Protein AF-0000000066314288 (afdb_homodimer)

Radius of gyration: 24.22 Å; Cα contacts (8 Å, |Δi|>4): 1259; chains: 2; bounding box: 39×70×55 Å

Solvent-accessible surface area (backbone atoms only — not comparable to full-atom values): 21508 Å² total; per-residue (Å²): 115,68,43,80,50,59,76,75,43,76,42,59,32,38,46,69,77,69,48,65,74,43,44,76,28,38,34,60,34,80,48,65,59,92,60,19,32,33,44,36,43,72,45,69,80,23,20,20,35,45,26,50,73,58,74,39,68,53,30,27,33,39,36,32,31,40,28,69,63,42,76,45,10,30,37,31,39,37,31,32,23,20,23,69,87,67,42,59,67,79,41,82,88,50,80,88,62,58,34,52,63,62,54,55,26,64,42,68,27,25,25,36,38,37,32,70,43,46,33,62,45,70,70,31,40,28,50,24,44,24,39,34,31,39,23,55,67,59,38,80,68,36,68,20,35,25,28,70,46,57,48,90,44,47,71,66,68,42,44,38,40,38,37,40,44,62,39,37,38,37,35,26,51,71,80,42,74,38,40,66,41,73,52,82,38,58,93,83,40,68,60,60,44,51,22,26,41,27,46,29,40,33,36,64,23,28,36,36,38,30,50,38,34,34,20,30,45,34,76,109,118,68,42,79,49,61,77,76,45,76,42,60,33,38,46,69,78,70,48,64,74,43,44,76,28,38,34,57,32,81,46,65,59,93,60,18,31,32,43,36,44,72,46,68,82,24,19,20,33,43,27,51,74,58,74,41,68,53,31,27,32,40,35,32,32,41,28,68,63,41,79,44,10,30,37,31,40,36,30,34,24,19,23,69,88,67,41,58,69,80,42,83,88,51,79,88,63,58,34,53,64,62,52,55,26,65,40,69,27,24,25,35,38,38,31,72,40,46,34,61,46,69,70,32,39,29,49,24,44,22,38,34,30,39,24,56,69,61,38,81,67,37,68,21,35,24,27,71,47,57,47,91,45,47,70,67,66,42,45,37,39,38,39,41,44,61,38,37,37,39,35,27,50,71,81,43,73,39,39,67,42,72,52,83,37,58,92,81,40,67,62,59,45,49,23,27,41,25,46,29,40,32,36,65,23,28,37,35,38,31,50,37,34,33,19,30,44,34,76,110

Secondary structure (DSSP, 8-state):
-EEEEEEEEEE---SGGGGTT-EEEESEEEEEETTEEEEEESSTT--EEEE-SPPBPSSEEEEEEEEEEE-SSEEEEEEEEEETTS--TT-TTSPP--S-THHHHSSSEEEEEEEEEE-SSHHHHHS-EEEEEEETTTEEEEEEE-----GGG--SPEEEEEEEETTEEEEEETTEEEEEEE--SSBTBSPP-SBEEEEEEETT-EEEEEEEEEEEEEE-/-EEEEEEEEEE---SGGGGTT-EEEESEEEEEETTEEEEEESSTT--EEEE-SPPBPSSEEEEEEEEEEE-SSEEEEEEEEEETTS--TT-TTSPP--S-THHHHSSSEEEEEEEEEE-SSHHHHHS-EEEEEEETTTEEEEEEE-----GGG--SPEEEEEEEETTEEEEEETTEEEEEEE--SSBTBSPP-SBEEEEEEETT-EEEEEEEEEEEEEE-

Organism: Bacillus subtilis (strain 168) (NCBI:txid224308)

Foldseek 3Di:
DKDFDAFPDKAFQQDCVSCVVKDKAKFWDWDHDPRWIKIFGPDQFIKIKTWDPDKDWFQKKKKKWKAWADDDKWKKKKFLKAFLVRHANVPPVFDGGRRDVCCRQQGGMKIKMKIQHHRHDPVCVVFPKIFIFIGVVGHTFKIFGHPADHNVPDPDTKMWMWTGHFQWIWIDINPHTTIIGGDPCPPHHGTRTMHIMIMIMGPRTMMIMGIITMGGIDDD/DKDFDAFPDKAFQQDCVSCVVKDKAKFWDWDHDPRWIKIFGPDQFIKIKIWDPDKDWFQKKKKKWKAWADDDKWKKKKFLKAFQVRHANVPPVFDGGHRDVCCRQQGGMKIKMKIQHHRHDPVCVVFPKIFIAIGVVGHTFKIFGHPADHNVPDPDTKMWMWTGHFQWIWIDINPHTTIIGGDPCPPHHGTRTMHIMIMIMGPRTMMIMGIITMGGIDDD

pLDDT: mean 97.6, std 2.48, range [73.69, 98.94]

Nearest PDB structures (foldseek):
  1oq1-assembly2_B  TM=9.991E-01  e=5.740E-44  Bacillus subtilis
  8axs-assembly1_A  TM=4.585E-01  e=7.780E-05  Akkermansia muciniphila
  4han-assembly1_B  TM=6.059E-01  e=5.681E-03  Homo sapiens
  5it6-assembly1_A  TM=5.252E-01  e=1.246E-03  Gallus gallus
  6sgf-assembly1_B-2  TM=4.749E-01  e=1.535E-02  Roseburia intestinalis L1-82

Structure (mmCIF, N/CA/C/O backbone):
data_AF-0000000066314288-model_v1
#
loop_
_entity.id
_entity.type
_entity.pdbx_description
1 polymer 'Uncharacterized protein YesU'
#
loop_
_atom_site.group_PDB
_atom_site.id
_atom_site.type_symbol
_atom_site.label_atom_id
_atom_site.label_alt_id
_atom_site.label_comp_id
_atom_site.label_asym_id
_atom_site.label_entity_id
_atom_site.label_seq_id
_atom_site.pdbx_PDB_ins_code
_atom_site.Cartn_x
_atom_site.Cartn_y
_atom_site.Cartn_z
_atom_site.occupancy
_atom_site.B_iso_or_equiv
_atom_site.auth_seq_id
_atom_site.auth_comp_id
_atom_site.auth_asym_id
_atom_site.auth_atom_id
_atom_site.pdbx_PDB_model_num
ATOM 1 N N . MET A 1 1 ? 7.398 13.516 -14.008 1 73.69 1 MET A N 1
ATOM 2 C CA . MET A 1 1 ? 6.43 14.539 -14.375 1 73.69 1 MET A CA 1
ATOM 3 C C . MET A 1 1 ? 6.742 15.859 -13.672 1 73.69 1 MET A C 1
ATOM 5 O O . MET A 1 1 ? 6.645 16.922 -14.266 1 73.69 1 MET A O 1
ATOM 9 N N . TYR A 1 2 ? 7.164 16.172 -12.383 1 96 2 TYR A N 1
ATOM 10 C CA . TYR A 1 2 ? 7.617 17.344 -11.664 1 96 2 TYR A CA 1
ATOM 11 C C . TYR A 1 2 ? 9.031 17.156 -11.133 1 96 2 TYR A C 1
ATOM 13 O O . TYR A 1 2 ? 9.43 16.031 -10.797 1 96 2 TYR A O 1
ATOM 21 N N . LYS A 1 3 ? 9.875 18.156 -11.008 1 96.88 3 LYS A N 1
ATOM 22 C CA . LYS A 1 3 ? 11.172 18.172 -10.328 1 96.88 3 LYS A CA 1
ATOM 23 C C . LYS A 1 3 ? 11.242 19.297 -9.297 1 96.88 3 LYS A C 1
ATOM 25 O O . LYS A 1 3 ? 10.492 20.266 -9.367 1 96.88 3 LYS A O 1
ATOM 30 N N . GLU A 1 4 ? 12.148 19.156 -8.32 1 97.81 4 GLU A N 1
ATOM 31 C CA . GLU A 1 4 ? 12.367 20.188 -7.305 1 97.81 4 GLU A CA 1
ATOM 32 C C . GLU A 1 4 ? 13.094 21.391 -7.887 1 97.81 4 GLU A C 1
ATOM 34 O O . GLU A 1 4 ? 14.164 21.25 -8.477 1 97.81 4 GLU A O 1
ATOM 39 N N . GLY A 1 5 ? 12.406 22.5 -7.785 1 98.12 5 GLY A N 1
ATOM 40 C CA . GLY A 1 5 ? 13.047 23.75 -8.125 1 98.12 5 GLY A CA 1
ATOM 41 C C . GLY A 1 5 ? 13.711 24.422 -6.941 1 98.12 5 GLY A C 1
ATOM 42 O O . GLY A 1 5 ? 14.391 23.766 -6.148 1 98.12 5 GLY A O 1
ATOM 43 N N . ALA A 1 6 ? 13.5 25.734 -6.828 1 98.19 6 ALA A N 1
ATOM 44 C CA . ALA A 1 6 ? 14.102 26.516 -5.75 1 98.19 6 ALA A CA 1
ATOM 45 C C . ALA A 1 6 ? 13.641 26.016 -4.387 1 98.19 6 ALA A C 1
ATOM 47 O O . ALA A 1 6 ? 12.461 25.688 -4.207 1 98.19 6 ALA A O 1
ATOM 48 N N . CYS A 1 7 ? 14.586 26.031 -3.436 1 98.75 7 CYS A N 1
ATOM 49 C CA . CYS A 1 7 ? 14.234 25.703 -2.061 1 98.75 7 CYS A CA 1
ATOM 50 C C . CYS A 1 7 ? 13.531 26.859 -1.38 1 98.75 7 CYS A C 1
ATOM 52 O O . CYS A 1 7 ? 14.117 27.938 -1.224 1 98.75 7 CYS A O 1
ATOM 54 N N . LEU A 1 8 ? 12.297 26.688 -1 1 98.81 8 LEU A N 1
ATOM 55 C CA . LEU A 1 8 ? 11.516 27.734 -0.356 1 98.81 8 LEU A CA 1
ATOM 56 C C . LEU A 1 8 ? 11.719 27.719 1.155 1 98.81 8 LEU A C 1
ATOM 58 O O . LEU A 1 8 ? 11.602 28.75 1.813 1 98.81 8 LEU A O 1
ATOM 62 N N . TYR A 1 9 ? 11.93 26.609 1.68 1 98.81 9 TYR A N 1
ATOM 63 C CA . TYR A 1 9 ? 12.086 26.406 3.115 1 98.81 9 TYR A CA 1
ATOM 64 C C . TYR A 1 9 ? 12.805 25.094 3.408 1 98.81 9 TYR A C 1
ATOM 66 O O . TYR A 1 9 ? 12.547 24.078 2.756 1 98.81 9 TYR A O 1
ATOM 74 N N . ARG A 1 10 ? 13.703 25.094 4.305 1 98.69 10 ARG A N 1
ATOM 75 C CA . ARG A 1 10 ? 14.398 23.891 4.766 1 98.69 10 ARG A CA 1
ATOM 76 C C . ARG A 1 10 ? 14.625 23.938 6.273 1 98.69 10 ARG A C 1
ATOM 78 O O . ARG A 1 10 ? 15.008 24.969 6.82 1 98.69 10 ARG A O 1
ATOM 85 N N . ASN A 1 11 ? 14.328 22.875 6.914 1 98.81 11 ASN A N 1
ATOM 86 C CA . ASN A 1 11 ? 14.523 22.703 8.352 1 98.81 11 ASN A CA 1
ATOM 87 C C . ASN A 1 11 ? 15.008 21.281 8.68 1 98.81 11 ASN A C 1
ATOM 89 O O . ASN A 1 11 ? 14.266 20.312 8.516 1 98.81 11 ASN A O 1
ATOM 93 N N . PRO A 1 12 ? 16.219 21.125 9.203 1 98.44 12 PRO A N 1
ATOM 94 C CA . PRO A 1 12 ? 16.703 19.781 9.516 1 98.44 12 PRO A CA 1
ATOM 95 C C . PRO A 1 12 ? 15.945 19.125 10.664 1 98.44 12 PRO A C 1
ATOM 97 O O . PRO A 1 12 ? 16.016 17.906 10.836 1 98.44 12 PRO A O 1
ATOM 100 N N . LEU A 1 13 ? 15.234 19.859 11.477 1 98.56 13 LEU A N 1
ATOM 101 C CA . LEU A 1 13 ? 14.453 19.391 12.625 1 98.56 13 LEU A CA 1
ATOM 102 C C . LEU A 1 13 ? 15.336 18.641 13.609 1 98.56 13 LEU A C 1
ATOM 104 O O . LEU A 1 13 ? 15 17.531 14.031 1 98.56 13 LEU A O 1
ATOM 108 N N . ARG A 1 14 ? 16.344 19.281 14.039 1 97.94 14 ARG A N 1
ATOM 109 C CA . ARG A 1 14 ? 17.344 18.547 14.805 1 97.94 14 ARG A CA 1
ATOM 110 C C . ARG A 1 14 ? 17.391 19.031 16.25 1 97.94 14 ARG A C 1
ATOM 112 O O . ARG A 1 14 ? 17.969 18.375 17.125 1 97.94 14 ARG A O 1
ATOM 119 N N . SER A 1 15 ? 16.859 20.25 16.438 1 97.5 15 SER A N 1
ATOM 120 C CA . SER A 1 15 ? 16.969 20.828 17.781 1 97.5 15 SER A CA 1
ATOM 121 C C . SER A 1 15 ? 15.789 21.75 18.078 1 97.5 15 SER A C 1
ATOM 123 O O . SER A 1 15 ? 14.984 22.047 17.203 1 97.5 15 SER A O 1
ATOM 125 N N . LYS A 1 16 ? 15.766 22.203 19.328 1 96.88 16 LYS A N 1
ATOM 126 C CA . LYS A 1 16 ? 14.711 23.109 19.781 1 96.88 16 LYS A CA 1
ATOM 127 C C . LYS A 1 16 ? 14.742 24.422 19 1 96.88 16 LYS A C 1
ATOM 129 O O . LYS A 1 16 ? 13.695 25 18.719 1 96.88 16 LYS A O 1
ATOM 134 N N . SER A 1 17 ? 15.898 24.859 18.688 1 97.62 17 SER A N 1
ATOM 135 C CA . SER A 1 17 ? 16.047 26.109 17.969 1 97.62 17 SER A CA 1
ATOM 136 C C . SER A 1 17 ? 15.445 26.016 16.562 1 97.62 17 SER A C 1
ATOM 138 O O . SER A 1 17 ? 14.938 27.016 16.031 1 97.62 17 SER A O 1
ATOM 140 N N . ASP A 1 18 ? 15.508 24.844 15.961 1 98.25 18 ASP A N 1
ATOM 141 C CA . ASP A 1 18 ? 15 24.641 14.602 1 98.25 18 ASP A CA 1
ATOM 142 C C . ASP A 1 18 ? 13.484 24.844 14.555 1 98.25 18 ASP A C 1
ATOM 144 O O . ASP A 1 18 ? 12.938 25.188 13.5 1 98.25 18 ASP A O 1
ATOM 148 N N . VAL A 1 19 ? 12.844 24.641 15.758 1 98.44 19 VAL A N 1
ATOM 149 C CA . VAL A 1 19 ? 11.383 24.672 15.719 1 98.44 19 VAL A CA 1
ATOM 150 C C . VAL A 1 19 ? 10.867 25.719 16.703 1 98.44 19 VAL A C 1
ATOM 152 O O . VAL A 1 19 ? 9.742 25.609 17.203 1 98.44 19 VAL A O 1
ATOM 155 N N . LYS A 1 20 ? 11.672 26.625 17.016 1 97.56 20 LYS A N 1
ATOM 156 C CA . LYS A 1 20 ? 11.344 27.609 18.047 1 97.56 20 LYS A CA 1
ATOM 157 C C . LYS A 1 20 ? 10.094 28.406 17.688 1 97.56 20 LYS A C 1
ATOM 159 O O . LYS A 1 20 ? 9.336 28.812 18.562 1 97.56 20 LYS A O 1
ATOM 164 N N . ASP A 1 21 ? 9.812 28.656 16.422 1 98.06 21 ASP A N 1
ATOM 165 C CA . ASP A 1 21 ? 8.688 29.484 15.992 1 98.06 21 ASP A CA 1
ATOM 166 C C . ASP A 1 21 ? 7.512 28.625 15.547 1 98.06 21 ASP A C 1
ATOM 168 O O . ASP A 1 21 ? 6.48 29.141 15.117 1 98.06 21 ASP A O 1
ATOM 172 N N . TRP A 1 22 ? 7.719 27.281 15.578 1 98.75 22 TRP A N 1
ATOM 173 C CA . TRP A 1 22 ? 6.613 26.391 15.219 1 98.75 22 TRP A CA 1
ATOM 174 C C . TRP A 1 22 ? 5.508 26.453 16.266 1 98.75 22 TRP A C 1
ATOM 176 O O . TRP A 1 22 ? 5.766 26.766 17.438 1 98.75 22 TRP A O 1
ATOM 186 N N . ARG A 1 23 ? 4.32 26.156 15.828 1 98.44 23 ARG A N 1
ATOM 187 C CA . ARG A 1 23 ? 3.178 26.297 16.719 1 98.44 23 ARG A CA 1
ATOM 188 C C . ARG A 1 23 ? 2.51 24.953 16.984 1 98.44 23 ARG A C 1
ATOM 190 O O . ARG A 1 23 ? 2.152 24.234 16.047 1 98.44 23 ARG A O 1
ATOM 197 N N . MET A 1 24 ? 2.35 24.641 18.281 1 98.5 24 MET A N 1
ATOM 198 C CA . MET A 1 24 ? 1.662 23.422 18.703 1 98.5 24 MET A CA 1
ATOM 199 C C . MET A 1 24 ? 0.192 23.703 18.984 1 98.5 24 MET A C 1
ATOM 201 O O . MET A 1 24 ? -0.13 24.609 19.766 1 98.5 24 MET A O 1
ATOM 205 N N . GLU A 1 25 ? -0.674 23.078 18.328 1 98.56 25 GLU A N 1
ATOM 206 C CA . GLU A 1 25 ? -2.09 23.031 18.688 1 98.56 25 GLU A CA 1
ATOM 207 C C . GLU A 1 25 ? -2.479 21.672 19.25 1 98.56 25 GLU A C 1
ATOM 209 O O . GLU A 1 25 ? -2.381 20.656 18.547 1 98.56 25 GLU A O 1
ATOM 214 N N . GLY A 1 26 ? -3.006 21.672 20.469 1 97.69 26 GLY A N 1
ATOM 215 C CA . GLY A 1 26 ? -3.332 20.422 21.141 1 97.69 26 GLY A CA 1
ATOM 216 C C . GLY A 1 26 ? -2.236 19.938 22.062 1 97.69 26 GLY A C 1
ATOM 217 O O . GLY A 1 26 ? -1.318 20.688 22.406 1 97.69 26 GLY A O 1
ATOM 218 N N . GLY A 1 27 ? -2.322 18.672 22.5 1 96.31 27 GLY A N 1
ATOM 219 C CA . GLY A 1 27 ? -1.464 18.141 23.547 1 96.31 27 GLY A CA 1
ATOM 220 C C . GLY A 1 27 ? -0.277 17.359 23 1 96.31 27 GLY A C 1
ATOM 221 O O . GLY A 1 27 ? -0.108 16.188 23.328 1 96.31 27 GLY A O 1
ATOM 222 N N . GLY A 1 28 ? 0.573 17.984 22.25 1 97.5 28 GLY A N 1
ATOM 223 C CA . GLY A 1 28 ? 1.787 17.359 21.75 1 97.5 28 GLY A CA 1
ATOM 224 C C . GLY A 1 28 ? 2.99 17.594 22.641 1 97.5 28 GLY A C 1
ATOM 225 O O . GLY A 1 28 ? 3.07 18.625 23.328 1 97.5 28 GLY A O 1
ATOM 226 N N . GLN A 1 29 ? 3.771 16.656 22.703 1 97.19 29 GLN A N 1
ATOM 227 C CA . GLN A 1 29 ? 5.07 16.766 23.359 1 97.19 29 GLN A CA 1
ATOM 228 C C . GLN A 1 29 ? 6.207 16.688 22.344 1 97.19 29 GLN A C 1
ATOM 230 O O . GLN A 1 29 ? 6.199 15.844 21.453 1 97.19 29 GLN A O 1
ATOM 235 N N . ILE A 1 30 ? 7.148 17.609 22.5 1 97.62 30 ILE A N 1
ATOM 236 C CA . ILE A 1 30 ? 8.297 17.688 21.594 1 97.62 30 ILE A CA 1
ATOM 237 C C . ILE A 1 30 ? 9.57 17.312 22.359 1 97.62 30 ILE A C 1
ATOM 239 O O . ILE A 1 30 ? 9.789 17.766 23.484 1 97.62 30 ILE A O 1
ATOM 243 N N . SER A 1 31 ? 10.312 16.5 21.797 1 97.69 31 SER A N 1
ATOM 244 C CA . SER A 1 31 ? 11.664 16.234 22.297 1 97.69 31 SER A CA 1
ATOM 245 C C . SER A 1 31 ? 12.641 15.992 21.156 1 97.69 31 SER A C 1
ATOM 247 O O . SER A 1 31 ? 12.227 15.859 20 1 97.69 31 SER A O 1
ATOM 249 N N . PHE A 1 32 ? 13.883 16.062 21.5 1 97.5 32 PHE A N 1
ATOM 250 C CA . PHE A 1 32 ? 14.922 15.82 20.516 1 97.5 32 PHE A CA 1
ATOM 251 C C . PHE A 1 32 ? 15.875 14.734 20.984 1 97.5 32 PHE A C 1
ATOM 253 O O . PHE A 1 32 ? 16.328 14.766 22.141 1 97.5 32 PHE A O 1
ATOM 260 N N . ASP A 1 33 ? 15.969 13.742 20.234 1 93.25 33 ASP A N 1
ATOM 261 C CA . ASP A 1 33 ? 16.906 12.641 20.438 1 93.25 33 ASP A CA 1
ATOM 262 C C . ASP A 1 33 ? 17.609 12.266 19.141 1 93.25 33 ASP A C 1
ATOM 264 O O . ASP A 1 33 ? 16.984 12.219 18.078 1 93.25 33 ASP A O 1
ATOM 268 N N . ASP A 1 34 ? 19.016 12.117 19.172 1 93.06 34 ASP A N 1
ATOM 269 C CA . ASP A 1 34 ? 19.828 11.758 18.016 1 93.06 34 ASP A CA 1
ATOM 270 C C . ASP A 1 34 ? 19.609 12.75 16.875 1 93.06 34 ASP A C 1
ATOM 272 O O . ASP A 1 34 ? 19.391 12.352 15.734 1 93.06 34 ASP A O 1
ATOM 276 N N . HIS A 1 35 ? 19.5 13.984 17.281 1 94.81 35 HIS A N 1
ATOM 277 C CA . HIS A 1 35 ? 19.391 15.094 16.328 1 94.81 35 HIS A CA 1
ATOM 278 C C . HIS A 1 35 ? 18.172 14.938 15.43 1 94.81 35 HIS A C 1
ATOM 280 O O . HIS A 1 35 ? 18.281 15.078 14.211 1 94.81 35 HIS A O 1
ATOM 286 N N . SER A 1 36 ? 17.109 14.531 16.047 1 97.75 36 SER A N 1
ATOM 287 C CA . SER A 1 36 ? 15.844 14.398 15.312 1 97.75 36 SER A CA 1
ATOM 288 C C . SER A 1 36 ? 14.664 14.875 16.156 1 97.75 36 SER A C 1
ATOM 290 O O . SER A 1 36 ? 14.703 14.797 17.391 1 97.75 36 SER A O 1
ATOM 292 N N . LEU A 1 37 ? 13.703 15.344 15.516 1 98.69 37 LEU A N 1
ATOM 293 C CA . LEU A 1 37 ? 12.477 15.773 16.188 1 98.69 37 LEU A CA 1
ATOM 294 C C . LEU A 1 37 ? 11.602 14.578 16.531 1 98.69 37 LEU A C 1
ATOM 296 O O . LEU A 1 37 ? 11.172 13.828 15.656 1 98.69 37 LEU A O 1
ATOM 300 N N . HIS A 1 38 ? 11.383 14.359 17.812 1 98.69 38 HIS A N 1
ATOM 301 C CA . HIS A 1 38 ? 10.461 13.344 18.312 1 98.69 38 HIS A CA 1
ATOM 302 C C . HIS A 1 38 ? 9.125 13.961 18.703 1 98.69 38 HIS A C 1
ATOM 304 O O . HIS A 1 38 ? 9.078 14.875 19.531 1 98.69 38 HIS A O 1
ATOM 310 N N . LEU A 1 39 ? 8.062 13.531 18.109 1 98.62 39 LEU A N 1
ATOM 311 C CA . LEU A 1 39 ? 6.723 13.984 18.469 1 98.62 39 LEU A CA 1
ATOM 312 C C . LEU A 1 39 ? 5.953 12.883 19.188 1 98.62 39 LEU A C 1
ATOM 314 O O . LEU A 1 39 ? 5.934 11.734 18.734 1 98.62 39 LEU A O 1
ATOM 318 N N . SER A 1 40 ? 5.414 13.211 20.281 1 97.88 40 SER A N 1
ATOM 319 C CA . SER A 1 40 ? 4.574 12.344 21.094 1 97.88 40 SER A CA 1
ATOM 320 C C . SER A 1 40 ? 3.428 13.117 21.734 1 97.88 40 SER A C 1
ATOM 322 O O . SER A 1 40 ? 2.963 14.117 21.188 1 97.88 40 SER A O 1
ATOM 324 N N . HIS A 1 41 ? 2.82 12.562 22.75 1 96.06 41 HIS A N 1
ATOM 325 C CA . HIS A 1 41 ? 1.641 13.148 23.375 1 96.06 41 HIS A CA 1
ATOM 326 C C . HIS A 1 41 ? 1.855 13.344 24.875 1 96.06 41 HIS A C 1
ATOM 328 O O . HIS A 1 41 ? 2.58 12.57 25.516 1 96.06 41 HIS A O 1
ATOM 334 N N . VAL A 1 42 ? 1.201 14.32 25.406 1 91.38 42 VAL A N 1
ATOM 335 C CA . VAL A 1 42 ? 1.334 14.641 26.828 1 91.38 42 VAL A CA 1
ATOM 336 C C . VAL A 1 42 ? 0.53 13.641 27.656 1 91.38 42 VAL A C 1
ATOM 338 O O . VAL A 1 42 ? 0.975 13.211 28.719 1 91.38 42 VAL A O 1
ATOM 341 N N . GLN A 1 43 ? -0.67 13.383 27.125 1 89.94 43 GLN A N 1
ATOM 342 C CA . GLN A 1 43 ? -1.563 12.414 27.75 1 89.94 43 GLN A CA 1
ATOM 343 C C . GLN A 1 43 ? -2.135 11.445 26.734 1 89.94 43 GLN A C 1
ATOM 345 O O . GLN A 1 43 ? -2.051 11.688 25.516 1 89.94 43 GLN A O 1
ATOM 350 N N . ASP A 1 44 ? -2.689 10.398 27.062 1 83.88 44 ASP A N 1
ATOM 351 C CA . ASP A 1 44 ? -3.096 9.281 26.219 1 83.88 44 ASP A CA 1
ATOM 352 C C . ASP A 1 44 ? -4.121 9.727 25.172 1 83.88 44 ASP A C 1
ATOM 354 O O . ASP A 1 44 ? -4.172 9.18 24.078 1 83.88 44 ASP A O 1
ATOM 358 N N . GLU A 1 45 ? -4.863 10.727 25.375 1 87.69 45 GLU A N 1
ATOM 359 C CA . GLU A 1 45 ? -5.906 11.094 24.422 1 87.69 45 GLU A CA 1
ATOM 360 C C . GLU A 1 45 ? -5.633 12.461 23.812 1 87.69 45 GLU A C 1
ATOM 362 O O . GLU A 1 45 ? -6.488 13.023 23.125 1 87.69 45 GLU A O 1
ATOM 367 N N . ALA A 1 46 ? -4.414 12.797 24 1 92.19 46 ALA A N 1
ATOM 368 C CA . ALA A 1 46 ? -4.094 14.133 23.516 1 92.19 46 ALA A CA 1
ATOM 369 C C . ALA A 1 46 ? -3.629 14.086 22.062 1 92.19 46 ALA A C 1
ATOM 371 O O . ALA A 1 46 ? -2.545 13.578 21.766 1 92.19 46 ALA A O 1
ATOM 372 N N . HIS A 1 47 ? -4.449 14.562 21.125 1 97.56 47 HIS A N 1
ATOM 373 C CA . HIS A 1 47 ? -4.082 14.734 19.719 1 97.56 47 HIS A CA 1
ATOM 374 C C . HIS A 1 47 ? -3.545 16.141 19.453 1 97.56 47 HIS A C 1
ATOM 376 O O . HIS A 1 47 ? -3.721 17.031 20.281 1 97.56 47 HIS A O 1
ATOM 382 N N . PHE A 1 48 ? -2.836 16.281 18.344 1 98.62 48 PHE A N 1
ATOM 383 C CA . PHE A 1 48 ? -2.244 17.594 18.125 1 98.62 48 PHE A CA 1
ATOM 384 C C . PHE A 1 48 ? -1.909 17.797 16.656 1 98.62 48 PHE A C 1
ATOM 386 O O . PHE A 1 48 ? -1.922 16.844 15.867 1 98.62 48 PHE A O 1
ATOM 393 N N . VAL A 1 49 ? -1.695 19 16.25 1 98.81 49 VAL A N 1
ATOM 394 C CA . VAL A 1 49 ? -1.061 19.422 15.008 1 98.81 49 VAL A CA 1
ATOM 395 C C . VAL A 1 49 ? 0.103 20.359 15.312 1 98.81 49 VAL A C 1
ATOM 397 O O . VAL A 1 49 ? -0.043 21.297 16.094 1 98.81 49 VAL A O 1
ATOM 400 N N . PHE A 1 50 ? 1.266 20.062 14.82 1 98.88 50 PHE A N 1
ATOM 401 C CA . PHE A 1 50 ? 2.465 20.875 14.945 1 98.88 50 PHE A CA 1
ATOM 402 C C . PHE A 1 50 ? 2.748 21.625 13.656 1 98.88 50 PHE A C 1
ATOM 404 O O . PHE A 1 50 ? 3.172 21.031 12.664 1 98.88 50 PHE A O 1
ATOM 411 N N . TRP A 1 51 ? 2.572 22.953 13.648 1 98.88 51 TRP A N 1
ATOM 412 C CA . TRP A 1 51 ? 2.506 23.75 12.43 1 98.88 51 TRP A CA 1
ATOM 413 C C . TRP A 1 51 ? 3.838 24.453 12.164 1 98.88 51 TRP A C 1
ATOM 415 O O . TRP A 1 51 ? 4.395 25.109 13.047 1 98.88 51 TRP A O 1
ATOM 425 N N . CYS A 1 52 ? 4.316 24.328 10.953 1 98.88 52 CYS A N 1
ATOM 426 C CA . CYS A 1 52 ? 5.336 25.234 10.445 1 98.88 52 CYS A CA 1
ATOM 427 C C . CYS A 1 52 ? 4.801 26.672 10.359 1 98.88 52 CYS A C 1
ATOM 429 O O . CYS A 1 52 ? 3.686 26.891 9.883 1 98.88 52 CYS A O 1
ATOM 431 N N . PRO A 1 53 ? 5.539 27.656 10.781 1 98.25 53 PRO A N 1
ATOM 432 C CA . PRO A 1 53 ? 5.031 29.031 10.828 1 98.25 53 PRO A CA 1
ATOM 433 C C . PRO A 1 53 ? 4.949 29.672 9.445 1 98.25 53 PRO A C 1
ATOM 435 O O . PRO A 1 53 ? 4.262 30.688 9.266 1 98.25 53 PRO A O 1
ATOM 438 N N . GLU A 1 54 ? 5.562 29.172 8.422 1 98.44 54 GLU A N 1
ATOM 439 C CA . GLU A 1 54 ? 5.625 29.75 7.09 1 98.44 54 GLU A CA 1
ATOM 440 C C . GLU A 1 54 ? 4.344 29.484 6.305 1 98.44 54 GLU A C 1
ATOM 442 O O . GLU A 1 54 ? 3.721 28.422 6.473 1 98.44 54 GLU A O 1
ATOM 447 N N . THR A 1 55 ? 3.926 30.484 5.551 1 98.62 55 THR A N 1
ATOM 448 C CA . THR A 1 55 ? 2.896 30.266 4.539 1 98.62 55 THR A CA 1
ATOM 449 C C . THR A 1 55 ? 3.527 29.984 3.178 1 98.62 55 THR A C 1
ATOM 451 O O . THR A 1 55 ? 4.316 30.797 2.678 1 98.62 55 THR A O 1
ATOM 454 N N . PHE A 1 56 ? 3.172 28.891 2.594 1 98.75 56 PHE A N 1
ATOM 455 C CA . PHE A 1 56 ? 3.805 28.484 1.342 1 98.75 56 PHE A CA 1
ATOM 456 C C . PHE A 1 56 ? 2.883 28.766 0.159 1 98.75 56 PHE A C 1
ATOM 458 O O . PHE A 1 56 ? 1.659 28.656 0.283 1 98.75 56 PHE A O 1
ATOM 465 N N . PRO A 1 57 ? 3.438 29.141 -1.013 1 98.38 57 PRO A N 1
ATOM 466 C CA . PRO A 1 57 ? 2.627 29.266 -2.227 1 98.38 57 PRO A CA 1
ATOM 467 C C . PRO A 1 57 ? 2.162 27.922 -2.781 1 98.38 57 PRO A C 1
ATOM 469 O O . PRO A 1 57 ? 2.479 26.875 -2.213 1 98.38 57 PRO A O 1
ATOM 472 N N . ASP A 1 58 ? 1.324 28.016 -3.779 1 98.06 58 ASP A N 1
ATOM 473 C CA . ASP A 1 58 ? 1.013 26.812 -4.562 1 98.06 58 ASP A CA 1
ATOM 474 C C . ASP A 1 58 ? 2.213 26.375 -5.398 1 98.06 58 ASP A C 1
ATOM 476 O O . ASP A 1 58 ? 3.184 27.125 -5.539 1 98.06 58 ASP A O 1
ATOM 480 N N . GLY A 1 59 ? 2.154 25.109 -6.004 1 98.38 59 GLY A N 1
ATOM 481 C CA . GLY A 1 59 ? 3.238 24.625 -6.84 1 98.38 59 GLY A CA 1
ATOM 482 C C . GLY A 1 59 ? 4.477 24.234 -6.051 1 98.38 59 GLY A C 1
ATOM 483 O O . GLY A 1 59 ? 5.559 24.781 -6.285 1 98.38 59 GLY A O 1
ATOM 484 N N . ILE A 1 60 ? 4.277 23.312 -5.125 1 98.88 60 ILE A N 1
ATOM 485 C CA . ILE A 1 60 ? 5.398 23 -4.25 1 98.88 60 ILE A CA 1
ATOM 486 C C . ILE A 1 60 ? 5.598 21.484 -4.188 1 98.88 60 ILE A C 1
ATOM 488 O O . ILE A 1 60 ? 4.684 20.719 -4.492 1 98.88 60 ILE A O 1
ATOM 492 N N . ILE A 1 61 ? 6.754 21.062 -3.84 1 98.94 61 ILE A N 1
ATOM 493 C CA . ILE A 1 61 ? 7.129 19.719 -3.438 1 98.94 61 ILE A CA 1
ATOM 494 C C . ILE A 1 61 ? 7.578 19.719 -1.978 1 98.94 61 ILE A C 1
ATOM 496 O O . ILE A 1 61 ? 8.484 20.469 -1.602 1 98.94 61 ILE A O 1
ATOM 500 N N . VAL A 1 62 ? 6.91 18.969 -1.152 1 98.94 62 VAL A N 1
ATOM 501 C CA . VAL A 1 62 ? 7.223 18.844 0.267 1 98.94 62 VAL A CA 1
ATOM 502 C C . VAL A 1 62 ? 7.879 17.5 0.536 1 98.94 62 VAL A C 1
ATOM 504 O O . VAL A 1 62 ? 7.363 16.453 0.123 1 98.94 62 VAL A O 1
ATOM 507 N N . THR A 1 63 ? 9.031 17.469 1.218 1 98.94 63 THR A N 1
ATOM 508 C CA . THR A 1 63 ? 9.688 16.219 1.591 1 98.94 63 THR A CA 1
ATOM 509 C C . THR A 1 63 ? 10.008 16.203 3.082 1 98.94 63 THR A C 1
ATOM 511 O O . THR A 1 63 ? 10.281 17.25 3.676 1 98.94 63 THR A O 1
ATOM 514 N N . TRP A 1 64 ? 9.953 15.07 3.697 1 98.88 64 TRP A N 1
ATOM 515 C CA . TRP A 1 64 ? 10.398 14.852 5.07 1 98.88 64 TRP A CA 1
ATOM 516 C C . TRP A 1 64 ? 10.734 13.383 5.305 1 98.88 64 TRP A C 1
ATOM 518 O O . TRP A 1 64 ? 10.312 12.516 4.543 1 98.88 64 TRP A O 1
ATOM 528 N N . ASP A 1 65 ? 11.57 13.125 6.254 1 98.88 65 ASP A N 1
ATOM 529 C CA . ASP A 1 65 ? 11.883 11.773 6.703 1 98.88 65 ASP A CA 1
ATOM 530 C C . ASP A 1 65 ? 11.008 11.375 7.891 1 98.88 65 ASP A C 1
ATOM 532 O O . ASP A 1 65 ? 10.82 12.164 8.82 1 98.88 65 ASP A O 1
ATOM 536 N N . PHE A 1 66 ? 10.523 10.172 7.82 1 98.94 66 PHE A N 1
ATOM 537 C CA . PHE A 1 66 ? 9.555 9.703 8.805 1 98.94 66 PHE A CA 1
ATOM 538 C C . PHE A 1 66 ? 10.016 8.391 9.43 1 98.94 66 PHE A C 1
ATOM 540 O O . PHE A 1 66 ? 10.445 7.48 8.719 1 98.94 66 PHE A O 1
ATOM 547 N N . SER A 1 67 ? 9.93 8.289 10.758 1 98.81 67 SER A N 1
ATOM 548 C CA . SER A 1 67 ? 10.227 7.062 11.5 1 98.81 67 SER A CA 1
ATOM 549 C C . SER A 1 67 ? 9.148 6.762 12.531 1 98.81 67 SER A C 1
ATOM 551 O O . SER A 1 67 ? 9.047 7.449 13.547 1 98.81 67 SER A O 1
ATOM 553 N N . PRO A 1 68 ? 8.391 5.727 12.227 1 98.75 68 PRO A N 1
ATOM 554 C CA . PRO A 1 68 ? 7.457 5.332 13.281 1 98.75 68 PRO A CA 1
ATOM 555 C C . PRO A 1 68 ? 8.156 4.688 14.477 1 98.75 68 PRO A C 1
ATOM 557 O O . PRO A 1 68 ? 9.016 3.822 14.297 1 98.75 68 PRO A O 1
ATOM 560 N N . ILE A 1 69 ? 7.762 5.078 15.656 1 98 69 ILE A N 1
ATOM 561 C CA . ILE A 1 69 ? 8.422 4.582 16.859 1 98 69 ILE A CA 1
ATOM 562 C C . ILE A 1 69 ? 7.453 3.713 17.656 1 98 69 ILE A C 1
ATOM 564 O O . ILE A 1 69 ? 7.82 2.633 18.125 1 98 69 ILE A O 1
ATOM 568 N N . GLU A 1 70 ? 6.262 4.195 17.891 1 97.25 70 GLU A N 1
ATOM 569 C CA . GLU A 1 70 ? 5.258 3.465 18.656 1 97.25 70 GLU A CA 1
ATOM 570 C C . GLU A 1 70 ? 3.873 3.615 18.047 1 97.25 70 GLU A C 1
ATOM 572 O O . GLU A 1 70 ? 3.498 4.703 17.609 1 97.25 70 GLU A O 1
ATOM 577 N N . GLN A 1 71 ? 3.135 2.549 17.938 1 96.19 71 GLN A N 1
ATOM 578 C CA . GLN A 1 71 ? 1.725 2.49 17.562 1 96.19 71 GLN A CA 1
ATOM 579 C C . GLN A 1 71 ? 0.886 1.883 18.688 1 96.19 71 GLN A C 1
ATOM 581 O O . GLN A 1 71 ? 1.422 1.238 19.594 1 96.19 71 GLN A O 1
ATOM 586 N N . PRO A 1 72 ? -0.381 2.059 18.75 1 97.12 72 PRO A N 1
ATOM 587 C CA . PRO A 1 72 ? -1.264 2.553 17.688 1 97.12 72 PRO A CA 1
ATOM 588 C C . PRO A 1 72 ? -1.272 4.074 17.594 1 97.12 72 PRO A C 1
ATOM 590 O O . PRO A 1 72 ? -0.632 4.754 18.391 1 97.12 72 PRO A O 1
ATOM 593 N N . GLY A 1 73 ? -1.887 4.633 16.625 1 97.75 73 GLY A N 1
ATOM 594 C CA . GLY A 1 73 ? -2.098 6.055 16.391 1 97.75 73 GLY A CA 1
ATOM 595 C C . GLY A 1 73 ? -2.162 6.422 14.93 1 97.75 73 GLY A C 1
ATOM 596 O O . GLY A 1 73 ? -2.529 5.594 14.094 1 97.75 73 GLY A O 1
ATOM 597 N N . LEU A 1 74 ? -1.958 7.641 14.68 1 98.12 74 LEU A N 1
ATOM 598 C CA . LEU A 1 74 ? -2.104 8.156 13.32 1 98.12 74 LEU A CA 1
ATOM 599 C C . LEU A 1 74 ? -1.14 9.312 13.07 1 98.12 74 LEU A C 1
ATOM 601 O O . LEU A 1 74 ? -0.913 10.141 13.953 1 98.12 74 LEU A O 1
ATOM 605 N N . CYS A 1 75 ? -0.519 9.344 11.93 1 98.81 75 CYS A N 1
ATOM 606 C CA . CYS A 1 75 ? 0.295 10.469 11.469 1 98.81 75 CYS A CA 1
ATOM 607 C C . CYS A 1 75 ? -0.239 11.023 10.156 1 98.81 75 CYS A C 1
ATOM 609 O O . CYS A 1 75 ? -0.553 10.266 9.234 1 98.81 75 CYS A O 1
ATOM 611 N N . MET A 1 76 ? -0.365 12.344 10.102 1 98.69 76 MET A N 1
ATOM 612 C CA . MET A 1 76 ? -0.912 13.055 8.945 1 98.69 76 MET A CA 1
ATOM 613 C C . MET A 1 76 ? -0.118 14.328 8.672 1 98.69 76 MET A C 1
ATOM 615 O O . MET A 1 76 ? 0.571 14.844 9.555 1 98.69 76 MET A O 1
ATOM 619 N N . LEU A 1 77 ? -0.21 14.766 7.461 1 98.94 77 LEU A N 1
ATOM 620 C CA . LEU A 1 77 ? 0.271 16.094 7.07 1 98.94 77 LEU A CA 1
ATOM 621 C C . LEU A 1 77 ? -0.881 16.969 6.598 1 98.94 77 LEU A C 1
ATOM 623 O O . LEU A 1 77 ? -1.6 16.609 5.664 1 98.94 77 LEU A O 1
ATOM 627 N N . PHE A 1 78 ? -1.088 18.062 7.25 1 98.88 78 PHE A N 1
ATOM 628 C CA . PHE A 1 78 ? -1.963 19.109 6.73 1 98.88 78 PHE A CA 1
ATOM 629 C C . PHE A 1 78 ? -1.205 20.031 5.777 1 98.88 78 PHE A C 1
ATOM 631 O O . PHE A 1 78 ? -0.045 20.359 6.023 1 98.88 78 PHE A O 1
ATOM 638 N N . PHE A 1 79 ? -1.81 20.422 4.723 1 98.88 79 PHE A N 1
ATOM 639 C CA . PHE A 1 79 ? -1.169 21.359 3.809 1 98.88 79 PHE A CA 1
ATOM 640 C C . PHE A 1 79 ? -2.211 22.203 3.078 1 98.88 79 PHE A C 1
ATOM 642 O O . PHE A 1 79 ? -3.404 21.891 3.129 1 98.88 79 PHE A O 1
ATOM 649 N N . ALA A 1 80 ? -1.782 23.281 2.479 1 98.75 80 ALA A N 1
ATOM 650 C CA . ALA A 1 80 ? -2.67 24.281 1.893 1 98.75 80 ALA A CA 1
ATOM 651 C C . ALA A 1 80 ? -3.711 24.75 2.904 1 98.75 80 ALA A C 1
ATOM 653 O O . ALA A 1 80 ? -4.879 24.938 2.561 1 98.75 80 ALA A O 1
ATOM 654 N N . ALA A 1 81 ? -3.311 24.906 4.148 1 98.81 81 ALA A N 1
ATOM 655 C CA . ALA A 1 81 ? -4.25 25.203 5.227 1 98.81 81 ALA A CA 1
ATOM 656 C C . ALA A 1 81 ? -4.391 26.703 5.426 1 98.81 81 ALA A C 1
ATOM 658 O O . ALA A 1 81 ? -3.393 27.422 5.578 1 98.81 81 ALA A O 1
ATOM 659 N N . ALA A 1 82 ? -5.531 27.188 5.445 1 98.69 82 ALA A N 1
ATOM 660 C CA . ALA A 1 82 ? -5.867 28.594 5.652 1 98.69 82 ALA A CA 1
ATOM 661 C C . ALA A 1 82 ? -7.301 28.734 6.156 1 98.69 82 ALA A C 1
ATOM 663 O O . ALA A 1 82 ? -8.07 27.781 6.152 1 98.69 82 ALA A O 1
ATOM 664 N N . GLY A 1 83 ? -7.559 30 6.617 1 98.38 83 GLY A N 1
ATOM 665 C CA . GLY A 1 83 ? -8.945 30.281 6.957 1 98.38 83 GLY A CA 1
ATOM 666 C C . GLY A 1 83 ? -9.891 30.125 5.773 1 98.38 83 GLY A C 1
ATOM 667 O O . GLY A 1 83 ? -9.477 30.281 4.625 1 98.38 83 GLY A O 1
ATOM 668 N N . ILE A 1 84 ? -11.148 29.875 6.008 1 96.75 84 ILE A N 1
ATOM 669 C CA . ILE A 1 84 ? -12.125 29.562 4.973 1 96.75 84 ILE A CA 1
ATOM 670 C C . ILE A 1 84 ? -12.281 30.766 4.039 1 96.75 84 ILE A C 1
ATOM 672 O O . ILE A 1 84 ? -12.711 30.609 2.891 1 96.75 84 ILE A O 1
ATOM 676 N N . ARG A 1 85 ? -11.969 31.969 4.496 1 95.69 85 ARG A N 1
ATOM 677 C CA . ARG A 1 85 ? -12.07 33.156 3.66 1 95.69 85 ARG A CA 1
ATOM 678 C C . ARG A 1 85 ? -10.695 33.625 3.203 1 95.69 85 ARG A C 1
ATOM 680 O O . ARG A 1 85 ? -10.539 34.781 2.766 1 95.69 85 ARG A O 1
ATOM 687 N N . GLY A 1 86 ? -9.734 32.719 3.42 1 95.31 86 GLY A N 1
ATOM 688 C CA . GLY A 1 86 ? -8.391 33.031 2.949 1 95.31 86 GLY A CA 1
ATOM 689 C C . GLY A 1 86 ? -7.516 33.656 4.02 1 95.31 86 GLY A C 1
ATOM 690 O O . GLY A 1 86 ? -6.359 34 3.762 1 95.31 86 GLY A O 1
ATOM 691 N N . GLU A 1 87 ? -7.934 33.75 5.258 1 97.75 87 GLU A N 1
ATOM 692 C CA . GLU A 1 87 ? -7.129 34.281 6.359 1 97.75 87 GLU A CA 1
ATOM 693 C C . GLU A 1 87 ? -5.906 33.406 6.617 1 97.75 87 GLU A C 1
ATOM 695 O O . GLU A 1 87 ? -5.93 32.188 6.348 1 97.75 87 GLU A O 1
ATOM 700 N N . ASP A 1 88 ? -4.93 34.125 7.125 1 98 88 ASP A N 1
ATOM 701 C CA . ASP A 1 88 ? -3.834 33.312 7.648 1 98 88 ASP A CA 1
ATOM 702 C C . ASP A 1 88 ? -4.344 32.312 8.672 1 98 88 ASP A C 1
ATOM 704 O O . ASP A 1 88 ? -5.227 32.625 9.469 1 98 88 ASP A O 1
ATOM 708 N N . LEU A 1 89 ? -3.723 31.172 8.648 1 98.5 89 LEU A N 1
ATOM 709 C CA . LEU A 1 89 ? -4.195 30.078 9.492 1 98.5 89 LEU A CA 1
ATOM 710 C C . LEU A 1 89 ? -4.211 30.484 10.961 1 98.5 89 LEU A C 1
ATOM 712 O O . LEU A 1 89 ? -5.047 30.016 11.734 1 98.5 89 LEU A O 1
ATOM 716 N N . PHE A 1 90 ? -3.279 31.406 11.328 1 98.06 90 PHE A N 1
ATOM 717 C CA . PHE A 1 90 ? -3.145 31.781 12.734 1 98.06 90 PHE A CA 1
ATOM 718 C C . PHE A 1 90 ? -3.818 33.125 13.008 1 98.06 90 PHE A C 1
ATOM 720 O O . PHE A 1 90 ? -3.602 33.719 14.055 1 98.06 90 PHE A O 1
ATOM 727 N N . ASP A 1 91 ? -4.539 33.625 12.094 1 98.06 91 ASP A N 1
ATOM 728 C CA . ASP A 1 91 ? -5.309 34.844 12.32 1 98.06 91 ASP A CA 1
ATOM 729 C C . ASP A 1 91 ? -6.168 34.719 13.57 1 98.06 91 ASP A C 1
ATOM 731 O O . ASP A 1 91 ? -6.891 33.719 13.75 1 98.06 91 ASP A O 1
ATOM 735 N N . PRO A 1 92 ? -6.137 35.719 14.445 1 97.19 92 PRO A N 1
ATOM 736 C CA . PRO A 1 92 ? -6.855 35.625 15.727 1 97.19 92 PRO A CA 1
ATOM 737 C C . PRO A 1 92 ? -8.375 35.625 15.547 1 97.19 92 PRO A C 1
ATOM 739 O O . PRO A 1 92 ? -9.102 35.344 16.5 1 97.19 92 PRO A O 1
ATOM 742 N N . SER A 1 93 ? -8.914 35.938 14.43 1 97.94 93 SER A N 1
ATOM 743 C CA . SER A 1 93 ? -10.352 35.906 14.18 1 97.94 93 SER A CA 1
ATOM 744 C C . SER A 1 93 ? -10.867 34.5 14.008 1 97.94 93 SER A C 1
ATOM 746 O O . SER A 1 93 ? -12.078 34.25 14.062 1 97.94 93 SER A O 1
ATOM 748 N N . LEU A 1 94 ? -9.953 33.594 13.695 1 98.31 94 LEU A N 1
ATOM 749 C CA . LEU A 1 94 ? -10.344 32.188 13.547 1 98.31 94 LEU A CA 1
ATOM 750 C C . LEU A 1 94 ? -10.539 31.531 14.914 1 98.31 94 LEU A C 1
ATOM 752 O O . LEU A 1 94 ? -9.922 31.938 15.898 1 98.31 94 LEU A O 1
ATOM 756 N N . ARG A 1 95 ? -11.453 30.484 14.945 1 97.31 95 ARG A N 1
ATOM 757 C CA . ARG A 1 95 ? -11.703 29.75 16.188 1 97.31 95 ARG A CA 1
ATOM 758 C C . ARG A 1 95 ? -10.445 29.031 16.656 1 97.31 95 ARG A C 1
ATOM 760 O O . ARG A 1 95 ? -9.664 28.531 15.844 1 97.31 95 ARG A O 1
ATOM 767 N N . LYS A 1 96 ? -10.258 29.031 17.953 1 97.19 96 LYS A N 1
ATOM 768 C CA . LYS A 1 96 ? -9.133 28.297 18.531 1 97.19 96 LYS A CA 1
ATOM 769 C C . LYS A 1 96 ? -9.234 26.812 18.234 1 97.19 96 LYS A C 1
ATOM 771 O O . LYS A 1 96 ? -10.328 26.234 18.266 1 97.19 96 LYS A O 1
ATOM 776 N N . ARG A 1 97 ? -8.133 26.203 17.938 1 98.19 97 ARG A N 1
ATOM 777 C CA . ARG A 1 97 ? -8.047 24.766 17.703 1 98.19 97 ARG A CA 1
ATOM 778 C C . ARG A 1 97 ? -7.176 24.094 18.75 1 98.19 97 ARG A C 1
ATOM 780 O O . ARG A 1 97 ? -6.152 24.641 19.156 1 98.19 97 ARG A O 1
ATOM 787 N N . THR A 1 98 ? -7.555 22.859 19.141 1 96.38 98 THR A N 1
ATOM 788 C CA . THR A 1 98 ? -6.938 22.219 20.297 1 96.38 98 THR A CA 1
ATOM 789 C C . THR A 1 98 ? -6.492 20.797 19.969 1 96.38 98 THR A C 1
ATOM 791 O O . THR A 1 98 ? -6.254 19.984 20.859 1 96.38 98 THR A O 1
ATOM 794 N N . GLY A 1 99 ? -6.516 20.484 18.734 1 96.44 99 GLY A N 1
ATOM 795 C CA . GLY A 1 99 ? -6.066 19.172 18.328 1 96.44 99 GLY A CA 1
ATOM 796 C C . GLY A 1 99 ? -7.207 18.219 18.031 1 96.44 99 GLY A C 1
ATOM 797 O O . GLY A 1 99 ? -6.984 17.109 17.547 1 96.44 99 GLY A O 1
ATOM 798 N N . THR A 1 100 ? -8.438 18.625 18.328 1 95.94 100 THR A N 1
ATOM 799 C CA . THR A 1 100 ? -9.609 17.797 18.031 1 95.94 100 THR A CA 1
ATOM 800 C C . THR A 1 100 ? -9.953 17.859 16.547 1 95.94 100 THR A C 1
ATOM 802 O O . THR A 1 100 ? -10.141 18.953 15.992 1 95.94 100 THR A O 1
ATOM 805 N N . TYR A 1 101 ? -10.117 16.719 16.016 1 95.62 101 TYR A N 1
ATOM 806 C CA . TYR A 1 101 ? -10.133 16.609 14.555 1 95.62 101 TYR A CA 1
ATOM 807 C C . TYR A 1 101 ? -11.289 17.406 13.961 1 95.62 101 TYR A C 1
ATOM 809 O O . TYR A 1 101 ? -11.125 18.062 12.922 1 95.62 101 TYR A O 1
ATOM 817 N N . PRO A 1 102 ? -12.508 17.422 14.5 1 96.62 102 PRO A N 1
ATOM 818 C CA . PRO A 1 102 ? -13.594 18.203 13.906 1 96.62 102 PRO A CA 1
ATOM 819 C C . PRO A 1 102 ? -13.25 19.688 13.758 1 96.62 102 PRO A C 1
ATOM 821 O O . PRO A 1 102 ? -13.773 20.359 12.859 1 96.62 102 PRO A O 1
ATOM 824 N N . GLU A 1 103 ? -12.344 20.172 14.57 1 97.62 103 GLU A N 1
ATOM 825 C CA . GLU A 1 103 ? -11.914 21.562 14.484 1 97.62 103 GLU A CA 1
ATOM 826 C C . GLU A 1 103 ? -11.18 21.828 13.172 1 97.62 103 GLU A C 1
ATOM 828 O O . GLU A 1 103 ? -11.117 22.984 12.719 1 97.62 103 GLU A 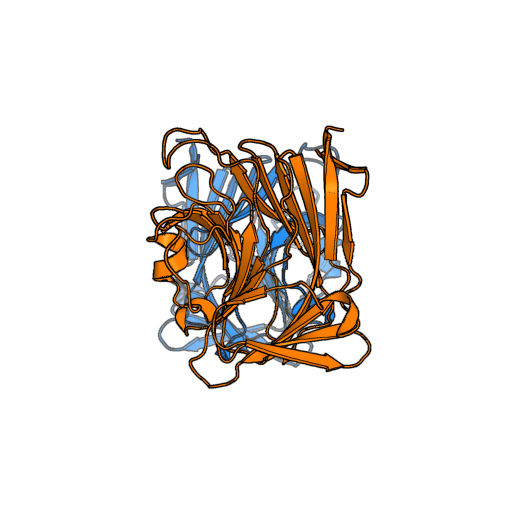O 1
ATOM 833 N N . TYR A 1 104 ? -10.625 20.781 12.586 1 97.88 104 TYR A N 1
ATOM 834 C CA . TYR A 1 104 ? -9.781 20.953 11.406 1 97.88 104 TYR A CA 1
ATOM 835 C C . TYR A 1 104 ? -10.539 20.578 10.141 1 97.88 104 TYR A C 1
ATOM 837 O O . TYR A 1 104 ? -10.234 21.094 9.062 1 97.88 104 TYR A O 1
ATOM 845 N N . HIS A 1 105 ? -11.516 19.625 10.234 1 96.06 105 HIS A N 1
ATOM 846 C CA . HIS A 1 105 ? -12.18 19.219 9 1 96.06 105 HIS A CA 1
ATOM 847 C C . HIS A 1 105 ? -13.57 19.828 8.898 1 96.06 105 HIS A C 1
ATOM 849 O O . HIS A 1 105 ? -14.188 19.812 7.824 1 96.06 105 HIS A O 1
ATOM 855 N N . SER A 1 106 ? -14.141 20.406 9.961 1 95.12 106 SER A N 1
ATOM 856 C CA . SER A 1 106 ? -15.492 20.953 9.969 1 95.12 106 SER A CA 1
ATOM 857 C C . SER A 1 106 ? -15.523 22.328 10.633 1 95.12 106 SER A C 1
ATOM 859 O O . SER A 1 106 ? -16.594 22.859 10.938 1 95.12 106 SER A O 1
ATOM 861 N N . GLY A 1 107 ? -14.398 22.828 10.938 1 96.69 107 GLY A N 1
ATOM 862 C CA . GLY A 1 107 ? -14.297 24.156 11.523 1 96.69 107 GLY A CA 1
ATOM 863 C C . GLY A 1 107 ? -14.266 25.266 10.492 1 96.69 107 GLY A C 1
ATOM 864 O O . GLY A 1 107 ? -14.961 25.188 9.477 1 96.69 107 GLY A O 1
ATOM 865 N N . ASP A 1 108 ? -13.508 26.359 10.828 1 98.19 108 ASP A N 1
ATOM 866 C CA . ASP A 1 108 ? -13.516 27.531 9.961 1 98.19 108 ASP A CA 1
ATOM 867 C C . ASP A 1 108 ? -12.203 27.656 9.195 1 98.19 108 ASP A C 1
ATOM 869 O O . ASP A 1 108 ? -11.703 28.75 8.977 1 98.19 108 ASP A O 1
ATOM 873 N N . ILE A 1 109 ? -11.602 26.516 8.891 1 98.44 109 ILE A N 1
ATOM 874 C CA . ILE A 1 109 ? -10.43 26.5 8.031 1 98.44 109 ILE A CA 1
ATOM 875 C C . ILE A 1 109 ? -10.656 25.547 6.859 1 98.44 109 ILE A C 1
ATOM 877 O O . ILE A 1 109 ? -11.539 24.703 6.914 1 98.44 109 ILE A O 1
ATOM 881 N N . ASN A 1 110 ? -9.922 25.781 5.781 1 98.31 110 ASN A N 1
ATOM 882 C CA . ASN A 1 110 ? -9.75 24.812 4.699 1 98.31 110 ASN A CA 1
ATOM 883 C C . ASN A 1 110 ? -8.359 24.188 4.727 1 98.31 110 ASN A C 1
ATOM 885 O O . ASN A 1 110 ? -7.379 24.844 5.066 1 98.31 110 ASN A O 1
ATOM 889 N N . ALA A 1 111 ? -8.312 22.922 4.383 1 98.75 111 ALA A N 1
ATOM 890 C CA . ALA A 1 111 ? -7.016 22.25 4.297 1 98.75 111 ALA A CA 1
ATOM 891 C C . ALA A 1 111 ? -7.133 20.922 3.547 1 98.75 111 ALA A C 1
ATOM 893 O O . ALA A 1 111 ? -8.219 20.344 3.471 1 98.75 111 ALA A O 1
ATOM 894 N N . LEU A 1 112 ? -6.062 20.547 2.99 1 98.81 112 LEU A N 1
ATOM 895 C CA . LEU A 1 112 ? -5.871 19.156 2.617 1 98.81 112 LEU A CA 1
ATOM 896 C C . LEU A 1 112 ? -5.156 18.391 3.725 1 98.81 112 LEU A C 1
ATOM 898 O O . LEU A 1 112 ? -4.305 18.953 4.422 1 98.81 112 LEU A O 1
ATOM 902 N N . HIS A 1 113 ? -5.457 17.203 3.973 1 98.56 113 HIS A N 1
ATOM 903 C CA . HIS A 1 113 ? -4.758 16.406 4.98 1 98.56 113 HIS A CA 1
ATOM 904 C C . HIS A 1 113 ? -4.492 14.992 4.484 1 98.56 113 HIS A C 1
ATOM 906 O O . HIS A 1 113 ? -5.41 14.297 4.043 1 98.56 113 HIS A O 1
ATOM 912 N N . LEU A 1 114 ? -3.32 14.586 4.48 1 98.88 114 LEU A N 1
ATOM 913 C CA . LEU A 1 114 ? -2.793 13.305 4.027 1 98.88 114 LEU A CA 1
ATOM 914 C C . LEU A 1 114 ? -2.443 12.406 5.215 1 98.88 114 LEU A C 1
ATOM 916 O O . LEU A 1 114 ? -1.507 12.695 5.961 1 98.88 114 LEU A O 1
ATOM 920 N N . SER A 1 115 ? -3.227 11.383 5.434 1 98.81 115 SER A N 1
ATOM 921 C CA . SER A 1 115 ? -2.842 10.367 6.406 1 98.81 115 SER A CA 1
ATOM 922 C C . SER A 1 115 ? -1.918 9.328 5.781 1 98.81 115 SER A C 1
ATOM 924 O O . SER A 1 115 ? -2.314 8.609 4.859 1 98.81 115 SER A O 1
ATOM 926 N N . TYR A 1 116 ? -0.673 9.195 6.344 1 98.94 116 TYR A N 1
ATOM 927 C CA . TYR A 1 116 ? 0.291 8.289 5.727 1 98.94 116 TYR A CA 1
ATOM 928 C C . TYR A 1 116 ? 0.69 7.176 6.688 1 98.94 116 TYR A C 1
ATOM 930 O O . TYR A 1 116 ? 1.458 6.281 6.324 1 98.94 116 TYR A O 1
ATOM 938 N N . PHE A 1 117 ? 0.224 7.18 7.895 1 98.81 117 PHE A N 1
ATOM 939 C CA . PHE A 1 117 ? 0.351 6.129 8.898 1 98.81 117 PHE A CA 1
ATOM 940 C C . PHE A 1 117 ? -0.903 6.047 9.758 1 98.81 117 PHE A C 1
ATOM 942 O O . PHE A 1 117 ? -1.001 6.719 10.789 1 98.81 117 PHE A O 1
ATOM 949 N N . ARG A 1 118 ? -1.891 5.266 9.383 1 98.31 118 ARG A N 1
ATOM 950 C CA . ARG A 1 118 ? -3.215 5.168 9.984 1 98.31 118 ARG A CA 1
ATOM 951 C C . ARG A 1 118 ? -3.379 3.852 10.734 1 98.31 118 ARG A C 1
ATOM 953 O O . ARG A 1 118 ? -3.807 2.852 10.156 1 98.31 118 ARG A O 1
ATOM 960 N N . ARG A 1 119 ? -3.035 3.912 12.047 1 97.88 119 ARG A N 1
ATOM 961 C CA . ARG A 1 119 ? -3.006 2.693 12.844 1 97.88 119 ARG A CA 1
ATOM 962 C C . ARG A 1 119 ? -3.758 2.885 14.156 1 97.88 119 ARG A C 1
ATOM 964 O O . ARG A 1 119 ? -3.492 2.186 15.141 1 97.88 119 ARG A O 1
ATOM 971 N N . LYS A 1 120 ? -4.582 3.842 14.273 1 97.62 120 LYS A N 1
ATOM 972 C CA . LYS A 1 120 ? -5.238 4.141 15.539 1 97.62 120 LYS A CA 1
ATOM 973 C C . LYS A 1 120 ? -6.227 3.043 15.922 1 97.62 120 LYS A C 1
ATOM 975 O O . LYS A 1 120 ? -6.23 2.566 17.062 1 97.62 120 LYS A O 1
ATOM 980 N N . TYR A 1 121 ? -7.031 2.611 15.008 1 97.56 121 TYR A N 1
ATOM 981 C CA . TYR A 1 121 ? -8.102 1.654 15.266 1 97.56 121 TYR A CA 1
ATOM 982 C C . TYR A 1 121 ? -7.781 0.298 14.648 1 97.56 121 TYR A C 1
ATOM 984 O O . TYR A 1 121 ? -7 0.211 13.695 1 97.56 121 TYR A O 1
ATOM 992 N N . ALA A 1 122 ? -8.453 -0.685 15.172 1 97.62 122 ALA A N 1
ATOM 993 C CA . ALA A 1 122 ? -8.195 -2.055 14.734 1 97.62 122 ALA A CA 1
ATOM 994 C C . ALA A 1 122 ? -8.461 -2.221 13.242 1 97.62 122 ALA A C 1
ATOM 996 O O . ALA A 1 122 ? -7.711 -2.904 12.547 1 97.62 122 ALA A O 1
ATOM 997 N N . GLU A 1 123 ? -9.5 -1.617 12.734 1 97.81 123 GLU A N 1
ATOM 998 C CA . GLU A 1 123 ? -9.859 -1.736 11.328 1 97.81 123 GLU A CA 1
ATOM 999 C C . GLU A 1 123 ? -8.789 -1.117 10.43 1 97.81 123 GLU A C 1
ATOM 1001 O O . GLU A 1 123 ? -8.547 -1.594 9.32 1 97.81 123 GLU A O 1
ATOM 1006 N N . GLU A 1 124 ? -8.18 -0.07 10.922 1 98.25 124 GLU A N 1
ATOM 1007 C CA . GLU A 1 124 ? -7.102 0.582 10.18 1 98.25 124 GLU A CA 1
ATOM 1008 C C . GLU A 1 124 ? -5.859 -0.303 10.117 1 98.25 124 GLU A C 1
ATOM 1010 O O . GLU A 1 124 ? -5.133 -0.291 9.125 1 98.25 124 GLU A O 1
ATOM 1015 N N . ARG A 1 125 ? -5.629 -1.029 11.156 1 98.06 125 ARG A N 1
ATOM 1016 C CA . ARG A 1 125 ? -4.469 -1.912 11.219 1 98.06 125 ARG A CA 1
ATOM 1017 C C . ARG A 1 125 ? -4.691 -3.17 10.383 1 98.06 125 ARG A C 1
ATOM 1019 O O . ARG A 1 125 ? -3.732 -3.783 9.906 1 98.06 125 ARG A O 1
ATOM 1026 N N . ALA A 1 126 ? -5.938 -3.518 10.164 1 98.38 126 ALA A N 1
ATOM 1027 C CA . ALA A 1 126 ? -6.277 -4.754 9.469 1 98.38 126 ALA A CA 1
ATOM 1028 C C . ALA A 1 126 ? -6.191 -4.574 7.957 1 98.38 126 ALA A C 1
ATOM 1030 O O . ALA A 1 126 ? -6.129 -5.551 7.211 1 98.38 126 ALA A O 1
ATOM 1031 N N . PHE A 1 127 ? -6.285 -3.393 7.48 1 98.75 127 PHE A N 1
ATOM 1032 C CA . PHE A 1 127 ? -6.164 -3.016 6.078 1 98.75 127 PHE A CA 1
ATOM 1033 C C . PHE A 1 127 ? -5.625 -1.599 5.941 1 98.75 127 PHE A C 1
ATOM 1035 O O . PHE A 1 127 ? -6.367 -0.627 6.086 1 98.75 127 PHE A O 1
ATOM 1042 N N . ARG A 1 128 ? -4.383 -1.491 5.523 1 98.75 128 ARG A N 1
ATOM 1043 C CA . ARG A 1 128 ? -3.621 -0.262 5.73 1 98.75 128 ARG A CA 1
ATOM 1044 C C . ARG A 1 128 ? -3.643 0.61 4.477 1 98.75 128 ARG A C 1
ATOM 1046 O O . ARG A 1 128 ? -3.158 0.201 3.422 1 98.75 128 ARG A O 1
ATOM 1053 N N . THR A 1 129 ? -4.117 1.814 4.688 1 98.88 129 THR A N 1
ATOM 1054 C CA . THR A 1 129 ? -4.219 2.73 3.555 1 98.88 129 THR A CA 1
ATOM 1055 C C . THR A 1 129 ? -3.699 4.113 3.932 1 98.88 129 THR A C 1
ATOM 1057 O O . THR A 1 129 ? -3.66 4.469 5.113 1 98.88 129 THR A O 1
ATOM 1060 N N . CYS A 1 130 ? -3.203 4.82 2.963 1 98.88 130 CYS A N 1
ATOM 1061 C CA . CYS A 1 130 ? -3.053 6.27 3.01 1 98.88 130 CYS A CA 1
ATOM 1062 C C . CYS A 1 130 ? -4.277 6.961 2.422 1 98.88 130 CYS A C 1
ATOM 1064 O O . CYS A 1 130 ? -4.824 6.512 1.415 1 98.88 130 CYS A O 1
ATOM 1066 N N . ASN A 1 131 ? -4.676 8.047 3.057 1 98.81 131 ASN A N 1
ATOM 1067 C CA . ASN A 1 131 ? -5.875 8.758 2.621 1 98.81 131 ASN A CA 1
ATOM 1068 C C . ASN A 1 131 ? -5.617 10.25 2.451 1 98.81 131 ASN A C 1
ATOM 1070 O O . ASN A 1 131 ? -4.953 10.867 3.287 1 98.81 131 ASN A O 1
ATOM 1074 N N . LEU A 1 132 ? -6.105 10.773 1.326 1 98.88 132 LEU A N 1
ATOM 1075 C CA . LEU A 1 132 ? -6.156 12.219 1.133 1 98.88 132 LEU A CA 1
ATOM 1076 C C . LEU A 1 132 ? -7.578 12.742 1.307 1 98.88 132 LEU A C 1
ATOM 1078 O O . LEU A 1 132 ? -8.508 12.242 0.669 1 98.88 132 LEU A O 1
ATOM 1082 N N . ARG A 1 133 ? -7.707 13.695 2.189 1 98.81 133 ARG A N 1
ATOM 1083 C CA . ARG A 1 133 ? -9.008 14.32 2.396 1 98.81 133 ARG A CA 1
ATOM 1084 C C . ARG A 1 133 ? 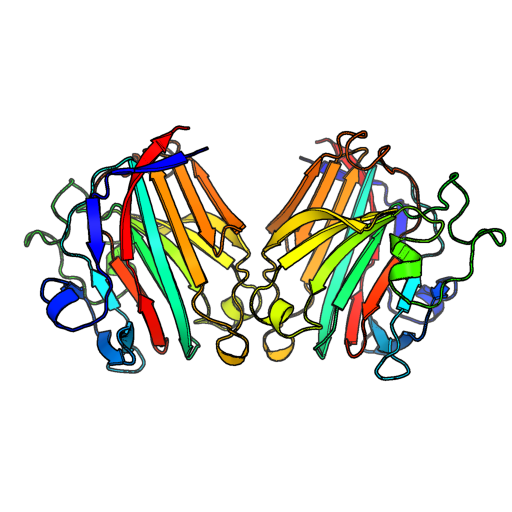-8.938 15.82 2.152 1 98.81 133 ARG A C 1
ATOM 1086 O O . ARG A 1 133 ? -7.867 16.422 2.252 1 98.81 133 ARG A O 1
ATOM 1093 N N . LYS A 1 134 ? -10.016 16.328 1.812 1 98.69 134 LYS A N 1
ATOM 1094 C CA . LYS A 1 134 ? -10.18 17.781 1.642 1 98.69 134 LYS A CA 1
ATOM 1095 C C . LYS A 1 134 ? -11.242 18.328 2.592 1 98.69 134 LYS A C 1
ATOM 1097 O O . LYS A 1 134 ? -12.336 17.766 2.695 1 98.69 134 LYS A O 1
ATOM 1102 N N . SER A 1 135 ? -10.797 19.344 3.23 1 97.38 135 SER A N 1
ATOM 1103 C CA . SER A 1 135 ? -11.695 20.062 4.129 1 97.38 135 SER A CA 1
ATOM 1104 C C . SER A 1 135 ? -11.828 21.531 3.721 1 97.38 135 SER A C 1
ATOM 1106 O O . SER A 1 135 ? -10.945 22.078 3.053 1 97.38 135 SER A O 1
ATOM 1108 N N . ARG A 1 136 ? -12.844 22.266 4.023 1 95.06 136 ARG A N 1
ATOM 1109 C CA . ARG A 1 136 ? -13.914 21.922 4.957 1 95.06 136 ARG A CA 1
ATOM 1110 C C . ARG A 1 136 ? -14.844 20.859 4.371 1 95.06 136 ARG A C 1
ATOM 1112 O O . ARG A 1 136 ? -15.234 20.938 3.205 1 95.06 136 ARG A O 1
ATOM 1119 N N . GLY A 1 137 ? -15.305 19.844 5.301 1 94 137 GLY A N 1
ATOM 1120 C CA . GLY A 1 137 ? -16.281 18.844 4.883 1 94 137 GLY A CA 1
ATOM 1121 C C . GLY A 1 137 ? -15.758 17.422 5.012 1 94 137 GLY A C 1
ATOM 1122 O O . GLY A 1 137 ? -16.516 16.453 4.848 1 94 137 GLY A O 1
ATOM 1123 N N . PHE A 1 138 ? -14.523 17.281 5.211 1 96.94 138 PHE A N 1
ATOM 1124 C CA . PHE A 1 138 ? -13.945 15.984 5.52 1 96.94 138 PHE A CA 1
ATOM 1125 C C . PHE A 1 138 ? -14.109 15.023 4.344 1 96.94 138 PHE A C 1
ATOM 1127 O O . PHE A 1 138 ? -14.445 13.852 4.535 1 96.94 138 PHE A O 1
ATOM 1134 N N . HIS A 1 139 ? -13.969 15.438 3.152 1 98.31 139 HIS A N 1
ATOM 1135 C CA . HIS A 1 139 ? -14.211 14.656 1.945 1 98.31 139 HIS A CA 1
ATOM 1136 C C . HIS A 1 139 ? -13.039 13.727 1.644 1 98.31 139 HIS A C 1
ATOM 1138 O O . HIS A 1 139 ? -11.891 14.18 1.554 1 98.31 139 HIS A O 1
ATOM 1144 N N . LEU A 1 140 ? -13.289 12.477 1.484 1 98.56 140 LEU A N 1
ATOM 1145 C CA . LEU A 1 140 ? -12.25 11.547 1.03 1 98.56 140 LEU A CA 1
ATOM 1146 C C . LEU A 1 140 ? -11.938 11.766 -0.446 1 98.56 140 LEU A C 1
ATOM 1148 O O . LEU A 1 140 ? -12.758 11.453 -1.312 1 98.56 140 LEU A O 1
ATOM 1152 N N . ALA A 1 141 ? -10.805 12.258 -0.728 1 98.62 141 ALA A N 1
ATOM 1153 C CA . ALA A 1 141 ? -10.43 12.641 -2.084 1 98.62 141 ALA A CA 1
ATOM 1154 C C . ALA A 1 141 ? -9.719 11.5 -2.807 1 98.62 141 ALA A C 1
ATOM 1156 O O . ALA A 1 141 ? -9.945 11.281 -4 1 98.62 141 ALA A O 1
ATOM 1157 N N . ALA A 1 142 ? -8.867 10.797 -2.186 1 98.69 142 ALA A N 1
ATOM 1158 C CA . ALA A 1 142 ? -8.102 9.695 -2.76 1 98.69 142 ALA A CA 1
ATOM 1159 C C . ALA A 1 142 ? -7.652 8.719 -1.679 1 98.69 142 ALA A C 1
ATOM 1161 O O . ALA A 1 142 ? -7.559 9.078 -0.504 1 98.69 142 ALA A O 1
ATOM 1162 N N . MET A 1 143 ? -7.418 7.559 -2.086 1 98.75 143 MET A N 1
ATOM 1163 C CA . MET A 1 143 ? -6.938 6.492 -1.21 1 98.75 143 MET A CA 1
ATOM 1164 C C . MET A 1 143 ? -5.906 5.625 -1.923 1 98.75 143 MET A C 1
ATOM 1166 O O . MET A 1 143 ? -6.027 5.367 -3.121 1 98.75 143 MET A O 1
ATOM 1170 N N . GLY A 1 144 ? -4.855 5.195 -1.219 1 98.81 144 GLY A N 1
ATOM 1171 C CA . GLY A 1 144 ? -3.85 4.27 -1.716 1 98.81 144 GLY A CA 1
ATOM 1172 C C . GLY A 1 144 ? -3.332 3.322 -0.649 1 98.81 144 GLY A C 1
ATOM 1173 O O . GLY A 1 144 ? -3.482 3.582 0.546 1 98.81 144 GLY A O 1
ATOM 1174 N N . ALA A 1 145 ? -2.742 2.242 -1.085 1 98.94 145 ALA A N 1
ATOM 1175 C CA . ALA A 1 145 ? -2.191 1.268 -0.147 1 98.94 145 ALA A CA 1
ATOM 1176 C C . ALA A 1 145 ? -0.982 1.839 0.589 1 98.94 145 ALA A C 1
ATOM 1178 O O . ALA A 1 145 ? -0.173 2.561 0.002 1 98.94 145 ALA A O 1
ATOM 1179 N N . ASP A 1 146 ? -0.886 1.534 1.819 1 98.88 146 ASP A N 1
ATOM 1180 C CA . ASP A 1 146 ? 0.218 1.963 2.674 1 98.88 146 ASP A CA 1
ATOM 1181 C C . ASP A 1 146 ? 1.267 0.861 2.809 1 98.88 146 ASP A C 1
ATOM 1183 O O . ASP A 1 146 ? 1.015 -0.169 3.438 1 98.88 146 ASP A O 1
ATOM 1187 N N . PRO A 1 147 ? 2.463 1.056 2.307 1 98.81 147 PRO A N 1
ATOM 1188 C CA . PRO A 1 147 ? 3.496 0.018 2.336 1 98.81 147 PRO A CA 1
ATOM 1189 C C . PRO A 1 147 ? 4.234 -0.044 3.672 1 98.81 147 PRO A C 1
ATOM 1191 O O . PRO A 1 147 ? 5.074 -0.924 3.877 1 98.81 147 PRO A O 1
ATOM 1194 N N . LEU A 1 148 ? 3.977 0.883 4.566 1 98.88 148 LEU A N 1
ATOM 1195 C CA . LEU A 1 148 ? 4.762 0.973 5.793 1 98.88 148 LEU A CA 1
ATOM 1196 C C . LEU A 1 148 ? 4.441 -0.186 6.73 1 98.88 148 LEU A C 1
ATOM 1198 O O . LEU A 1 148 ? 3.277 -0.57 6.875 1 98.88 148 LEU A O 1
ATOM 1202 N N . PRO A 1 149 ? 5.453 -0.715 7.398 1 97.88 149 PRO A N 1
ATOM 1203 C CA . PRO A 1 149 ? 5.246 -1.776 8.383 1 97.88 149 PRO A CA 1
ATOM 1204 C C . PRO A 1 149 ? 4.883 -1.233 9.766 1 97.88 149 PRO A C 1
ATOM 1206 O O . PRO A 1 149 ? 4.797 -0.017 9.953 1 97.88 149 PRO A O 1
ATOM 1209 N N . SER A 1 150 ? 4.66 -2.166 10.672 1 96.25 150 SER A N 1
ATOM 1210 C CA . SER A 1 150 ? 4.656 -1.792 12.078 1 96.25 150 SER A CA 1
ATOM 1211 C C . SER A 1 150 ? 6.043 -1.357 12.539 1 96.25 150 SER A C 1
ATOM 1213 O O . SER A 1 150 ? 7.051 -1.762 11.961 1 96.25 150 SER A O 1
ATOM 1215 N N . PRO A 1 151 ? 6.094 -0.604 13.633 1 96.81 151 PRO A N 1
ATOM 1216 C CA . PRO A 1 151 ? 7.375 -0.075 14.109 1 96.81 151 PRO A CA 1
ATOM 1217 C C . PRO A 1 151 ? 8.414 -1.168 14.336 1 96.81 151 PRO A C 1
ATOM 1219 O O . PRO A 1 151 ? 9.602 -0.957 14.078 1 96.81 151 PRO A O 1
ATOM 1222 N N . ASP A 1 152 ? 8.023 -2.354 14.734 1 95.25 152 ASP A N 1
ATOM 1223 C CA . ASP A 1 152 ? 8.953 -3.432 15.047 1 95.25 152 ASP A CA 1
ATOM 1224 C C . ASP A 1 152 ? 9.68 -3.912 13.797 1 95.25 152 ASP A C 1
ATOM 1226 O O . ASP A 1 152 ? 10.805 -4.41 13.875 1 95.25 152 ASP A O 1
ATOM 1230 N N . ASP A 1 153 ? 9.086 -3.732 12.648 1 96.88 153 ASP A N 1
ATOM 1231 C CA . ASP A 1 153 ? 9.664 -4.188 11.391 1 96.88 153 ASP A CA 1
ATOM 1232 C C . ASP A 1 153 ? 10.297 -3.027 10.625 1 96.88 153 ASP A C 1
ATOM 1234 O O . ASP A 1 153 ? 10.93 -3.232 9.586 1 96.88 153 ASP A O 1
ATOM 1238 N N . ALA A 1 154 ? 10.141 -1.839 11.148 1 97.94 154 ALA A N 1
ATOM 1239 C CA . ALA A 1 154 ? 10.555 -0.657 10.398 1 97.94 154 ALA A CA 1
ATOM 1240 C C . ALA A 1 154 ? 12.07 -0.55 10.328 1 97.94 154 ALA A C 1
ATOM 1242 O O . ALA A 1 154 ? 12.758 -0.696 11.344 1 97.94 154 ALA A O 1
ATOM 1243 N N . ASP A 1 155 ? 12.586 -0.407 9.156 1 97.88 155 ASP A N 1
ATOM 1244 C CA . ASP A 1 155 ? 13.969 0.014 8.938 1 97.88 155 ASP A CA 1
ATOM 1245 C C . ASP A 1 155 ? 14.031 1.475 8.5 1 97.88 155 ASP A C 1
ATOM 1247 O O . ASP A 1 155 ? 14.375 1.77 7.352 1 97.88 155 ASP A O 1
ATOM 1251 N N . SER A 1 156 ? 13.836 2.414 9.367 1 96.25 156 SER A N 1
ATOM 1252 C CA . SER A 1 156 ? 13.641 3.848 9.188 1 96.25 156 SER A CA 1
ATOM 1253 C C . SER A 1 156 ? 14.961 4.559 8.906 1 96.25 156 SER A C 1
ATOM 1255 O O . SER A 1 156 ? 16.031 4.039 9.234 1 96.25 156 SER A O 1
ATOM 1257 N N . PRO A 1 157 ? 14.984 5.762 8.305 1 98.31 157 PRO A N 1
ATOM 1258 C CA . PRO A 1 157 ? 13.781 6.547 8.023 1 98.31 157 PRO A CA 1
ATOM 1259 C C . PRO A 1 157 ? 13.18 6.246 6.652 1 98.31 157 PRO A C 1
ATOM 1261 O O . PRO A 1 157 ? 13.852 5.668 5.797 1 98.31 157 PRO A O 1
ATOM 1264 N N . TYR A 1 158 ? 11.922 6.555 6.504 1 98.94 158 TYR A N 1
ATOM 1265 C CA . TYR A 1 158 ? 11.234 6.516 5.215 1 98.94 158 TYR A CA 1
ATOM 1266 C C . TYR A 1 158 ? 11.133 7.91 4.613 1 98.94 158 TYR A C 1
ATOM 1268 O O . TYR A 1 158 ? 10.742 8.859 5.293 1 98.94 158 TYR A O 1
ATOM 1276 N N . ARG A 1 159 ? 11.445 8.039 3.346 1 98.88 159 ARG A N 1
ATOM 1277 C CA . ARG A 1 159 ? 11.398 9.328 2.664 1 98.88 159 ARG A CA 1
ATOM 1278 C C . ARG A 1 159 ? 10.008 9.594 2.096 1 98.88 159 ARG A C 1
ATOM 1280 O O . ARG A 1 159 ? 9.547 8.875 1.206 1 98.88 159 ARG A O 1
ATOM 1287 N N . MET A 1 160 ? 9.359 10.656 2.688 1 98.94 160 MET A N 1
ATOM 1288 C CA . MET A 1 160 ? 8.039 11.086 2.234 1 98.94 160 MET A CA 1
ATOM 1289 C C . MET A 1 160 ? 8.148 12.203 1.203 1 98.94 160 MET A C 1
ATOM 1291 O O . MET A 1 160 ? 9 13.094 1.335 1 98.94 160 MET A O 1
ATOM 1295 N N . LYS A 1 161 ? 7.34 12.18 0.177 1 98.94 161 LYS A N 1
ATOM 1296 C CA . LYS A 1 161 ? 7.32 13.234 -0.828 1 98.94 161 LYS A CA 1
ATOM 1297 C C . LYS A 1 161 ? 5.895 13.555 -1.269 1 98.94 161 LYS A C 1
ATOM 1299 O O . LYS A 1 161 ? 5.164 12.664 -1.712 1 98.94 161 LYS A O 1
ATOM 1304 N N . LEU A 1 162 ? 5.504 14.812 -1.13 1 98.94 162 LEU A N 1
ATOM 1305 C CA . LEU A 1 162 ? 4.199 15.328 -1.526 1 98.94 162 LEU A CA 1
ATOM 1306 C C . LEU A 1 162 ? 4.344 16.422 -2.578 1 98.94 162 LEU A C 1
ATOM 1308 O O . LEU A 1 162 ? 5.125 17.359 -2.4 1 98.94 162 LEU A O 1
ATOM 1312 N N . ILE A 1 163 ? 3.664 16.266 -3.684 1 98.88 163 ILE A N 1
ATOM 1313 C CA . ILE A 1 163 ? 3.602 17.312 -4.711 1 98.88 163 ILE A CA 1
ATOM 1314 C C . ILE A 1 163 ? 2.219 17.953 -4.703 1 98.88 163 ILE A C 1
ATOM 1316 O O . ILE A 1 163 ? 1.2 17.266 -4.711 1 98.88 163 ILE A O 1
ATOM 1320 N N . LYS A 1 164 ? 2.15 19.172 -4.625 1 98.75 164 LYS A N 1
ATOM 1321 C CA . LYS A 1 164 ? 0.933 19.969 -4.707 1 98.75 164 LYS A CA 1
ATOM 1322 C C . LYS A 1 164 ? 1.086 21.109 -5.719 1 98.75 164 LYS A C 1
ATOM 1324 O O . LYS A 1 164 ? 1.896 22.016 -5.523 1 98.75 164 LYS A O 1
ATOM 1329 N N . ASP A 1 165 ? 0.345 21.047 -6.789 1 98.44 165 ASP A N 1
ATOM 1330 C CA . ASP A 1 165 ? 0.344 22.078 -7.832 1 98.44 165 ASP A CA 1
ATOM 1331 C C . ASP A 1 165 ? -1.062 22.297 -8.383 1 98.44 165 ASP A C 1
ATOM 1333 O O . ASP A 1 165 ? -1.539 21.516 -9.211 1 98.44 165 ASP A O 1
ATOM 1337 N N . LYS A 1 166 ? -1.688 23.438 -8.047 1 96.81 166 LYS A N 1
ATOM 1338 C CA . LYS A 1 166 ? -3.094 23.672 -8.367 1 96.81 166 LYS A CA 1
ATOM 1339 C C . LYS A 1 166 ? -3.957 22.5 -7.91 1 96.81 166 LYS A C 1
ATOM 1341 O O . LYS A 1 166 ? -3.902 22.094 -6.746 1 96.81 166 LYS A O 1
ATOM 1346 N N . GLY A 1 167 ? -4.605 21.906 -8.828 1 98 167 GLY A N 1
ATOM 1347 C CA . GLY A 1 167 ? -5.492 20.828 -8.43 1 98 167 GLY A CA 1
ATOM 1348 C C . GLY A 1 167 ? -4.777 19.5 -8.273 1 98 167 GLY A C 1
ATOM 1349 O O . GLY A 1 167 ? -5.348 18.531 -7.746 1 98 167 GLY A O 1
ATOM 1350 N N . TYR A 1 168 ? -3.594 19.422 -8.617 1 98.25 168 TYR A N 1
ATOM 1351 C CA . TYR A 1 168 ? -2.871 18.156 -8.664 1 98.25 168 TYR A CA 1
ATOM 1352 C C . TYR A 1 168 ? -2.197 17.859 -7.332 1 98.25 168 TYR A C 1
ATOM 1354 O O . TYR A 1 168 ? -1.485 18.703 -6.785 1 98.25 168 TYR A O 1
ATOM 1362 N N . VAL A 1 169 ? -2.436 16.656 -6.781 1 98.75 169 VAL A N 1
ATOM 1363 C CA . VAL A 1 169 ? -1.761 16.172 -5.586 1 98.75 169 VAL A CA 1
ATOM 1364 C C . VAL A 1 169 ? -1.192 14.773 -5.852 1 98.75 169 VAL A C 1
ATOM 1366 O O . VAL A 1 169 ? -1.877 13.914 -6.406 1 98.75 169 VAL A O 1
ATOM 1369 N N . HIS A 1 170 ? 0.046 14.594 -5.539 1 98.75 170 HIS A N 1
ATOM 1370 C CA . HIS A 1 170 ? 0.708 13.297 -5.664 1 98.75 170 HIS A CA 1
ATOM 1371 C C . HIS A 1 170 ? 1.537 12.984 -4.426 1 98.75 170 HIS A C 1
ATOM 1373 O O . HIS A 1 170 ? 2.215 13.859 -3.885 1 98.75 170 HIS A O 1
ATOM 1379 N N . PHE A 1 171 ? 1.493 11.734 -3.953 1 98.94 171 PHE A N 1
ATOM 1380 C CA . PHE A 1 171 ? 2.211 11.312 -2.754 1 98.94 171 PHE A CA 1
ATOM 1381 C C . PHE A 1 171 ? 2.977 10.023 -3.002 1 98.94 171 PHE A C 1
ATOM 1383 O O . PHE A 1 171 ? 2.451 9.094 -3.617 1 98.94 171 PHE A O 1
ATOM 1390 N N . SER A 1 172 ? 4.219 10 -2.539 1 98.88 172 SER A N 1
ATOM 1391 C CA . SER A 1 172 ? 5.043 8.805 -2.656 1 98.88 172 SER A CA 1
ATOM 1392 C C . SER A 1 172 ? 5.859 8.562 -1.39 1 98.88 172 SER A C 1
ATOM 1394 O O . SER A 1 172 ? 6.121 9.5 -0.632 1 98.88 172 SER A O 1
ATOM 1396 N N . ILE A 1 173 ? 6.168 7.395 -1.106 1 98.94 173 ILE A N 1
ATOM 1397 C CA . ILE A 1 173 ? 7.047 6.973 -0.024 1 98.94 173 ILE A CA 1
ATOM 1398 C C . ILE A 1 173 ? 8.227 6.184 -0.595 1 98.94 173 ILE A C 1
ATOM 1400 O O . ILE A 1 173 ? 8.031 5.188 -1.296 1 98.94 173 ILE A O 1
ATOM 1404 N N . ASN A 1 174 ? 9.477 6.598 -0.278 1 98.75 174 ASN A N 1
ATOM 1405 C CA . ASN A 1 174 ? 10.672 5.98 -0.837 1 98.75 174 ASN A CA 1
ATOM 1406 C C . ASN A 1 174 ? 10.586 5.855 -2.355 1 98.75 174 ASN A C 1
ATOM 1408 O O . ASN A 1 174 ? 10.969 4.832 -2.924 1 98.75 174 ASN A O 1
ATOM 1412 N N . GLY A 1 175 ? 9.984 6.816 -2.934 1 98.31 175 GLY A N 1
ATOM 1413 C CA . GLY A 1 175 ? 9.914 6.863 -4.383 1 98.31 175 GLY A CA 1
ATOM 1414 C C . GLY A 1 175 ? 8.766 6.047 -4.953 1 98.31 175 GLY A C 1
ATOM 1415 O O . GLY A 1 175 ? 8.453 6.145 -6.141 1 98.31 175 GLY A O 1
ATOM 1416 N N . LEU A 1 176 ? 8.117 5.215 -4.188 1 98.75 176 LEU A N 1
ATOM 1417 C CA . LEU A 1 176 ? 6.969 4.441 -4.645 1 98.75 176 LEU A CA 1
ATOM 1418 C C . LEU A 1 176 ? 5.707 5.297 -4.652 1 98.75 176 LEU A C 1
ATOM 1420 O O . LEU A 1 176 ? 5.262 5.77 -3.604 1 98.75 176 LEU A O 1
ATOM 1424 N N . PRO A 1 177 ? 5.059 5.477 -5.828 1 98.56 177 PRO A N 1
ATOM 1425 C CA . PRO A 1 177 ? 3.805 6.234 -5.84 1 98.56 177 PRO A CA 1
ATOM 1426 C C . PRO A 1 177 ? 2.705 5.562 -5.02 1 98.56 177 PRO A C 1
ATOM 1428 O O . PRO A 1 177 ? 2.51 4.348 -5.117 1 98.56 177 PRO A O 1
ATOM 1431 N N . ILE A 1 178 ? 2.01 6.352 -4.195 1 98.88 178 ILE A N 1
ATOM 1432 C CA . ILE A 1 178 ? 1 5.805 -3.291 1 98.88 178 ILE A CA 1
ATOM 1433 C C . ILE A 1 178 ? -0.388 6.258 -3.738 1 98.88 178 ILE A C 1
ATOM 1435 O O . ILE A 1 178 ? -1.295 5.434 -3.893 1 98.88 178 ILE A O 1
ATOM 1439 N N . LEU A 1 179 ? -0.541 7.531 -3.943 1 98.75 179 LEU A N 1
ATOM 1440 C CA . LEU A 1 179 ? -1.829 8.023 -4.418 1 98.75 179 LEU A CA 1
ATOM 1441 C C . LEU A 1 179 ? -1.656 9.305 -5.23 1 98.75 179 LEU A C 1
ATOM 1443 O O . LEU A 1 179 ? -0.612 9.953 -5.16 1 98.75 179 LEU A O 1
ATOM 1447 N N . GLU A 1 180 ? -2.648 9.602 -6.023 1 98.44 180 GLU A N 1
ATOM 1448 C CA . GLU A 1 180 ? -2.729 10.766 -6.895 1 98.44 180 GLU A CA 1
ATOM 1449 C C . GLU A 1 180 ? -4.164 11.281 -7 1 98.44 180 GLU A C 1
ATOM 1451 O O . GLU A 1 180 ? -5.113 10.492 -6.969 1 98.44 180 GLU A O 1
ATOM 1456 N N . TRP A 1 181 ? -4.297 12.57 -7.086 1 98.69 181 TRP A N 1
ATOM 1457 C CA . TRP A 1 181 ? -5.629 13.164 -7.141 1 98.69 181 TRP A CA 1
ATOM 1458 C C . TRP A 1 181 ? -5.613 14.461 -7.945 1 98.69 181 TRP A C 1
ATOM 1460 O O . TRP A 1 181 ? -4.68 15.258 -7.832 1 98.69 181 TRP A O 1
ATOM 1470 N N . MET A 1 182 ? -6.645 14.625 -8.781 1 98.75 182 MET A N 1
ATOM 1471 C CA . MET A 1 182 ? -6.875 15.891 -9.477 1 98.75 182 MET A CA 1
ATOM 1472 C C . MET A 1 182 ? -8.164 16.547 -9 1 98.75 182 MET A C 1
ATOM 1474 O O . MET A 1 182 ? -9.258 16.062 -9.281 1 98.75 182 MET A O 1
ATOM 1478 N N . ASP A 1 183 ? -8.016 17.578 -8.289 1 98.62 183 ASP A N 1
ATOM 1479 C CA . ASP A 1 183 ? -9.164 18.359 -7.844 1 98.62 183 ASP A CA 1
ATOM 1480 C C . ASP A 1 183 ? -9.82 19.078 -9.023 1 98.62 183 ASP A C 1
ATOM 1482 O O . ASP A 1 183 ? -9.195 19.906 -9.688 1 98.62 183 ASP A O 1
ATOM 1486 N N . ASP A 1 184 ? -11.039 18.875 -9.211 1 98 184 ASP A N 1
ATOM 1487 C CA . ASP A 1 184 ? -11.711 19.469 -10.359 1 98 184 ASP A CA 1
ATOM 1488 C C . ASP A 1 184 ? -12.219 20.875 -10.016 1 98 184 ASP A C 1
ATOM 1490 O O . ASP A 1 184 ? -12.734 21.578 -10.891 1 98 184 ASP A O 1
ATOM 1494 N N . GLY A 1 185 ? -12.133 21.219 -8.766 1 97.69 185 GLY A N 1
ATOM 1495 C CA . GLY A 1 185 ? -12.477 22.562 -8.336 1 97.69 185 GLY A CA 1
ATOM 1496 C C . GLY A 1 185 ? -13.977 22.766 -8.156 1 97.69 185 GLY A C 1
ATOM 1497 O O . GLY A 1 185 ? -14.43 23.891 -7.914 1 97.69 185 GLY A O 1
ATOM 1498 N N . SER A 1 186 ? -14.758 21.75 -8.227 1 97.12 186 SER A N 1
ATOM 1499 C CA . SER A 1 186 ? -16.203 21.875 -8.141 1 97.12 186 SER A CA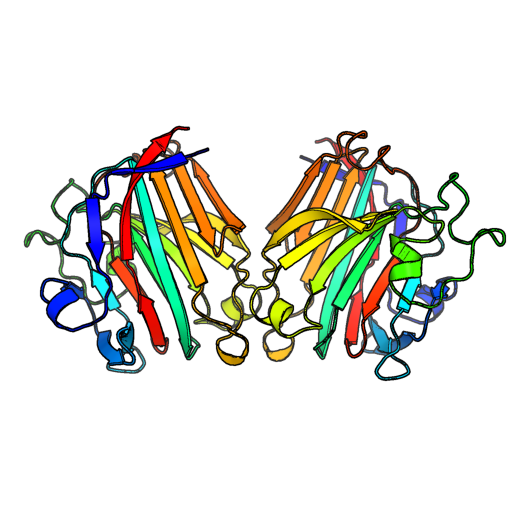 1
ATOM 1500 C C . SER A 1 186 ? -16.797 20.859 -7.164 1 97.12 186 SER A C 1
ATOM 1502 O O . SER A 1 186 ? -17.578 21.234 -6.285 1 97.12 186 SER A O 1
ATOM 1504 N N . THR A 1 187 ? -16.406 19.562 -7.168 1 97.12 187 THR A N 1
ATOM 1505 C CA . THR A 1 187 ? -16.984 18.484 -6.371 1 97.12 187 THR A CA 1
ATOM 1506 C C . THR A 1 187 ? -16.906 18.812 -4.883 1 97.12 187 THR A C 1
ATOM 1508 O O . THR A 1 187 ? -17.891 18.672 -4.16 1 97.12 187 THR A O 1
ATOM 1511 N N . TYR A 1 188 ? -15.734 19.234 -4.445 1 97.25 188 TYR A N 1
ATOM 1512 C CA . TYR A 1 188 ? -15.539 19.5 -3.023 1 97.25 188 TYR A CA 1
ATOM 1513 C C . TYR A 1 188 ? -15.164 20.953 -2.787 1 97.25 188 TYR A C 1
ATOM 1515 O O . TYR A 1 188 ? -14.461 21.281 -1.83 1 97.25 188 TYR A O 1
ATOM 1523 N N . GLY A 1 189 ? -15.594 21.812 -3.768 1 96 189 GLY A N 1
ATOM 1524 C CA . GLY A 1 189 ? -15.297 23.219 -3.652 1 96 189 GLY A CA 1
ATOM 1525 C C . GLY A 1 189 ? -14.07 23.641 -4.441 1 96 189 GLY A C 1
ATOM 1526 O O . GLY A 1 189 ? -13.484 22.828 -5.16 1 96 189 GLY A O 1
ATOM 1527 N N . PRO A 1 190 ? -13.727 24.906 -4.344 1 97.06 190 PRO A N 1
ATOM 1528 C CA . PRO A 1 190 ? -12.609 25.438 -5.137 1 97.06 190 PRO A CA 1
ATOM 1529 C C . PRO A 1 190 ? -11.273 24.797 -4.766 1 97.06 190 PRO A C 1
ATOM 1531 O O . PRO A 1 190 ? -11.094 24.344 -3.629 1 97.06 190 PRO A O 1
ATOM 1534 N N . VAL A 1 191 ? -10.398 24.781 -5.719 1 98.31 191 VAL A N 1
ATOM 1535 C CA . VAL A 1 191 ? -9.055 24.25 -5.5 1 98.31 191 VAL A CA 1
ATOM 1536 C C . VAL A 1 191 ? -8.359 25.062 -4.406 1 98.31 191 VAL A C 1
ATOM 1538 O O . VAL A 1 191 ? -8.391 26.297 -4.418 1 98.31 191 VAL A O 1
ATOM 1541 N N . LEU A 1 192 ? -7.754 24.344 -3.471 1 98.25 192 LEU A N 1
ATOM 1542 C CA . LEU A 1 192 ? -6.922 25 -2.465 1 98.25 192 LEU A CA 1
ATOM 1543 C C . LEU A 1 192 ? -5.512 25.219 -2.99 1 98.25 192 LEU A C 1
ATOM 1545 O O . LEU A 1 192 ? -4.957 24.375 -3.686 1 98.25 192 LEU A O 1
ATOM 1549 N N . THR A 1 193 ? -4.902 26.312 -2.672 1 95.44 193 THR A N 1
ATOM 1550 C CA . THR A 1 193 ? -3.607 26.656 -3.252 1 95.44 193 THR A CA 1
ATOM 1551 C C . THR A 1 193 ? -2.59 26.969 -2.158 1 95.44 193 THR A C 1
ATOM 1553 O O . THR A 1 193 ? -1.952 26.062 -1.619 1 95.44 193 THR A O 1
ATOM 1556 N N . LYS A 1 194 ? -2.502 28.203 -1.685 1 96.75 194 LYS A N 1
ATOM 1557 C CA . LYS A 1 194 ? -1.527 28.625 -0.685 1 96.75 194 LYS A CA 1
ATOM 1558 C C . LYS A 1 194 ? -1.981 28.25 0.723 1 96.75 194 LYS A C 1
ATOM 1560 O O . LYS A 1 194 ? -3.182 28.141 0.985 1 96.75 194 LYS A O 1
ATOM 1565 N N . GLY A 1 195 ? -0.938 28.047 1.608 1 98.62 195 GLY A N 1
ATOM 1566 C CA . GLY A 1 195 ? -1.303 27.828 3 1 98.62 195 GLY A CA 1
ATOM 1567 C C . GLY A 1 195 ? -0.189 27.203 3.818 1 98.62 195 GLY A C 1
ATOM 1568 O O . GLY A 1 195 ? 0.929 27.031 3.328 1 98.62 195 GLY A O 1
ATOM 1569 N N . LYS A 1 196 ? -0.506 26.953 5.055 1 98.88 196 LYS A N 1
ATOM 1570 C CA . LYS A 1 196 ? 0.479 26.422 5.988 1 98.88 196 LYS A CA 1
ATOM 1571 C C . LYS A 1 196 ? 0.511 24.891 5.934 1 98.88 196 LYS A C 1
ATOM 1573 O O . LYS A 1 196 ? -0.418 24.266 5.422 1 98.88 196 LYS A O 1
ATOM 1578 N N . ILE A 1 197 ? 1.602 24.328 6.441 1 98.94 197 ILE A N 1
ATOM 1579 C CA . ILE A 1 197 ? 1.809 22.891 6.531 1 98.94 197 ILE A CA 1
ATOM 1580 C C . ILE A 1 197 ? 1.99 22.484 7.996 1 98.94 197 ILE A C 1
ATOM 1582 O O . ILE A 1 197 ? 2.676 23.172 8.75 1 98.94 197 ILE A O 1
ATOM 1586 N N . GLY A 1 198 ? 1.365 21.438 8.414 1 98.88 198 GLY A N 1
ATOM 1587 C CA . GLY A 1 198 ? 1.49 20.969 9.781 1 98.88 198 GLY A CA 1
ATOM 1588 C C . GLY A 1 198 ? 1.482 19.453 9.898 1 98.88 198 GLY A C 1
ATOM 1589 O O . GLY A 1 198 ? 0.782 18.766 9.148 1 98.88 198 GLY A O 1
ATOM 1590 N N . PHE A 1 199 ? 2.258 18.906 10.875 1 98.88 199 PHE A N 1
ATOM 1591 C CA . PHE A 1 199 ? 2.25 17.484 11.219 1 98.88 199 PHE A CA 1
ATOM 1592 C C . PHE A 1 199 ? 1.184 17.188 12.266 1 98.88 199 PHE A C 1
ATOM 1594 O O . PHE A 1 199 ? 1.144 17.828 13.32 1 98.88 199 PHE A O 1
ATOM 1601 N N . ARG A 1 200 ? 0.359 16.281 12 1 98.81 200 ARG A N 1
ATOM 1602 C CA . ARG A 1 200 ? -0.638 15.852 12.977 1 98.81 200 ARG A CA 1
ATOM 1603 C C . ARG A 1 200 ? -0.354 14.445 13.477 1 98.81 200 ARG A C 1
ATOM 1605 O O . ARG A 1 200 ? 0.055 13.578 12.695 1 98.81 200 ARG A O 1
ATOM 1612 N N . GLN A 1 201 ? -0.594 14.211 14.75 1 98.5 201 GLN A N 1
ATOM 1613 C CA . GLN A 1 201 ? -0.576 12.867 15.312 1 98.5 201 GLN A CA 1
ATOM 1614 C C . GLN A 1 201 ? -1.768 12.648 16.234 1 98.5 201 GLN A C 1
ATOM 1616 O O . GLN A 1 201 ? -2.203 13.57 16.938 1 98.5 201 GLN A O 1
ATOM 1621 N N . MET A 1 202 ? -2.305 11.469 16.141 1 98.06 202 MET A N 1
ATOM 1622 C CA . MET A 1 202 ? -3.244 11.023 17.156 1 98.06 202 MET A CA 1
ATOM 1623 C C . MET A 1 202 ? -2.553 10.117 18.172 1 98.06 202 M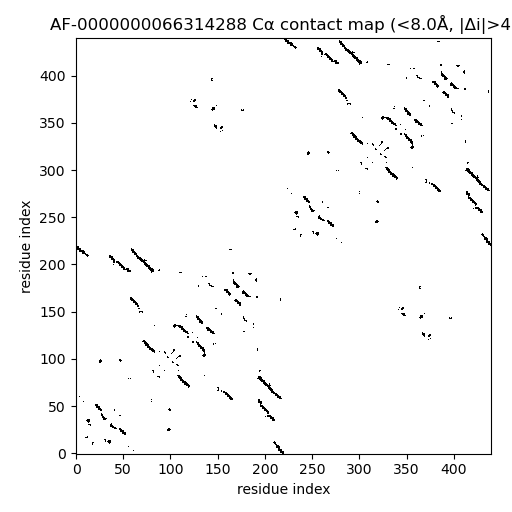ET A C 1
ATOM 1625 O O . MET A 1 202 ? -1.885 9.156 17.812 1 98.06 202 MET A O 1
ATOM 1629 N N . ALA A 1 203 ? -2.783 10.453 19.438 1 96.31 203 ALA A N 1
ATOM 1630 C CA . ALA A 1 203 ? -2.24 9.664 20.547 1 96.31 203 ALA A CA 1
ATOM 1631 C C . ALA A 1 203 ? -2.787 8.242 20.516 1 96.31 203 ALA A C 1
ATOM 1633 O O . ALA A 1 203 ? -3.91 8.008 20.062 1 96.31 203 ALA A O 1
ATOM 1634 N N . PRO A 1 204 ? -1.95 7.238 20.938 1 97.25 204 PRO A N 1
ATOM 1635 C CA . PRO A 1 204 ? -0.658 7.355 21.625 1 97.25 204 PRO A CA 1
ATOM 1636 C C . PRO A 1 204 ? 0.526 7.227 20.656 1 97.25 204 PRO A C 1
ATOM 1638 O O . PRO A 1 204 ? 1.593 6.75 21.047 1 97.25 204 PRO A O 1
ATOM 1641 N N . MET A 1 205 ? 0.414 7.613 19.484 1 97.44 205 MET A N 1
ATOM 1642 C CA . MET A 1 205 ? 1.424 7.559 18.438 1 97.44 205 MET A CA 1
ATOM 1643 C C . MET A 1 205 ? 2.693 8.289 18.859 1 97.44 205 MET A C 1
ATOM 1645 O O . MET A 1 205 ? 2.623 9.367 19.453 1 97.44 205 MET A O 1
ATOM 1649 N N . LYS A 1 206 ? 3.844 7.711 18.609 1 98.12 206 LYS A N 1
ATOM 1650 C CA . LYS A 1 206 ? 5.137 8.383 18.688 1 98.12 206 LYS A CA 1
ATOM 1651 C C . LYS A 1 206 ? 5.91 8.227 17.375 1 98.12 206 LYS A C 1
ATOM 1653 O O . LYS A 1 206 ? 6.008 7.121 16.844 1 98.12 206 LYS A O 1
ATOM 1658 N N . ALA A 1 207 ? 6.477 9.289 16.906 1 98.69 207 ALA A N 1
ATOM 1659 C CA . ALA A 1 207 ? 7.199 9.234 15.641 1 98.69 207 ALA A CA 1
ATOM 1660 C C . ALA A 1 207 ? 8.344 10.25 15.617 1 98.69 207 ALA A C 1
ATOM 1662 O O . ALA A 1 207 ? 8.383 11.172 16.438 1 98.69 207 ALA A O 1
ATOM 1663 N N . VAL A 1 208 ? 9.266 10.023 14.719 1 98.81 208 VAL A N 1
ATOM 1664 C CA . VAL A 1 208 ? 10.422 10.891 14.531 1 98.81 208 VAL A CA 1
ATOM 1665 C C . VAL A 1 208 ? 10.391 11.508 13.141 1 98.81 208 VAL A C 1
ATOM 1667 O O . VAL A 1 208 ? 10.039 10.836 12.164 1 98.81 208 VAL A O 1
ATOM 1670 N N . TYR A 1 209 ? 10.711 12.758 13.055 1 98.81 209 TYR A N 1
ATOM 1671 C CA . TYR A 1 209 ? 10.758 13.516 11.812 1 98.81 209 TYR A CA 1
ATOM 1672 C C . TYR A 1 209 ? 12.125 14.164 11.625 1 98.81 209 TYR A C 1
ATOM 1674 O O . TYR A 1 209 ? 12.742 14.625 12.594 1 98.81 209 TYR A O 1
ATOM 1682 N N . ARG A 1 210 ? 12.547 14.203 10.375 1 98.31 210 ARG A N 1
ATOM 1683 C CA . ARG A 1 210 ? 13.805 14.859 10.031 1 98.31 210 ARG A CA 1
ATOM 1684 C C . ARG A 1 210 ? 13.742 15.445 8.625 1 98.31 210 ARG A C 1
ATOM 1686 O O . ARG A 1 210 ? 12.914 15.039 7.809 1 98.31 210 ARG A O 1
ATOM 1693 N N . ASP A 1 211 ? 14.562 16.484 8.422 1 98.62 211 ASP A N 1
ATOM 1694 C CA . ASP A 1 211 ? 14.883 16.984 7.094 1 98.62 211 ASP A CA 1
ATOM 1695 C C . ASP A 1 211 ? 13.617 17.391 6.344 1 98.62 211 ASP A C 1
ATOM 1697 O O . ASP A 1 211 ? 13.391 16.953 5.215 1 98.62 211 ASP A O 1
ATOM 1701 N N . PHE A 1 212 ? 12.875 18.25 7.008 1 98.88 212 PHE A N 1
ATOM 1702 C CA . PHE A 1 212 ? 11.695 18.844 6.387 1 98.88 212 PHE A CA 1
ATOM 1703 C C . PHE A 1 212 ? 12.086 19.922 5.379 1 98.88 212 PHE A C 1
ATOM 1705 O O . PHE A 1 212 ? 12.891 20.797 5.688 1 98.88 212 PHE A O 1
ATOM 1712 N N . ALA A 1 213 ? 11.562 19.781 4.121 1 98.94 213 ALA A N 1
ATOM 1713 C CA . ALA A 1 213 ? 11.898 20.781 3.109 1 98.94 213 ALA A CA 1
ATOM 1714 C C . ALA A 1 213 ? 10.727 21.031 2.168 1 98.94 213 ALA A C 1
ATOM 1716 O O . ALA A 1 213 ? 9.914 20.141 1.926 1 98.94 213 ALA A O 1
ATOM 1717 N N . VAL A 1 214 ? 10.617 22.25 1.729 1 98.94 214 VAL A N 1
ATOM 1718 C CA . VAL A 1 214 ? 9.633 22.672 0.734 1 98.94 214 VAL A CA 1
ATOM 1719 C C . VAL A 1 214 ? 10.344 23.328 -0.45 1 98.94 214 VAL A C 1
ATOM 1721 O O . VAL A 1 214 ? 11.125 24.266 -0.272 1 98.94 214 VAL A O 1
ATOM 1724 N N . HIS A 1 215 ? 10.141 22.812 -1.625 1 98.88 215 HIS A N 1
ATOM 1725 C CA . HIS A 1 215 ? 10.695 23.344 -2.865 1 98.88 215 HIS A CA 1
ATOM 1726 C C . HIS A 1 215 ? 9.594 23.75 -3.834 1 98.88 215 HIS A C 1
ATOM 1728 O O . HIS A 1 215 ? 8.453 23.281 -3.721 1 98.88 215 HIS A O 1
ATOM 1734 N N . GLN A 1 216 ? 9.969 24.594 -4.703 1 98.62 216 GLN A N 1
ATOM 1735 C CA . GLN A 1 216 ? 9.078 24.844 -5.832 1 98.62 216 GLN A CA 1
ATOM 1736 C C . GLN A 1 216 ? 8.93 23.609 -6.703 1 98.62 216 GLN A C 1
ATOM 1738 O O . GLN A 1 216 ? 9.906 22.891 -6.953 1 98.62 216 GLN A O 1
ATOM 1743 N N . ALA A 1 217 ? 7.711 23.406 -7.09 1 98.56 217 ALA A N 1
ATOM 1744 C CA . ALA A 1 217 ? 7.473 22.344 -8.062 1 98.56 217 ALA A CA 1
ATOM 1745 C C . ALA A 1 217 ? 7.645 22.859 -9.492 1 98.56 217 ALA A C 1
ATOM 1747 O O . ALA A 1 217 ? 6.938 23.766 -9.914 1 98.56 217 ALA A O 1
ATOM 1748 N N . VAL A 1 218 ? 8.547 22.25 -10.188 1 97.38 218 VAL A N 1
ATOM 1749 C CA . VAL A 1 218 ? 8.773 22.641 -11.578 1 97.38 218 VAL A CA 1
ATOM 1750 C C . VAL A 1 218 ? 8.391 21.484 -12.508 1 97.38 218 VAL A C 1
ATOM 1752 O O . VAL A 1 218 ? 8.867 20.359 -12.336 1 97.38 218 VAL A O 1
ATOM 1755 N N . ARG A 1 219 ? 7.551 21.719 -13.484 1 92.5 219 ARG A N 1
ATOM 1756 C CA . ARG A 1 219 ? 7.16 20.688 -14.438 1 92.5 219 ARG A CA 1
ATOM 1757 C C . ARG A 1 219 ? 8.32 20.328 -15.367 1 92.5 219 ARG A C 1
ATOM 1759 O O . ARG A 1 219 ? 9.062 21.219 -15.805 1 92.5 219 ARG A O 1
ATOM 1766 N N . ARG A 1 220 ? 8.625 19 -15.531 1 84.5 220 ARG A N 1
ATOM 1767 C CA . ARG A 1 220 ? 9.695 18.562 -16.438 1 84.5 220 ARG A CA 1
ATOM 1768 C C . ARG A 1 220 ? 9.297 18.75 -17.891 1 84.5 220 ARG A C 1
ATOM 1770 O O . ARG A 1 220 ? 8.117 18.641 -18.234 1 84.5 220 ARG A O 1
ATOM 1777 N N . MET B 1 1 ? -12.648 -0.707 -15.352 1 79.19 1 MET B N 1
ATOM 1778 C CA . MET B 1 1 ? -12.93 -0.731 -16.781 1 79.19 1 MET B CA 1
ATOM 1779 C C . MET B 1 1 ? -13.391 -2.113 -17.234 1 79.19 1 MET B C 1
ATOM 1781 O O . MET B 1 1 ? -13.844 -2.291 -18.359 1 79.19 1 MET B O 1
ATOM 1785 N N . TYR B 1 2 ? -13.352 -3.434 -16.594 1 96.06 2 TYR B N 1
ATOM 1786 C CA . TYR B 1 2 ? -13.719 -4.812 -16.891 1 96.06 2 TYR B CA 1
ATOM 1787 C C . TYR B 1 2 ? -14.789 -5.316 -15.93 1 96.06 2 TYR B C 1
ATOM 1789 O O . TYR B 1 2 ? -14.852 -4.883 -14.781 1 96.06 2 TYR B O 1
ATOM 1797 N N . LYS B 1 3 ? -15.656 -6.211 -16.375 1 96.88 3 LYS B N 1
ATOM 1798 C CA . LYS B 1 3 ? -16.594 -6.934 -15.508 1 96.88 3 LYS B CA 1
ATOM 1799 C C . LYS B 1 3 ? -16.469 -8.438 -15.711 1 96.88 3 LYS B C 1
ATOM 1801 O O . LYS B 1 3 ? -15.953 -8.898 -16.734 1 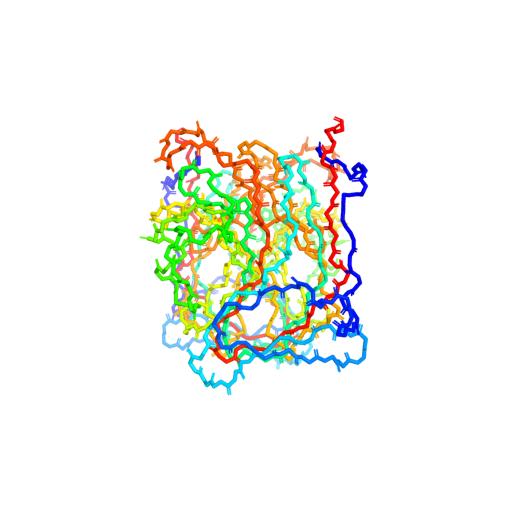96.88 3 LYS B O 1
ATOM 1806 N N . GLU B 1 4 ? -16.922 -9.219 -14.734 1 97.81 4 GLU B N 1
ATOM 1807 C CA . GLU B 1 4 ? -16.906 -10.68 -14.82 1 97.81 4 GLU B CA 1
ATOM 1808 C C . GLU B 1 4 ? -18 -11.18 -15.773 1 97.81 4 GLU B C 1
ATOM 1810 O O . GLU B 1 4 ? -19.172 -10.844 -15.617 1 97.81 4 GLU B O 1
ATOM 1815 N N . GLY B 1 5 ? -17.531 -11.867 -16.766 1 98.12 5 GLY B N 1
ATOM 1816 C CA . GLY B 1 5 ? -18.453 -12.562 -17.641 1 98.12 5 GLY B CA 1
ATOM 1817 C C . GLY B 1 5 ? -18.734 -13.992 -17.203 1 98.12 5 GLY B C 1
ATOM 1818 O O . GLY B 1 5 ? -18.938 -14.25 -16.031 1 98.12 5 GLY B O 1
ATOM 1819 N N . ALA B 1 6 ? -18.719 -14.898 -18.188 1 98.19 6 ALA B N 1
ATOM 1820 C CA . ALA B 1 6 ? -19 -16.312 -17.922 1 98.19 6 ALA B CA 1
ATOM 1821 C C . ALA B 1 6 ? -17.984 -16.891 -16.938 1 98.19 6 ALA B C 1
ATOM 1823 O O . ALA B 1 6 ? -16.797 -16.594 -17.016 1 98.19 6 ALA B O 1
ATOM 1824 N N . CYS B 1 7 ? -18.516 -17.75 -16.047 1 98.75 7 CYS B N 1
ATOM 1825 C CA . CYS B 1 7 ? -17.641 -18.484 -15.141 1 98.75 7 CYS B CA 1
ATOM 1826 C C . CYS B 1 7 ? -16.938 -19.625 -15.852 1 98.75 7 CYS B C 1
ATOM 1828 O O . CYS B 1 7 ? -17.594 -20.547 -16.344 1 98.75 7 CYS B O 1
ATOM 1830 N N . LEU B 1 8 ? -15.641 -19.578 -15.945 1 98.81 8 LEU B N 1
ATOM 1831 C CA . LEU B 1 8 ? -14.859 -20.609 -16.625 1 98.81 8 LEU B CA 1
ATOM 1832 C C . LEU B 1 8 ? -14.492 -21.719 -15.656 1 98.81 8 LEU B C 1
ATOM 1834 O O . LEU B 1 8 ? -14.32 -22.875 -16.062 1 98.81 8 LEU B O 1
ATOM 1838 N N . TYR B 1 9 ? -14.312 -21.422 -14.461 1 98.81 9 TYR B N 1
ATOM 1839 C CA . TYR B 1 9 ? -13.898 -22.359 -13.43 1 98.81 9 TYR B CA 1
ATOM 1840 C C . TYR B 1 9 ? -14.234 -21.828 -12.039 1 98.81 9 TYR B C 1
ATOM 1842 O O . TYR B 1 9 ? -14.07 -20.625 -11.773 1 98.81 9 TYR B O 1
ATOM 1850 N N . ARG B 1 10 ? -14.727 -22.625 -11.188 1 98.69 10 ARG B N 1
ATOM 1851 C CA . ARG B 1 10 ? -15 -22.281 -9.789 1 98.69 10 ARG B CA 1
ATOM 1852 C C . ARG B 1 10 ? -14.656 -23.438 -8.867 1 98.69 10 ARG B C 1
ATOM 1854 O O . ARG B 1 10 ? -14.984 -24.594 -9.164 1 98.69 10 ARG B O 1
ATOM 1861 N N . ASN B 1 11 ? -13.977 -23.172 -7.832 1 98.75 11 ASN B N 1
ATOM 1862 C CA . ASN B 1 11 ? -13.594 -24.125 -6.801 1 98.75 11 ASN B CA 1
ATOM 1863 C C . ASN B 1 11 ? -13.688 -23.516 -5.406 1 98.75 11 ASN B C 1
ATOM 1865 O O . ASN B 1 11 ? -12.906 -22.625 -5.066 1 98.75 11 ASN B O 1
ATOM 1869 N N . PRO B 1 12 ? -14.578 -24 -4.539 1 98.44 12 PRO B N 1
ATOM 1870 C CA . PRO B 1 12 ? -14.688 -23.406 -3.201 1 98.44 12 PRO B CA 1
ATOM 1871 C C . PRO B 1 12 ? -13.461 -23.688 -2.334 1 98.44 12 PRO B C 1
ATOM 1873 O O . PRO B 1 12 ? -13.258 -23.016 -1.319 1 98.44 12 PRO B O 1
ATOM 1876 N N . LEU B 1 13 ? -12.633 -24.641 -2.664 1 98.5 13 LEU B N 1
ATOM 1877 C CA . LEU B 1 13 ? -11.422 -25.031 -1.946 1 98.5 13 LEU B CA 1
ATOM 1878 C C . LEU B 1 13 ? -11.75 -25.391 -0.5 1 98.5 13 LEU B C 1
ATOM 1880 O O . LEU B 1 13 ? -11.102 -24.891 0.426 1 98.5 13 LEU B O 1
ATOM 1884 N N . ARG B 1 14 ? -12.609 -26.297 -0.341 1 97.94 14 ARG B N 1
ATOM 1885 C CA . ARG B 1 14 ? -13.117 -26.547 1.005 1 97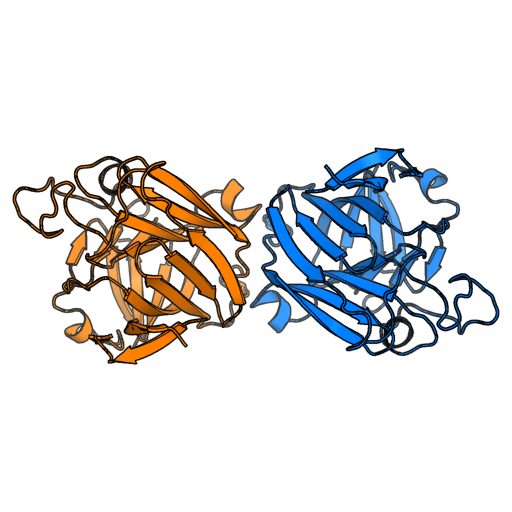.94 14 ARG B CA 1
ATOM 1886 C C . ARG B 1 14 ? -12.727 -27.922 1.498 1 97.94 14 ARG B C 1
ATOM 1888 O O . ARG B 1 14 ? -12.828 -28.219 2.691 1 97.94 14 ARG B O 1
ATOM 1895 N N . SER B 1 15 ? -12.367 -28.781 0.518 1 97.5 15 SER B N 1
ATOM 1896 C CA . SER B 1 15 ? -12.086 -30.156 0.905 1 97.5 15 SER B CA 1
ATOM 1897 C C . SER B 1 15 ? -11.047 -30.797 -0.015 1 97.5 15 SER B C 1
ATOM 1899 O O . SER B 1 15 ? -10.68 -30.219 -1.04 1 97.5 15 SER B O 1
ATOM 1901 N N . LYS B 1 16 ? -10.648 -32 0.373 1 96.88 16 LYS B N 1
ATOM 1902 C CA . LYS B 1 16 ? -9.672 -32.75 -0.41 1 96.88 16 LYS B CA 1
ATOM 1903 C C . LYS B 1 16 ? -10.203 -33.062 -1.806 1 96.88 16 LYS B C 1
ATOM 1905 O O . LYS B 1 16 ? -9.445 -33.062 -2.779 1 96.88 16 LYS B O 1
ATOM 1910 N N . SER B 1 17 ? -11.445 -33.312 -1.887 1 97.56 17 SER B N 1
ATOM 1911 C CA . SER B 1 17 ? -12.062 -33.656 -3.168 1 97.56 17 SER B CA 1
ATOM 1912 C C . SER B 1 17 ? -12 -32.469 -4.129 1 97.56 17 SER B C 1
ATOM 1914 O O . SER B 1 17 ? -11.891 -32.656 -5.344 1 97.56 17 SER B O 1
ATOM 1916 N N . ASP B 1 18 ? -12.094 -31.25 -3.596 1 98.25 18 ASP B N 1
ATOM 1917 C CA . ASP B 1 18 ? -12.086 -30.047 -4.418 1 98.25 18 ASP B CA 1
ATOM 1918 C C . ASP B 1 18 ? -10.758 -29.891 -5.152 1 98.25 18 ASP B C 1
ATOM 1920 O O . ASP B 1 18 ? -10.695 -29.281 -6.215 1 98.25 18 ASP B O 1
ATOM 1924 N N . VAL B 1 19 ? -9.688 -30.516 -4.543 1 98.44 19 VAL B N 1
ATOM 1925 C CA . VAL B 1 19 ? -8.367 -30.266 -5.121 1 98.44 19 VAL B CA 1
ATOM 1926 C C . VAL B 1 19 ? -7.707 -31.594 -5.496 1 98.44 19 VAL B C 1
ATOM 1928 O O . VAL B 1 19 ? -6.477 -31.672 -5.543 1 98.44 19 VAL B O 1
ATOM 1931 N N . LYS B 1 20 ? -8.484 -32.562 -5.695 1 97.56 20 LYS B N 1
ATOM 1932 C CA . LYS B 1 20 ? -7.969 -33.906 -5.922 1 97.56 20 LYS B CA 1
ATOM 1933 C C . LYS B 1 20 ? -7.09 -33.938 -7.168 1 97.56 20 LYS B C 1
ATOM 1935 O O . LYS B 1 20 ? -6.141 -34.75 -7.238 1 97.56 20 LYS B O 1
ATOM 1940 N N . ASP B 1 21 ? -7.332 -33.156 -8.188 1 98.06 21 ASP B N 1
ATOM 1941 C CA . ASP B 1 21 ? -6.594 -33.219 -9.445 1 98.06 21 ASP B CA 1
ATOM 1942 C C . ASP B 1 21 ? -5.535 -32.125 -9.5 1 98.06 21 ASP B C 1
ATOM 1944 O O . ASP B 1 21 ? -4.828 -31.969 -10.5 1 98.06 21 ASP B O 1
ATOM 1948 N N . TRP B 1 22 ? -5.496 -31.281 -8.438 1 98.75 22 TRP B N 1
ATOM 1949 C CA . TRP B 1 22 ? -4.469 -30.25 -8.398 1 98.75 22 TRP B CA 1
ATOM 1950 C C . TRP B 1 22 ? -3.082 -30.859 -8.234 1 98.75 22 TRP B C 1
ATOM 1952 O O . TRP B 1 22 ? -2.945 -31.953 -7.691 1 98.75 22 TRP B O 1
ATOM 1962 N N . ARG B 1 23 ? -2.102 -30.141 -8.695 1 98.44 23 ARG B N 1
ATOM 1963 C CA . ARG B 1 23 ? -0.753 -30.688 -8.695 1 98.44 23 ARG B CA 1
ATOM 1964 C C . ARG B 1 23 ? 0.179 -29.875 -7.809 1 98.44 23 ARG B C 1
ATOM 1966 O O . ARG B 1 23 ? 0.278 -28.656 -7.957 1 98.44 23 ARG B O 1
ATOM 1973 N N . MET B 1 24 ? 0.848 -30.594 -6.887 1 98.44 24 MET B N 1
ATOM 1974 C CA . MET B 1 24 ? 1.834 -29.969 -6.004 1 98.44 24 MET B CA 1
ATOM 1975 C C . MET B 1 24 ? 3.242 -30.109 -6.574 1 98.44 24 MET B C 1
ATOM 1977 O O . MET B 1 24 ? 3.666 -31.219 -6.91 1 98.44 24 MET B O 1
ATOM 1981 N N . GLU B 1 25 ? 3.902 -29.078 -6.816 1 98.56 25 GLU B N 1
ATOM 1982 C CA . GLU B 1 25 ? 5.336 -29.062 -7.094 1 98.56 25 GLU B CA 1
ATOM 1983 C C . GLU B 1 25 ? 6.121 -28.5 -5.914 1 98.56 25 GLU B C 1
ATOM 1985 O O . GLU B 1 25 ? 5.941 -27.344 -5.543 1 98.56 25 GLU B O 1
ATOM 1990 N N . GLY B 1 26 ? 7.051 -29.312 -5.383 1 97.62 26 GLY B N 1
ATOM 1991 C CA . GLY B 1 26 ? 7.801 -28.906 -4.207 1 97.62 26 GLY B CA 1
ATOM 1992 C C . GLY B 1 26 ? 7.219 -29.453 -2.914 1 97.62 26 GLY B C 1
ATOM 1993 O O . GLY B 1 26 ? 6.375 -30.344 -2.938 1 97.62 26 GLY B O 1
ATOM 1994 N N . GLY B 1 27 ? 7.664 -28.906 -1.781 1 96.31 27 GLY B N 1
ATOM 1995 C CA . GLY B 1 27 ? 7.348 -29.469 -0.48 1 96.31 27 GLY B CA 1
ATOM 1996 C C . GLY B 1 27 ? 6.195 -28.766 0.211 1 96.31 27 GLY B C 1
ATOM 1997 O O . GLY B 1 27 ? 6.352 -28.25 1.322 1 96.31 27 GLY B O 1
ATOM 1998 N N . GLY B 1 28 ? 5.035 -28.766 -0.38 1 97.44 28 GLY B N 1
ATOM 1999 C CA . GLY B 1 28 ? 3.846 -28.203 0.229 1 97.44 28 GLY B CA 1
ATOM 2000 C C . GLY B 1 28 ? 3.033 -29.203 1.017 1 97.44 28 GLY B C 1
ATOM 2001 O O . GLY B 1 28 ? 3.041 -30.406 0.703 1 97.44 28 GLY B O 1
ATOM 2002 N N . GLN B 1 29 ? 2.494 -28.766 2.018 1 97.19 29 GLN B N 1
ATOM 2003 C CA . GLN B 1 29 ? 1.529 -29.531 2.795 1 97.19 29 GLN B CA 1
ATOM 2004 C C . GLN B 1 29 ? 0.128 -28.938 2.676 1 97.19 29 GLN B C 1
ATOM 2006 O O . GLN B 1 29 ? -0.05 -27.719 2.787 1 97.19 29 GLN B O 1
ATOM 2011 N N . ILE B 1 30 ? -0.831 -29.828 2.43 1 97.56 30 ILE B N 1
ATOM 2012 C CA . ILE B 1 30 ? -2.223 -29.406 2.264 1 97.56 30 ILE B CA 1
ATOM 2013 C C . ILE B 1 30 ? -3.055 -29.922 3.436 1 97.56 30 ILE B C 1
ATOM 2015 O O . ILE B 1 30 ? -2.92 -31.094 3.838 1 97.56 30 ILE B O 1
ATOM 2019 N N . SER B 1 31 ? -3.801 -29.094 3.979 1 97.62 31 SER B N 1
ATOM 2020 C CA . SER B 1 31 ? -4.809 -29.5 4.953 1 97.62 31 SER B CA 1
ATOM 2021 C C . SER B 1 31 ? -6.078 -28.672 4.816 1 97.62 31 SER B C 1
ATOM 2023 O O . SER B 1 31 ? -6.102 -27.672 4.094 1 97.62 31 SER B O 1
ATOM 2025 N N . PHE B 1 32 ? -7.117 -29.203 5.41 1 97.38 32 PHE B N 1
ATOM 2026 C CA . PHE B 1 32 ? -8.391 -28.5 5.398 1 97.38 32 PHE B CA 1
ATOM 2027 C C . PHE B 1 32 ? -8.906 -28.281 6.82 1 97.38 32 PHE B C 1
ATOM 2029 O O . PHE B 1 32 ? -8.914 -29.219 7.625 1 97.38 32 PHE B O 1
ATOM 2036 N N . ASP B 1 33 ? -9.094 -27.094 7.133 1 93.06 33 ASP B N 1
ATOM 2037 C CA . ASP B 1 33 ? -9.688 -26.672 8.398 1 93.06 33 ASP B CA 1
ATOM 2038 C C . ASP B 1 33 ? -10.742 -25.594 8.18 1 93.06 33 ASP B C 1
ATOM 2040 O O . ASP B 1 33 ? -10.547 -24.688 7.367 1 93.06 33 ASP B O 1
ATOM 2044 N N . ASP B 1 34 ? -11.984 -25.766 8.82 1 92.81 34 ASP B N 1
ATOM 2045 C CA . ASP B 1 34 ? -13.094 -24.812 8.703 1 92.81 34 ASP B CA 1
ATOM 2046 C C . ASP B 1 34 ? -13.484 -24.609 7.246 1 92.81 34 ASP B C 1
ATOM 2048 O O . ASP B 1 34 ? -13.641 -23.469 6.797 1 92.81 34 ASP B O 1
ATOM 2052 N N . HIS B 1 35 ? -13.445 -25.703 6.535 1 94.56 35 HIS B N 1
ATOM 2053 C CA . HIS B 1 35 ? -13.883 -25.734 5.145 1 94.56 35 HIS B CA 1
ATOM 2054 C C . HIS B 1 35 ? -13.062 -24.766 4.293 1 94.56 35 HIS B C 1
ATOM 2056 O O . HIS B 1 35 ? -13.633 -23.969 3.525 1 94.56 35 HIS B O 1
ATOM 2062 N N . SER B 1 36 ? -11.797 -24.75 4.547 1 97.69 36 SER B N 1
ATOM 2063 C CA . SER B 1 36 ? -10.891 -23.922 3.766 1 97.69 36 SER B CA 1
ATOM 2064 C C . SER B 1 36 ? -9.586 -24.641 3.48 1 97.69 36 SER B C 1
ATOM 2066 O O . SER B 1 36 ? -9.156 -25.5 4.262 1 97.69 36 SER B O 1
ATOM 2068 N N . LEU B 1 37 ? -9.008 -24.328 2.416 1 98.69 37 LEU B N 1
ATOM 2069 C CA . LEU B 1 37 ? -7.719 -24.891 2.035 1 98.69 37 LEU B CA 1
ATOM 2070 C C . LEU B 1 37 ? -6.586 -24.203 2.799 1 98.69 37 LEU B C 1
ATOM 2072 O O . LEU B 1 37 ? -6.387 -23 2.676 1 98.69 37 LEU B O 1
ATOM 2076 N N . HIS B 1 38 ? -5.887 -24.953 3.619 1 98.69 38 HIS B N 1
ATOM 2077 C CA . HIS B 1 38 ? -4.695 -24.484 4.316 1 98.69 38 HIS B CA 1
ATOM 2078 C C . HIS B 1 38 ? -3.428 -24.969 3.611 1 98.69 38 HIS B C 1
ATOM 2080 O O . HIS B 1 38 ? -3.238 -26.156 3.408 1 98.69 38 HIS B O 1
ATOM 2086 N N . LEU B 1 39 ? -2.607 -24.062 3.188 1 98.56 39 LEU B N 1
ATOM 2087 C CA . LEU B 1 39 ? -1.323 -24.391 2.582 1 98.56 39 LEU B CA 1
ATOM 2088 C C . LEU B 1 39 ? -0.172 -24.062 3.523 1 98.56 39 LEU B C 1
ATOM 2090 O O . LEU B 1 39 ? -0.125 -22.953 4.086 1 98.56 39 LEU B O 1
ATOM 2094 N N . SER B 1 40 ? 0.666 -24.984 3.725 1 97.81 40 SER B N 1
ATOM 2095 C CA . SER B 1 40 ? 1.879 -24.859 4.523 1 97.81 40 SER B CA 1
ATOM 2096 C C . SER B 1 40 ? 3.031 -25.656 3.916 1 97.81 40 SER B C 1
ATOM 2098 O O . SER B 1 40 ? 3.088 -25.828 2.697 1 97.81 40 SER B O 1
ATOM 2100 N N . HIS B 1 41 ? 4.047 -25.922 4.688 1 96 41 HIS B N 1
ATOM 2101 C CA . HIS B 1 41 ? 5.254 -26.578 4.195 1 96 41 HIS B CA 1
ATOM 2102 C C . HIS B 1 41 ? 5.574 -27.828 5 1 96 41 HIS B C 1
ATOM 2104 O O . HIS B 1 41 ? 5.27 -27.891 6.191 1 96 41 HIS B O 1
ATOM 2110 N N . VAL B 1 42 ? 6.195 -28.75 4.348 1 91.25 42 VAL B N 1
ATOM 2111 C CA . VAL B 1 42 ? 6.539 -30.016 4.988 1 91.25 42 VAL B CA 1
ATOM 2112 C C . VAL B 1 42 ? 7.742 -29.828 5.906 1 91.25 42 VAL B C 1
ATOM 2114 O O . VAL B 1 42 ? 7.789 -30.375 7.004 1 91.25 42 VAL B O 1
ATOM 2117 N N . GLN B 1 43 ? 8.695 -29.078 5.34 1 89.69 43 GLN B N 1
ATOM 2118 C CA . GLN B 1 43 ? 9.898 -28.734 6.09 1 89.69 43 GLN B CA 1
ATOM 2119 C C . GLN B 1 43 ? 10.18 -27.234 6.016 1 89.69 43 GLN B C 1
ATOM 2121 O O . GLN B 1 43 ? 9.625 -26.531 5.168 1 89.69 43 GLN B O 1
ATOM 2126 N N . ASP B 1 44 ? 10.977 -26.719 6.785 1 84.25 44 ASP B N 1
ATOM 2127 C CA . ASP B 1 44 ? 11.203 -25.281 6.973 1 84.25 44 ASP B CA 1
ATOM 2128 C C . ASP B 1 44 ? 11.703 -24.625 5.688 1 84.25 44 ASP B C 1
ATOM 2130 O O . ASP B 1 44 ? 11.438 -23.453 5.434 1 84.25 44 ASP B O 1
ATOM 2134 N N . GLU B 1 45 ? 12.32 -25.312 4.824 1 87.81 45 GLU B N 1
ATOM 2135 C CA . GLU B 1 45 ? 12.883 -24.672 3.639 1 87.81 45 GLU B CA 1
ATOM 2136 C C . GLU B 1 45 ? 12.188 -25.156 2.369 1 87.81 45 GLU B C 1
ATOM 2138 O O . GLU B 1 45 ? 12.625 -24.859 1.26 1 87.81 45 GLU B O 1
ATOM 2143 N N . ALA B 1 46 ? 11.086 -25.766 2.645 1 92.31 46 ALA B N 1
ATOM 2144 C CA . ALA B 1 46 ? 10.406 -26.328 1.483 1 92.31 46 ALA B CA 1
ATOM 2145 C C . ALA B 1 46 ? 9.469 -25.312 0.847 1 92.31 46 ALA B C 1
ATOM 2147 O O . ALA B 1 46 ? 8.453 -24.938 1.445 1 92.31 46 ALA B O 1
ATOM 2148 N N . HIS B 1 47 ? 9.789 -24.812 -0.347 1 97.62 47 HIS B N 1
ATOM 2149 C CA . HIS B 1 47 ? 8.914 -23.969 -1.151 1 97.62 47 HIS B CA 1
ATOM 2150 C C . HIS B 1 47 ? 8.094 -24.797 -2.131 1 97.62 47 HIS B C 1
ATOM 2152 O O . HIS B 1 47 ? 8.398 -25.969 -2.369 1 97.62 47 HIS B O 1
ATOM 2158 N N . PHE B 1 48 ? 7.012 -24.203 -2.623 1 98.62 48 PHE B N 1
ATOM 2159 C CA . PHE B 1 48 ? 6.172 -25.016 -3.49 1 98.62 48 PHE B CA 1
ATOM 2160 C C . PHE B 1 48 ? 5.293 -24.141 -4.371 1 98.62 48 PHE B C 1
ATOM 2162 O O . PHE B 1 48 ? 5.176 -22.938 -4.141 1 98.62 48 PHE B O 1
ATOM 2169 N N . VAL B 1 49 ? 4.746 -24.703 -5.398 1 98.81 49 VAL B N 1
ATOM 2170 C CA . VAL B 1 49 ? 3.641 -24.172 -6.199 1 98.81 49 VAL B CA 1
ATOM 2171 C C . VAL B 1 49 ? 2.529 -25.219 -6.285 1 98.81 49 VAL B C 1
ATOM 2173 O O . VAL B 1 49 ? 2.791 -26.391 -6.57 1 98.81 49 VAL B O 1
ATOM 2176 N N . PHE B 1 50 ? 1.333 -24.859 -5.938 1 98.88 50 PHE B N 1
ATOM 2177 C CA . PHE B 1 50 ? 0.143 -25.688 -6.027 1 98.88 50 PHE B CA 1
ATOM 2178 C C . PHE B 1 50 ? -0.712 -25.297 -7.223 1 98.88 50 PHE B C 1
ATOM 2180 O O . PHE B 1 50 ? -1.358 -24.25 -7.207 1 98.88 50 PHE B O 1
ATOM 2187 N N . TRP B 1 51 ? -0.776 -26.141 -8.258 1 98.88 51 TRP B N 1
ATOM 2188 C CA . TRP B 1 51 ? -1.291 -25.766 -9.57 1 98.88 51 TRP B CA 1
ATOM 2189 C C . TRP B 1 51 ? -2.723 -26.266 -9.75 1 98.88 51 TRP B C 1
ATOM 2191 O O . TRP B 1 51 ? -3.02 -27.438 -9.516 1 98.88 51 TRP B O 1
ATOM 2201 N N . CYS B 1 52 ? -3.578 -25.375 -10.195 1 98.88 52 CYS B N 1
ATOM 2202 C CA . CYS B 1 52 ? -4.848 -25.781 -10.781 1 98.88 52 CYS B CA 1
ATOM 2203 C C . CYS B 1 52 ? -4.629 -26.578 -12.062 1 98.88 52 CYS B C 1
ATOM 2205 O O . CYS B 1 52 ? -3.811 -26.188 -12.906 1 98.88 52 CYS B O 1
ATOM 2207 N N . PRO B 1 53 ? -5.305 -27.672 -12.289 1 98.25 53 PRO B N 1
ATOM 2208 C CA . PRO B 1 53 ? -5.059 -28.531 -13.453 1 98.25 53 PRO B CA 1
ATOM 2209 C C . PRO B 1 53 ? -5.59 -27.922 -14.75 1 98.25 53 PRO B C 1
ATOM 2211 O O . PRO B 1 53 ? -5.191 -28.359 -15.836 1 98.25 53 PRO B O 1
ATOM 2214 N N . GLU B 1 54 ? -6.445 -26.953 -14.734 1 98.44 54 GLU B N 1
ATOM 2215 C CA . GLU B 1 54 ? -7.086 -26.375 -15.914 1 98.44 54 GLU B CA 1
ATOM 2216 C C . GLU B 1 54 ? -6.148 -25.406 -16.641 1 98.44 54 GLU B C 1
ATOM 2218 O O . GLU B 1 54 ? -5.332 -24.734 -16 1 98.44 54 GLU B O 1
ATOM 2223 N N . THR B 1 55 ? -6.211 -25.453 -17.953 1 98.62 55 THR B N 1
ATOM 2224 C CA . THR B 1 55 ? -5.602 -24.391 -18.766 1 98.62 55 THR B CA 1
ATOM 2225 C C . THR B 1 55 ? -6.629 -23.328 -19.109 1 98.62 55 THR B C 1
ATOM 2227 O O . THR B 1 55 ? -7.672 -23.625 -19.703 1 98.62 55 THR B O 1
ATOM 2230 N N . PHE B 1 56 ? -6.332 -22.109 -18.766 1 98.75 56 PHE B N 1
ATOM 2231 C CA . PHE B 1 56 ? -7.301 -21.047 -18.984 1 98.75 56 PHE B CA 1
ATOM 2232 C C . PHE B 1 56 ? -6.934 -20.203 -20.188 1 98.75 56 PHE B C 1
ATOM 2234 O O . PHE B 1 56 ? -5.75 -20.031 -20.5 1 98.75 56 PHE B O 1
ATOM 2241 N N . PRO B 1 57 ? -7.93 -19.672 -20.938 1 98.38 57 PRO B N 1
ATOM 2242 C CA . PRO B 1 57 ? -7.648 -18.734 -22.031 1 98.38 57 PRO B CA 1
ATOM 2243 C C . PRO B 1 57 ? -7.203 -17.359 -21.547 1 98.38 57 PRO B C 1
ATOM 2245 O O . PRO B 1 57 ? -7.098 -17.141 -20.328 1 98.38 57 PRO B O 1
ATOM 2248 N N . ASP B 1 58 ? -6.816 -16.562 -22.484 1 98.06 58 ASP B N 1
ATOM 2249 C CA . ASP B 1 58 ? -6.617 -15.141 -22.172 1 98.06 58 ASP B CA 1
ATOM 2250 C C . ASP B 1 58 ? -7.945 -14.445 -21.906 1 98.06 58 ASP B C 1
ATOM 2252 O O . ASP B 1 58 ? -9.016 -15 -22.188 1 98.06 58 ASP B O 1
ATOM 2256 N N . GLY B 1 59 ? -7.906 -13.148 -21.375 1 98.38 59 GLY B N 1
ATOM 2257 C CA . GLY B 1 59 ? -9.117 -12.391 -21.109 1 98.38 59 GLY B CA 1
ATOM 2258 C C . GLY B 1 59 ? -9.906 -12.93 -19.922 1 98.38 59 GLY B C 1
ATOM 2259 O O . GLY B 1 59 ? -11.07 -13.297 -20.062 1 98.38 59 GLY B O 1
ATOM 2260 N N . ILE B 1 60 ? -9.227 -12.953 -18.781 1 98.88 60 ILE B N 1
ATOM 2261 C CA . ILE B 1 60 ? -9.891 -13.578 -17.641 1 98.88 60 ILE B CA 1
ATOM 2262 C C . ILE B 1 60 ? -9.797 -12.656 -16.422 1 98.88 60 ILE B C 1
ATOM 2264 O O . ILE B 1 60 ? -8.938 -11.766 -16.375 1 98.88 60 ILE B O 1
ATOM 2268 N N . ILE B 1 61 ? -10.656 -12.828 -15.492 1 98.94 61 ILE B N 1
ATOM 2269 C CA . ILE B 1 61 ? -10.625 -12.289 -14.141 1 98.94 61 ILE B CA 1
ATOM 2270 C C . ILE B 1 61 ? -10.508 -13.438 -13.133 1 98.94 61 ILE B C 1
ATOM 2272 O O . ILE B 1 61 ? -11.328 -14.352 -13.125 1 98.94 61 ILE B O 1
ATOM 2276 N N . VAL B 1 62 ? -9.469 -13.43 -12.359 1 98.94 62 VAL B N 1
ATOM 2277 C CA . VAL B 1 62 ? -9.219 -14.438 -11.328 1 98.94 62 VAL B CA 1
ATOM 2278 C C . VAL B 1 62 ? -9.5 -13.844 -9.953 1 98.94 62 VAL B C 1
ATOM 2280 O O . VAL B 1 62 ? -9 -12.766 -9.617 1 98.94 62 VAL B O 1
ATOM 2283 N N . THR B 1 63 ? -10.305 -14.516 -9.109 1 98.94 63 THR B N 1
ATOM 2284 C CA . THR B 1 63 ? -10.562 -14.07 -7.746 1 98.94 63 THR B CA 1
ATOM 2285 C C . THR B 1 63 ? -10.305 -15.203 -6.754 1 98.94 63 THR B C 1
ATOM 2287 O O . THR B 1 63 ? -10.508 -16.375 -7.074 1 98.94 63 THR B O 1
ATOM 2290 N N . TRP B 1 64 ? -9.844 -14.891 -5.598 1 98.88 64 TRP B N 1
ATOM 2291 C CA . TRP B 1 64 ? -9.711 -15.82 -4.48 1 98.88 64 TRP B CA 1
ATOM 2292 C C . TRP B 1 64 ? -9.688 -15.078 -3.152 1 98.88 64 TRP B C 1
ATOM 2294 O O . TRP B 1 64 ? -9.422 -13.875 -3.111 1 98.88 64 TRP B O 1
ATOM 2304 N N . ASP B 1 65 ? -10.078 -15.742 -2.105 1 98.88 65 ASP B N 1
ATOM 2305 C CA . ASP B 1 65 ? -9.969 -15.227 -0.743 1 98.88 65 ASP B CA 1
ATOM 2306 C C . ASP B 1 65 ? -8.672 -15.688 -0.084 1 98.88 65 ASP B C 1
ATOM 2308 O O . ASP B 1 65 ? -8.289 -16.859 -0.191 1 98.88 65 ASP B O 1
ATOM 2312 N N . PHE B 1 66 ? -8.047 -14.75 0.58 1 98.94 66 PHE B N 1
ATOM 2313 C CA . PHE B 1 66 ? -6.723 -15 1.143 1 98.94 66 PHE B CA 1
ATOM 2314 C C . PHE B 1 66 ? -6.695 -14.656 2.627 1 98.94 66 PHE B C 1
ATOM 2316 O O . PHE B 1 66 ? -7.195 -13.609 3.039 1 98.94 66 PHE B O 1
ATOM 2323 N N . SER B 1 67 ? -6.109 -15.547 3.447 1 98.81 67 SER B N 1
ATOM 2324 C CA . SER B 1 67 ? -5.91 -15.32 4.875 1 98.81 67 SER B CA 1
ATOM 2325 C C . SER B 1 67 ? -4.492 -15.695 5.301 1 98.81 67 SER B C 1
ATOM 2327 O O . SER B 1 67 ? -4.145 -16.875 5.344 1 98.81 67 SER B O 1
ATOM 2329 N N . PRO B 1 68 ? -3.748 -14.656 5.602 1 98.69 68 PRO B N 1
ATOM 2330 C CA . PRO B 1 68 ? -2.443 -15.008 6.164 1 98.69 68 PRO B CA 1
ATOM 2331 C C . PRO B 1 68 ? -2.543 -15.57 7.578 1 98.69 68 PRO B C 1
ATOM 2333 O O . PRO B 1 68 ? -3.262 -15.016 8.414 1 98.69 68 PRO B O 1
ATOM 2336 N N . ILE B 1 69 ? -1.805 -16.609 7.84 1 97.94 69 ILE B N 1
ATOM 2337 C CA . ILE B 1 69 ? -1.89 -17.266 9.141 1 97.94 69 ILE B CA 1
ATOM 2338 C C . ILE B 1 69 ? -0.567 -17.109 9.883 1 97.94 69 ILE B C 1
ATOM 2340 O O . ILE B 1 69 ? -0.553 -16.812 11.078 1 97.94 69 ILE B O 1
ATOM 2344 N N . GLU B 1 70 ? 0.53 -17.406 9.234 1 97.25 70 GLU B N 1
ATOM 2345 C CA . GLU B 1 70 ? 1.853 -17.312 9.844 1 97.25 70 GLU B CA 1
ATOM 2346 C C . GLU B 1 70 ? 2.871 -16.719 8.875 1 97.25 70 GLU B C 1
ATOM 2348 O O . GLU B 1 70 ? 2.869 -17.062 7.688 1 97.25 70 GLU B O 1
ATOM 2353 N N . GLN B 1 71 ? 3.691 -15.828 9.328 1 96.12 71 GLN B N 1
ATOM 2354 C CA . GLN B 1 71 ? 4.859 -15.281 8.648 1 96.12 71 GLN B CA 1
ATOM 2355 C C . GLN B 1 71 ? 6.137 -15.555 9.43 1 96.12 71 GLN B C 1
ATOM 2357 O O . GLN B 1 71 ? 6.082 -15.875 10.625 1 96.12 71 GLN B O 1
ATOM 2362 N N . PRO B 1 72 ? 7.289 -15.492 8.867 1 97.12 72 PRO B N 1
ATOM 2363 C CA . PRO B 1 72 ? 7.629 -14.898 7.574 1 97.12 72 PRO B CA 1
ATOM 2364 C C . PRO B 1 72 ? 7.34 -15.844 6.402 1 97.12 72 PRO B C 1
ATOM 2366 O O . PRO B 1 72 ? 6.941 -16.984 6.613 1 97.12 72 PRO B O 1
ATOM 2369 N N . GLY B 1 73 ? 7.461 -15.406 5.211 1 97.75 73 GLY B N 1
ATOM 2370 C CA . GLY B 1 73 ? 7.328 -16.156 3.971 1 97.75 73 GLY B CA 1
ATOM 2371 C C . GLY B 1 73 ? 6.801 -15.312 2.822 1 97.75 73 GLY B C 1
ATOM 2372 O O . GLY B 1 73 ? 6.984 -14.094 2.803 1 97.75 73 GLY B O 1
ATOM 2373 N N . LEU B 1 74 ? 6.312 -15.977 1.864 1 98.12 74 LEU B N 1
ATOM 2374 C CA . LEU B 1 74 ? 5.863 -15.305 0.648 1 98.12 74 LEU B CA 1
ATOM 2375 C C . LEU B 1 74 ? 4.691 -16.047 0.017 1 98.12 74 LEU B C 1
ATOM 2377 O O . LEU B 1 74 ? 4.664 -17.281 0.009 1 98.12 74 LEU B O 1
ATOM 2381 N N . CYS B 1 75 ? 3.711 -15.352 -0.446 1 98.81 75 CYS B N 1
ATOM 2382 C CA . CYS B 1 75 ? 2.609 -15.891 -1.236 1 98.81 75 CYS B CA 1
ATOM 2383 C C . CYS B 1 75 ? 2.529 -15.203 -2.598 1 98.81 75 CYS B C 1
ATOM 2385 O O . CYS B 1 75 ? 2.617 -13.977 -2.688 1 98.81 75 CYS B O 1
ATOM 2387 N N . MET B 1 76 ? 2.396 -16.016 -3.633 1 98.69 76 MET B N 1
ATOM 2388 C CA . MET B 1 76 ? 2.381 -15.562 -5.02 1 98.69 76 MET B CA 1
ATOM 2389 C C . MET B 1 76 ? 1.351 -16.344 -5.836 1 98.69 76 MET B C 1
ATOM 2391 O O . MET B 1 76 ? 0.961 -17.453 -5.457 1 98.69 76 MET B O 1
ATOM 2395 N N . LEU B 1 77 ? 0.906 -15.727 -6.887 1 98.94 77 LEU B N 1
ATOM 2396 C CA . LEU B 1 77 ? 0.1 -16.391 -7.902 1 98.94 77 LEU B CA 1
ATOM 2397 C C . LEU B 1 77 ? 0.836 -16.438 -9.234 1 98.94 77 LEU B C 1
ATOM 2399 O O . LEU B 1 77 ? 1.207 -15.406 -9.781 1 98.94 77 LEU B O 1
ATOM 2403 N N . PHE B 1 78 ? 1.075 -17.609 -9.734 1 98.88 78 PHE B N 1
ATOM 2404 C CA . PHE B 1 78 ? 1.51 -17.781 -11.117 1 98.88 78 PHE B CA 1
ATOM 2405 C C . PHE B 1 78 ? 0.313 -17.812 -12.062 1 98.88 78 PHE B C 1
ATOM 2407 O O . PHE B 1 78 ? -0.713 -18.422 -11.742 1 98.88 78 PHE B O 1
ATOM 2414 N N . PHE B 1 79 ? 0.412 -17.203 -13.172 1 98.88 79 PHE B N 1
ATOM 2415 C CA . PHE B 1 79 ? -0.666 -17.281 -14.148 1 98.88 79 PHE B CA 1
ATOM 2416 C C . PHE B 1 79 ? -0.12 -17.125 -15.57 1 98.88 79 PHE B C 1
ATOM 2418 O O . PHE B 1 79 ? 1.043 -16.75 -15.75 1 98.88 79 PHE B O 1
ATOM 2425 N N . ALA B 1 80 ? -0.909 -17.469 -16.547 1 98.75 80 ALA B N 1
ATOM 2426 C CA . ALA B 1 80 ? -0.477 -17.547 -17.938 1 98.75 80 ALA B CA 1
ATOM 2427 C C . ALA B 1 80 ? 0.768 -18.422 -18.078 1 98.75 80 ALA B C 1
ATOM 2429 O O . ALA B 1 80 ? 1.677 -18.109 -18.844 1 98.75 80 ALA B O 1
ATOM 2430 N N . ALA B 1 81 ? 0.833 -19.5 -17.328 1 98.81 81 ALA B N 1
ATOM 2431 C CA . ALA B 1 81 ? 2.037 -20.328 -17.266 1 98.81 81 ALA B CA 1
ATOM 2432 C C . ALA B 1 81 ? 1.99 -21.453 -18.297 1 98.81 81 ALA B C 1
ATOM 2434 O O . ALA B 1 81 ? 1.015 -22.203 -18.359 1 98.81 81 ALA B O 1
ATOM 2435 N N . ALA B 1 82 ? 2.967 -21.594 -19.047 1 98.62 82 ALA B N 1
ATOM 2436 C CA . ALA B 1 82 ? 3.117 -22.609 -20.078 1 98.62 82 ALA B CA 1
ATOM 2437 C C . ALA B 1 82 ? 4.59 -22.844 -20.406 1 98.62 82 ALA B C 1
ATOM 2439 O O . ALA B 1 82 ? 5.453 -22.078 -19.984 1 98.62 82 ALA B O 1
ATOM 2440 N N . GLY B 1 83 ? 4.797 -23.953 -21.156 1 98.38 83 GLY B N 1
ATOM 2441 C CA . GLY B 1 83 ? 6.148 -24.156 -21.656 1 98.38 83 GLY B CA 1
ATOM 2442 C C . GLY B 1 83 ? 6.602 -23.031 -22.594 1 98.38 83 GLY B C 1
ATOM 2443 O O . GLY B 1 83 ? 5.781 -22.375 -23.219 1 98.38 83 GLY B O 1
ATOM 2444 N N . ILE B 1 84 ? 7.871 -22.828 -22.734 1 96.69 84 ILE B N 1
ATOM 2445 C CA . ILE B 1 84 ? 8.438 -21.703 -23.469 1 96.69 84 ILE B CA 1
ATOM 2446 C C . ILE B 1 84 ? 8.047 -21.797 -24.938 1 96.69 84 ILE B C 1
ATOM 2448 O O . ILE B 1 84 ? 8.055 -20.797 -25.656 1 96.69 84 ILE B O 1
ATOM 2452 N N . ARG B 1 85 ? 7.734 -22.969 -25.422 1 95.62 85 ARG B N 1
ATOM 2453 C CA . ARG B 1 85 ? 7.324 -23.141 -26.812 1 95.62 85 ARG B CA 1
ATOM 2454 C C . ARG B 1 85 ? 5.816 -23.359 -26.922 1 95.62 85 ARG B C 1
ATOM 2456 O O . ARG B 1 85 ? 5.32 -23.828 -27.953 1 95.62 85 ARG B O 1
ATOM 2463 N N . GLY B 1 86 ? 5.168 -23.078 -25.781 1 95.31 86 GLY B N 1
ATOM 2464 C CA . GLY B 1 86 ? 3.715 -23.172 -25.812 1 95.31 86 GLY B CA 1
ATOM 2465 C C . GLY B 1 86 ? 3.195 -24.516 -25.328 1 95.31 86 GLY B C 1
ATOM 2466 O O . GLY B 1 86 ? 1.985 -24.734 -25.297 1 95.31 86 GLY B O 1
ATOM 2467 N N . GLU B 1 87 ? 4.008 -25.406 -24.812 1 97.75 87 GLU B N 1
ATOM 2468 C CA . GLU B 1 87 ? 3.582 -26.688 -24.266 1 97.75 87 GLU B CA 1
ATOM 2469 C C . GLU B 1 87 ? 2.699 -26.5 -23.047 1 97.75 87 GLU B C 1
ATOM 2471 O O . GLU B 1 87 ? 2.824 -25.5 -22.328 1 97.75 87 GLU B O 1
ATOM 2476 N N . ASP B 1 88 ? 1.86 -27.516 -22.906 1 97.94 88 ASP B N 1
ATOM 2477 C CA . ASP B 1 88 ? 1.184 -27.547 -21.625 1 97.94 88 ASP B CA 1
ATOM 2478 C C . ASP B 1 88 ? 2.191 -27.531 -20.469 1 97.94 88 ASP B C 1
ATOM 2480 O O . ASP B 1 88 ? 3.24 -28.172 -20.547 1 97.94 88 ASP B O 1
ATOM 2484 N N . LEU B 1 89 ? 1.805 -26.859 -19.438 1 98.44 89 LEU B N 1
ATOM 2485 C CA . LEU B 1 89 ? 2.727 -26.672 -18.312 1 98.44 89 LEU B CA 1
ATOM 2486 C C . LEU B 1 89 ? 3.207 -28.016 -17.781 1 98.44 89 LEU B C 1
ATOM 2488 O O . LEU B 1 89 ? 4.336 -28.125 -17.281 1 98.44 89 LEU B O 1
ATOM 2492 N N . PHE B 1 90 ? 2.355 -29.062 -17.891 1 98.06 90 PHE B N 1
ATOM 2493 C CA . PHE B 1 90 ? 2.684 -30.344 -17.297 1 98.06 90 PHE B CA 1
ATOM 2494 C C . PHE B 1 90 ? 3.176 -31.328 -18.375 1 98.06 90 PHE B C 1
ATOM 2496 O O . PHE B 1 90 ? 3.256 -32.531 -18.125 1 98.06 90 PHE B O 1
ATOM 2503 N N . ASP B 1 91 ? 3.416 -30.859 -19.516 1 98 91 ASP B N 1
ATOM 2504 C CA . ASP B 1 91 ? 4 -31.703 -20.562 1 98 91 ASP B CA 1
ATOM 2505 C C . ASP B 1 91 ? 5.266 -32.406 -20.062 1 98 91 ASP B C 1
ATOM 2507 O O . ASP B 1 91 ? 6.152 -31.75 -19.5 1 98 91 ASP B O 1
ATOM 2511 N N . PRO B 1 92 ? 5.391 -33.719 -20.266 1 97.19 92 PRO B N 1
ATOM 2512 C CA . PRO B 1 92 ? 6.52 -34.469 -19.719 1 97.19 92 PRO B CA 1
ATOM 2513 C C . PRO B 1 92 ? 7.852 -34.062 -20.359 1 97.19 92 PRO B C 1
ATOM 2515 O O . PRO B 1 92 ? 8.914 -34.438 -19.859 1 97.19 92 PRO B O 1
ATOM 2518 N N . SER B 1 93 ? 7.891 -33.375 -21.438 1 97.94 93 SER B N 1
ATOM 2519 C CA . SER B 1 93 ? 9.125 -32.938 -22.094 1 97.94 93 SER B CA 1
ATOM 2520 C C . SER B 1 93 ? 9.766 -31.766 -21.344 1 97.94 93 SER B C 1
ATOM 2522 O O . SER B 1 93 ? 10.938 -31.453 -21.562 1 97.94 93 SER B O 1
ATOM 2524 N N . LEU B 1 94 ? 8.969 -31.094 -20.516 1 98.31 94 LEU B N 1
ATOM 2525 C CA . LEU B 1 94 ? 9.5 -30 -19.734 1 98.31 94 LEU B CA 1
ATOM 2526 C C . LEU B 1 94 ? 10.289 -30.516 -18.531 1 98.31 94 LEU B C 1
ATOM 2528 O O . LEU B 1 94 ? 10.016 -31.609 -18.031 1 98.31 94 LEU B O 1
ATOM 2532 N N . ARG B 1 95 ? 11.32 -29.688 -18.078 1 97.31 95 ARG B N 1
ATOM 2533 C CA . ARG B 1 95 ? 12.117 -30.062 -16.922 1 97.31 95 ARG B CA 1
ATOM 2534 C C . ARG B 1 95 ? 11.258 -30.156 -15.664 1 97.31 95 ARG B C 1
ATOM 2536 O O . ARG B 1 95 ? 10.336 -29.344 -15.484 1 97.31 95 ARG B O 1
ATOM 2543 N N . LYS B 1 96 ? 11.562 -31.109 -14.852 1 97.19 96 LYS B N 1
ATOM 2544 C CA . LYS B 1 96 ? 10.859 -31.25 -13.578 1 97.19 96 LYS B CA 1
ATOM 2545 C C . LYS B 1 96 ? 11.086 -30.016 -12.695 1 97.19 96 LYS B C 1
ATOM 2547 O O . LYS B 1 96 ? 12.195 -29.484 -12.648 1 97.19 96 LYS B O 1
ATOM 2552 N N . ARG B 1 97 ? 10.07 -29.594 -12.023 1 98.19 97 ARG B N 1
ATOM 2553 C CA . ARG B 1 97 ? 10.141 -28.484 -11.086 1 98.19 97 ARG B CA 1
ATOM 2554 C C . ARG B 1 97 ? 9.836 -28.938 -9.664 1 98.19 97 ARG B C 1
ATOM 2556 O O . ARG B 1 97 ? 8.969 -29.781 -9.453 1 98.19 97 ARG B O 1
ATOM 2563 N N . THR B 1 98 ? 10.547 -28.344 -8.68 1 96.38 98 THR B N 1
ATOM 2564 C CA . THR B 1 98 ? 10.508 -28.859 -7.316 1 96.38 98 THR B CA 1
ATOM 2565 C C . THR B 1 98 ? 10.211 -27.75 -6.316 1 96.38 98 THR B C 1
ATOM 2567 O O . THR B 1 98 ? 10.453 -27.906 -5.117 1 96.38 98 THR B O 1
ATOM 2570 N N . GLY B 1 99 ? 9.828 -26.656 -6.801 1 96.44 99 GLY B N 1
ATOM 2571 C CA . GLY B 1 99 ? 9.484 -25.547 -5.918 1 96.44 99 GLY B CA 1
ATOM 2572 C C . GLY B 1 99 ? 10.586 -24.5 -5.805 1 96.44 99 GLY B C 1
ATOM 2573 O O . GLY B 1 99 ? 10.391 -23.453 -5.195 1 96.44 99 GLY B O 1
ATOM 2574 N N . THR B 1 100 ? 11.75 -24.781 -6.406 1 95.88 100 THR B N 1
ATOM 2575 C CA . THR B 1 100 ? 12.852 -23.828 -6.398 1 95.88 100 THR B CA 1
ATOM 2576 C C . THR B 1 100 ? 12.617 -22.719 -7.426 1 95.88 100 THR B C 1
ATOM 2578 O O . THR B 1 100 ? 12.406 -23 -8.609 1 95.88 100 THR B O 1
ATOM 2581 N N . TYR B 1 101 ? 12.766 -21.547 -6.965 1 95.62 101 TYR B N 1
ATOM 2582 C CA . TYR B 1 101 ? 12.273 -20.406 -7.723 1 95.62 101 TYR B CA 1
ATOM 2583 C C . TYR B 1 101 ? 12.977 -20.312 -9.07 1 95.62 101 TYR B C 1
ATOM 2585 O O . TYR B 1 101 ? 12.336 -20.016 -10.086 1 95.62 101 TYR B O 1
ATOM 2593 N N . PRO B 1 102 ? 14.273 -20.516 -9.227 1 96.62 102 PRO B N 1
ATOM 2594 C CA . PRO B 1 102 ? 14.922 -20.406 -10.539 1 96.62 102 PRO B CA 1
ATOM 2595 C C . PRO B 1 102 ? 14.305 -21.344 -11.578 1 96.62 102 PRO B C 1
ATOM 2597 O O . PRO B 1 102 ? 14.344 -21.047 -12.773 1 96.62 102 PRO B O 1
ATOM 2600 N N . GLU B 1 103 ? 13.688 -22.422 -11.125 1 97.62 103 GLU B N 1
ATOM 2601 C CA . GLU B 1 103 ? 13.031 -23.344 -12.031 1 97.62 103 GLU B CA 1
ATOM 2602 C C . GLU B 1 103 ? 11.836 -22.703 -12.719 1 97.62 103 GLU B C 1
ATOM 2604 O O . GLU B 1 103 ? 11.414 -23.141 -13.797 1 97.62 103 GLU B O 1
ATOM 2609 N N . TYR B 1 104 ? 11.297 -21.656 -12.102 1 97.81 104 TYR B N 1
ATOM 2610 C CA . TYR B 1 104 ? 10.062 -21.047 -12.586 1 97.81 104 TYR B CA 1
ATOM 2611 C C . TYR B 1 104 ? 10.359 -19.766 -13.336 1 97.81 104 TYR B C 1
ATOM 2613 O O . TYR B 1 104 ? 9.602 -19.359 -14.227 1 97.81 104 TYR B O 1
ATOM 2621 N N . HIS B 1 105 ? 11.461 -19.031 -12.953 1 96.12 105 HIS B N 1
ATOM 2622 C CA . HIS B 1 105 ? 11.688 -17.75 -13.625 1 96.12 105 HIS B CA 1
ATOM 2623 C C . HIS B 1 105 ? 12.828 -17.844 -14.633 1 96.12 105 HIS B C 1
ATOM 2625 O O . HIS B 1 105 ? 12.992 -16.969 -15.477 1 96.12 105 HIS B O 1
ATOM 2631 N N . SER B 1 106 ? 13.641 -18.906 -14.633 1 95.12 106 SER B N 1
ATOM 2632 C CA . SER B 1 106 ? 14.781 -19.062 -15.523 1 95.12 106 SER B CA 1
ATOM 2633 C C . SER B 1 106 ? 14.82 -20.438 -16.156 1 95.12 106 SER B C 1
ATOM 2635 O O . SER B 1 106 ? 15.812 -20.828 -16.766 1 95.12 106 SER B O 1
ATOM 2637 N N . GLY B 1 107 ? 13.82 -21.203 -15.906 1 96.69 107 GLY B N 1
ATOM 2638 C CA . GLY B 1 107 ? 13.719 -22.531 -16.5 1 96.69 107 GLY B CA 1
ATOM 2639 C C . GLY B 1 107 ? 13.117 -22.516 -17.891 1 96.69 107 GLY B C 1
ATOM 2640 O O . GLY B 1 107 ? 13.383 -21.609 -18.672 1 96.69 107 GLY B O 1
ATOM 2641 N N . ASP B 1 108 ? 12.367 -23.609 -18.219 1 98.12 108 ASP B N 1
ATOM 2642 C CA . ASP B 1 108 ? 11.859 -23.75 -19.578 1 98.12 108 ASP B CA 1
ATOM 2643 C C . ASP B 1 108 ? 10.359 -23.5 -19.641 1 98.12 108 ASP B C 1
ATOM 2645 O O . ASP B 1 108 ? 9.641 -24.156 -20.391 1 98.12 108 ASP B O 1
ATOM 2649 N N . ILE B 1 109 ? 9.891 -22.609 -18.781 1 98.44 109 ILE B N 1
ATOM 2650 C CA . ILE B 1 109 ? 8.5 -22.172 -18.828 1 98.44 109 ILE B CA 1
ATOM 2651 C C . ILE B 1 109 ? 8.445 -20.656 -18.906 1 98.44 109 ILE B C 1
ATOM 2653 O O . ILE B 1 109 ? 9.422 -19.969 -18.562 1 98.44 109 ILE B O 1
ATOM 2657 N N . ASN B 1 110 ? 7.336 -20.141 -19.422 1 98.31 110 ASN B N 1
ATOM 2658 C CA . ASN B 1 110 ? 6.938 -18.75 -19.297 1 98.31 110 ASN B CA 1
ATOM 2659 C C . ASN B 1 110 ? 5.785 -18.578 -18.312 1 98.31 110 ASN B C 1
ATOM 2661 O O . ASN B 1 110 ? 4.898 -19.438 -18.234 1 98.31 110 ASN B O 1
ATOM 2665 N N . ALA B 1 111 ? 5.824 -17.5 -17.562 1 98.69 111 ALA B N 1
ATOM 2666 C CA . ALA B 1 111 ? 4.723 -17.203 -16.656 1 98.69 111 ALA B CA 1
ATOM 2667 C C . ALA B 1 111 ? 4.773 -15.766 -16.172 1 98.69 111 ALA B C 1
ATOM 2669 O O . ALA B 1 111 ? 5.832 -15.133 -16.188 1 98.69 111 ALA B O 1
ATOM 2670 N N . LEU B 1 112 ? 3.658 -15.297 -15.812 1 98.81 112 LEU B N 1
ATOM 2671 C CA . LEU B 1 112 ? 3.576 -14.125 -14.945 1 98.81 112 LEU B CA 1
ATOM 2672 C C . LEU B 1 112 ? 3.449 -14.547 -13.484 1 98.81 112 LEU B C 1
ATOM 2674 O O . LEU B 1 112 ? 2.826 -15.562 -13.18 1 98.81 112 LEU B O 1
ATOM 2678 N N . HIS B 1 113 ? 4.02 -13.891 -12.586 1 98.56 113 HIS B N 1
ATOM 2679 C CA . HIS B 1 113 ? 3.881 -14.227 -11.172 1 98.56 113 HIS B CA 1
ATOM 2680 C C . HIS B 1 113 ? 3.688 -12.969 -10.328 1 98.56 113 HIS B C 1
ATOM 2682 O O . HIS B 1 113 ? 4.488 -12.031 -10.406 1 98.56 113 HIS B O 1
ATOM 2688 N N . LEU B 1 114 ? 2.682 -12.898 -9.609 1 98.88 114 LEU B N 1
ATOM 2689 C CA . LEU B 1 114 ? 2.248 -11.812 -8.742 1 98.88 114 LEU B CA 1
ATOM 2690 C C . LEU B 1 114 ? 2.51 -12.141 -7.281 1 98.88 114 LEU B C 1
ATOM 2692 O O . LEU B 1 114 ? 1.874 -13.039 -6.719 1 98.88 114 LEU B O 1
ATOM 2696 N N . SER B 1 115 ? 3.486 -11.492 -6.68 1 98.81 115 SER B N 1
ATOM 2697 C CA . SER B 1 115 ? 3.662 -11.594 -5.234 1 98.81 115 SER B CA 1
ATOM 2698 C C . SER B 1 115 ? 2.764 -10.602 -4.5 1 98.81 115 SER B C 1
ATOM 2700 O O . SER B 1 115 ? 2.916 -9.383 -4.652 1 98.81 115 SER B O 1
ATOM 2702 N N . TYR B 1 116 ? 1.847 -11.133 -3.631 1 98.94 116 TYR B N 1
ATOM 2703 C CA . TYR B 1 116 ? 0.893 -10.242 -2.979 1 98.94 116 TYR B CA 1
ATOM 2704 C C . TYR B 1 116 ? 1.067 -10.273 -1.465 1 98.94 116 TYR B C 1
ATOM 2706 O O . TYR B 1 116 ? 0.391 -9.539 -0.741 1 98.94 116 TYR B O 1
ATOM 2714 N N . PHE B 1 117 ? 1.921 -11.086 -0.943 1 98.81 117 PHE B N 1
ATOM 2715 C CA . PHE B 1 117 ? 2.346 -11.141 0.451 1 98.81 117 PHE B CA 1
ATOM 2716 C C . PHE B 1 117 ? 3.82 -11.508 0.554 1 98.81 117 PHE B C 1
ATOM 2718 O O . PHE B 1 117 ? 4.168 -12.688 0.62 1 98.81 117 PHE B O 1
ATOM 2725 N N . ARG B 1 118 ? 4.719 -10.547 0.551 1 98.25 118 ARG B N 1
ATOM 2726 C CA . ARG B 1 118 ? 6.168 -10.703 0.49 1 98.25 118 ARG B CA 1
ATOM 2727 C C . ARG B 1 118 ? 6.816 -10.352 1.825 1 98.25 118 ARG B C 1
ATOM 2729 O O . ARG B 1 118 ? 7.168 -9.188 2.059 1 98.25 118 ARG B O 1
ATOM 2736 N N . ARG B 1 119 ? 6.969 -11.398 2.672 1 97.81 119 ARG B N 1
ATOM 2737 C CA . ARG B 1 119 ? 7.438 -11.18 4.035 1 97.81 119 ARG B CA 1
ATOM 2738 C C . ARG B 1 119 ? 8.562 -12.141 4.391 1 97.81 119 ARG B C 1
ATOM 2740 O O . ARG B 1 119 ? 8.789 -12.438 5.562 1 97.81 119 ARG B O 1
ATOM 2747 N N . LYS B 1 120 ? 9.211 -12.719 3.465 1 97.56 120 LYS B N 1
ATOM 2748 C CA . LYS B 1 120 ? 10.219 -13.734 3.75 1 97.56 120 LYS B CA 1
ATOM 2749 C C . LYS B 1 120 ? 11.445 -13.117 4.414 1 97.56 120 LYS B C 1
ATOM 2751 O O . LYS B 1 120 ? 11.938 -13.633 5.422 1 97.56 120 LYS B O 1
ATOM 2756 N N . TYR B 1 121 ? 11.93 -12.031 3.906 1 97.56 121 TYR B N 1
ATOM 2757 C CA . TYR B 1 121 ? 13.164 -11.406 4.367 1 97.56 121 TYR B CA 1
ATOM 2758 C C . TYR B 1 121 ? 12.875 -10.109 5.109 1 97.56 121 TYR B C 1
ATOM 2760 O O . TYR B 1 121 ? 11.836 -9.484 4.902 1 97.56 121 TYR B O 1
ATOM 2768 N N . ALA B 1 122 ? 13.852 -9.727 5.887 1 97.56 122 ALA B N 1
ATOM 2769 C CA . ALA B 1 122 ? 13.688 -8.547 6.727 1 97.56 122 ALA B CA 1
ATOM 2770 C C . ALA B 1 122 ? 13.414 -7.301 5.883 1 97.56 122 ALA B C 1
ATOM 2772 O O . ALA B 1 122 ? 12.586 -6.465 6.242 1 97.56 122 ALA B O 1
ATOM 2773 N N . GLU B 1 123 ? 14.086 -7.156 4.777 1 97.75 123 GLU B N 1
ATOM 2774 C CA . GLU B 1 123 ? 13.922 -5.992 3.912 1 97.75 123 GLU B CA 1
ATOM 2775 C C . GLU B 1 123 ? 12.516 -5.93 3.328 1 97.75 123 GLU B C 1
ATOM 2777 O O . GLU B 1 123 ? 11.969 -4.844 3.117 1 97.75 123 GLU B O 1
ATOM 2782 N N . GLU B 1 124 ? 11.953 -7.078 3.064 1 9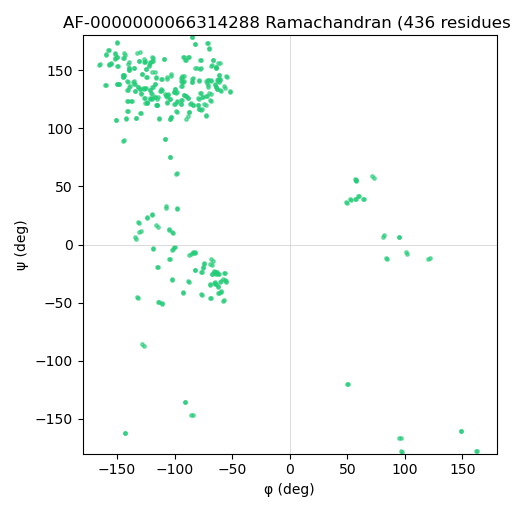8.19 124 GLU B N 1
ATOM 2783 C CA . GLU B 1 124 ? 10.594 -7.152 2.549 1 98.19 124 GLU B CA 1
ATOM 2784 C C . GLU B 1 124 ? 9.578 -6.73 3.605 1 98.19 124 GLU B C 1
ATOM 2786 O O . GLU B 1 124 ? 8.539 -6.141 3.281 1 98.19 124 GLU B O 1
ATOM 2791 N N . ARG B 1 125 ? 9.867 -7.035 4.824 1 98.06 125 ARG B N 1
ATOM 2792 C CA . ARG B 1 125 ? 8.969 -6.695 5.926 1 98.06 125 ARG B CA 1
ATOM 2793 C C . ARG B 1 125 ? 9.078 -5.215 6.277 1 98.06 125 ARG B C 1
ATOM 2795 O O . ARG B 1 125 ? 8.133 -4.625 6.809 1 98.06 125 ARG B O 1
ATOM 2802 N N . ALA B 1 126 ? 10.195 -4.613 5.949 1 98.38 126 ALA B N 1
ATOM 2803 C CA . ALA B 1 126 ? 10.461 -3.227 6.324 1 98.38 126 ALA B CA 1
ATOM 2804 C C . ALA B 1 126 ? 9.805 -2.258 5.348 1 98.38 126 ALA B C 1
ATOM 2806 O O . ALA B 1 126 ? 9.641 -1.074 5.652 1 98.38 126 ALA B O 1
ATOM 2807 N N . PHE B 1 127 ? 9.516 -2.678 4.176 1 98.75 127 PHE B N 1
ATOM 2808 C CA . PHE B 1 127 ? 8.836 -1.921 3.133 1 98.75 127 PHE B CA 1
ATOM 2809 C C . PHE B 1 127 ? 8.055 -2.852 2.213 1 98.75 127 PHE B C 1
ATOM 2811 O O . PHE B 1 127 ? 8.625 -3.475 1.318 1 98.75 127 PHE B O 1
ATOM 2818 N N . ARG B 1 128 ? 6.742 -2.824 2.344 1 98.75 128 ARG B N 1
ATOM 2819 C CA . ARG B 1 128 ? 5.918 -3.916 1.838 1 98.75 128 ARG B CA 1
ATOM 2820 C C . ARG B 1 128 ? 5.336 -3.576 0.47 1 98.75 128 ARG B C 1
ATOM 2822 O O . ARG B 1 128 ? 4.582 -2.609 0.333 1 98.75 128 ARG B O 1
ATOM 2829 N N . THR B 1 129 ? 5.641 -4.453 -0.458 1 98.88 129 THR B N 1
ATOM 2830 C CA . THR B 1 129 ? 5.168 -4.215 -1.817 1 98.88 129 THR B CA 1
ATOM 2831 C C . THR B 1 129 ? 4.59 -5.492 -2.42 1 98.88 129 THR B C 1
ATOM 2833 O O . THR B 1 129 ? 4.914 -6.598 -1.979 1 98.88 129 THR B O 1
ATOM 2836 N N . CYS B 1 130 ? 3.666 -5.332 -3.318 1 98.88 130 CYS B N 1
ATOM 2837 C CA . CYS B 1 130 ? 3.297 -6.352 -4.293 1 98.88 130 CYS B CA 1
ATOM 2838 C C . CYS B 1 130 ? 4.086 -6.18 -5.586 1 98.88 130 CYS B C 1
ATOM 2840 O O . CYS B 1 130 ? 4.297 -5.055 -6.047 1 98.88 130 CYS B O 1
ATOM 2842 N N . ASN B 1 131 ? 4.508 -7.293 -6.152 1 98.81 131 ASN B N 1
ATOM 2843 C CA . ASN B 1 131 ? 5.332 -7.242 -7.355 1 98.81 131 ASN B CA 1
ATOM 2844 C C . ASN B 1 131 ? 4.789 -8.156 -8.445 1 98.81 131 ASN B C 1
ATOM 2846 O O . ASN B 1 131 ? 4.395 -9.297 -8.172 1 98.81 131 ASN B O 1
ATOM 2850 N N . LEU B 1 132 ? 4.73 -7.605 -9.656 1 98.88 132 LEU B N 1
ATOM 2851 C CA . LEU B 1 132 ? 4.461 -8.414 -10.844 1 98.88 132 LEU B CA 1
ATOM 2852 C C . LEU B 1 132 ? 5.742 -8.648 -11.641 1 98.88 132 LEU B C 1
ATOM 2854 O O . LEU B 1 132 ? 6.445 -7.699 -11.984 1 98.88 132 LEU B O 1
ATOM 2858 N N . ARG B 1 133 ? 6.02 -9.906 -11.883 1 98.81 133 ARG B N 1
ATOM 2859 C CA . ARG B 1 133 ? 7.184 -10.258 -12.688 1 98.81 133 ARG B CA 1
ATOM 2860 C C . ARG B 1 133 ? 6.781 -11.086 -13.906 1 98.81 133 ARG B C 1
ATOM 2862 O O . ARG B 1 133 ? 5.73 -11.727 -13.898 1 98.81 133 ARG B O 1
ATOM 2869 N N . LYS B 1 134 ? 7.555 -11 -14.859 1 98.69 134 LYS B N 1
ATOM 2870 C CA . LYS B 1 134 ? 7.402 -11.797 -16.078 1 98.69 134 LYS B CA 1
ATOM 2871 C C . LYS B 1 134 ? 8.633 -12.664 -16.312 1 98.69 134 LYS B C 1
ATOM 2873 O O . LYS B 1 134 ? 9.766 -12.188 -16.234 1 98.69 134 LYS B O 1
ATOM 2878 N N . SER B 1 135 ? 8.312 -13.891 -16.547 1 97.25 135 SER B N 1
ATOM 2879 C CA . SER B 1 135 ? 9.344 -14.859 -16.891 1 97.25 135 SER B CA 1
ATOM 2880 C C . SER B 1 135 ? 9.062 -15.492 -18.25 1 97.25 135 SER B C 1
ATOM 2882 O O . SER B 1 135 ? 7.926 -15.5 -18.719 1 97.25 135 SER B O 1
ATOM 2884 N N . ARG B 1 136 ? 9.977 -16.031 -18.969 1 94.62 136 ARG B N 1
ATOM 2885 C CA . ARG B 1 136 ? 11.352 -16.312 -18.578 1 94.62 136 ARG B CA 1
ATOM 2886 C C . ARG B 1 136 ? 12.172 -15.039 -18.469 1 94.62 136 ARG B C 1
ATOM 2888 O O . ARG B 1 136 ? 12.094 -14.172 -19.344 1 94.62 136 ARG B O 1
ATOM 2895 N N . GLY B 1 137 ? 13.086 -14.938 -17.359 1 93.25 137 GLY B N 1
ATOM 2896 C CA . GLY B 1 137 ? 13.992 -13.812 -17.219 1 93.25 137 GLY B CA 1
ATOM 2897 C C . GLY B 1 137 ? 13.812 -13.055 -15.914 1 93.25 137 GLY B C 1
ATOM 2898 O O . GLY B 1 137 ? 14.602 -12.156 -15.602 1 93.25 137 GLY B O 1
ATOM 2899 N N . PHE B 1 138 ? 12.797 -13.312 -15.203 1 96.5 138 PHE B N 1
ATOM 2900 C CA . PHE B 1 138 ? 12.594 -12.766 -13.867 1 96.5 138 PHE B CA 1
ATOM 2901 C C . PHE B 1 138 ? 12.453 -11.25 -13.914 1 96.5 138 PHE B C 1
ATOM 2903 O O . PHE B 1 138 ? 13.031 -10.539 -13.086 1 96.5 138 PHE B O 1
ATOM 2910 N N . HIS B 1 139 ? 11.82 -10.695 -14.844 1 98.25 139 HIS B N 1
ATOM 2911 C CA . HIS B 1 139 ? 11.719 -9.258 -15.078 1 98.25 139 HIS B CA 1
ATOM 2912 C C . HIS B 1 139 ? 10.695 -8.617 -14.148 1 98.25 139 HIS B C 1
ATOM 2914 O O . HIS B 1 139 ? 9.539 -9.047 -14.109 1 98.25 139 HIS B O 1
ATOM 2920 N N . LEU B 1 140 ? 11.07 -7.629 -13.414 1 98.56 140 LEU B N 1
ATOM 2921 C CA . LEU B 1 140 ? 10.109 -6.863 -12.625 1 98.56 140 LEU B CA 1
ATOM 2922 C C . LEU B 1 140 ? 9.25 -5.984 -13.531 1 98.56 140 LEU B C 1
ATOM 2924 O O . LEU B 1 140 ? 9.734 -5 -14.086 1 98.56 140 LEU B O 1
ATOM 2928 N N . ALA B 1 141 ? 8.023 -6.297 -13.641 1 98.56 141 ALA B N 1
ATOM 2929 C CA . ALA B 1 141 ? 7.117 -5.629 -14.57 1 98.56 141 ALA B CA 1
ATOM 2930 C C . ALA B 1 141 ? 6.398 -4.465 -13.898 1 98.56 141 ALA B C 1
ATOM 2932 O O . ALA B 1 141 ? 6.203 -3.41 -14.516 1 98.56 141 ALA B O 1
ATOM 2933 N N . ALA B 1 142 ? 5.957 -4.594 -12.719 1 98.69 142 ALA B N 1
ATOM 2934 C CA . ALA B 1 142 ? 5.234 -3.572 -11.969 1 98.69 142 ALA B CA 1
ATOM 2935 C C . ALA B 1 142 ? 5.387 -3.785 -10.461 1 98.69 142 ALA B C 1
ATOM 2937 O O . ALA B 1 142 ? 5.664 -4.898 -10.016 1 98.69 142 ALA B O 1
ATOM 2938 N N . MET B 1 143 ? 5.234 -2.754 -9.773 1 98.75 143 MET B N 1
ATOM 2939 C CA . MET B 1 143 ? 5.301 -2.76 -8.312 1 98.75 143 MET B CA 1
ATOM 2940 C C . MET B 1 143 ? 4.238 -1.841 -7.715 1 98.75 143 MET B C 1
ATOM 2942 O O . MET B 1 143 ? 3.963 -0.77 -8.258 1 98.75 143 MET B O 1
ATOM 2946 N N . GLY B 1 144 ? 3.602 -2.258 -6.621 1 98.81 144 GLY B N 1
ATOM 2947 C CA . GLY B 1 144 ? 2.652 -1.454 -5.867 1 98.81 144 GLY B CA 1
ATOM 2948 C C . GLY B 1 144 ? 2.729 -1.688 -4.367 1 98.81 144 GLY B C 1
ATOM 2949 O O . GLY B 1 144 ? 3.264 -2.705 -3.92 1 98.81 144 GLY B O 1
ATOM 2950 N N . ALA B 1 145 ? 2.211 -0.749 -3.619 1 98.94 145 ALA B N 1
ATOM 2951 C CA . ALA B 1 145 ? 2.209 -0.878 -2.164 1 98.94 145 ALA B CA 1
ATOM 2952 C C . ALA B 1 145 ? 1.274 -1.997 -1.715 1 98.94 145 ALA B C 1
ATOM 2954 O O . ALA B 1 145 ? 0.201 -2.186 -2.293 1 98.94 145 ALA B O 1
ATOM 2955 N N . ASP B 1 146 ? 1.684 -2.701 -0.744 1 98.88 146 ASP B N 1
ATOM 2956 C CA . ASP B 1 146 ? 0.914 -3.797 -0.161 1 98.88 146 ASP B CA 1
ATOM 2957 C C . ASP B 1 146 ? 0.187 -3.344 1.103 1 98.88 146 ASP B C 1
ATOM 2959 O O . ASP B 1 146 ? 0.819 -3.074 2.125 1 98.88 146 ASP B O 1
ATOM 2963 N N . PRO B 1 147 ? -1.133 -3.316 1.11 1 98.88 147 PRO B N 1
ATOM 2964 C CA . PRO B 1 147 ? -1.896 -2.824 2.26 1 98.88 147 PRO B CA 1
ATOM 2965 C C . PRO B 1 147 ? -2.072 -3.883 3.348 1 98.88 147 PRO B C 1
ATOM 2967 O O . PRO B 1 147 ? -2.621 -3.592 4.414 1 98.88 147 PRO B O 1
ATOM 2970 N N . LEU B 1 148 ? -1.666 -5.102 3.088 1 98.88 148 LEU B N 1
ATOM 2971 C CA . LEU B 1 148 ? -1.955 -6.191 4.016 1 98.88 148 LEU B CA 1
ATOM 2972 C C . LEU B 1 148 ? -1.123 -6.055 5.289 1 98.88 148 LEU B C 1
ATOM 2974 O O . LEU B 1 148 ? 0.058 -5.707 5.227 1 98.88 148 LEU B O 1
ATOM 2978 N N . PRO B 1 149 ? -1.728 -6.371 6.438 1 97.81 149 PRO B N 1
ATOM 2979 C CA . PRO B 1 149 ? -0.999 -6.355 7.707 1 97.81 149 PRO B CA 1
ATOM 2980 C C . PRO B 1 149 ? -0.25 -7.656 7.977 1 97.81 149 PRO B C 1
ATOM 2982 O O . PRO B 1 149 ? -0.3 -8.586 7.16 1 97.81 149 PRO B O 1
ATOM 2985 N N . SER B 1 150 ? 0.446 -7.664 9.102 1 96.06 150 SER B N 1
ATOM 2986 C CA . SER B 1 150 ? 0.9 -8.938 9.641 1 96.06 150 SER B CA 1
ATOM 2987 C C . SER B 1 150 ? -0.277 -9.797 10.094 1 96.06 150 SER B C 1
ATOM 2989 O O . SER B 1 150 ? -1.346 -9.273 10.422 1 96.06 150 SER B O 1
ATOM 2991 N N . PRO B 1 151 ? -0.05 -11.109 10.195 1 96.75 151 PRO B N 1
ATOM 2992 C CA . PRO B 1 151 ? -1.143 -12.016 10.547 1 96.75 151 PRO B CA 1
ATOM 2993 C C . PRO B 1 151 ? -1.828 -11.633 11.859 1 96.75 151 PRO B C 1
ATOM 2995 O O . PRO B 1 151 ? -3.045 -11.781 11.992 1 96.75 151 PRO B O 1
ATOM 2998 N N . ASP B 1 152 ? -1.123 -11.062 12.812 1 95.19 152 ASP B N 1
ATOM 2999 C CA . ASP B 1 152 ? -1.68 -10.734 14.117 1 95.19 152 ASP B CA 1
ATOM 3000 C C . ASP B 1 152 ? -2.723 -9.625 14.008 1 95.19 152 ASP B C 1
ATOM 3002 O O . ASP B 1 152 ? -3.641 -9.547 14.828 1 95.19 152 ASP B O 1
ATOM 3006 N N . ASP B 1 153 ? -2.619 -8.805 12.992 1 96.94 153 ASP B N 1
ATOM 3007 C CA . ASP B 1 153 ? -3.537 -7.684 12.812 1 96.94 153 ASP B CA 1
ATOM 3008 C C . ASP B 1 153 ? -4.59 -8 11.758 1 96.94 153 ASP B C 1
ATOM 3010 O O . ASP B 1 153 ? -5.516 -7.219 11.539 1 96.94 153 ASP B O 1
ATOM 3014 N N . ALA B 1 154 ? -4.469 -9.141 11.141 1 97.94 154 ALA B N 1
ATOM 3015 C CA . ALA B 1 154 ? -5.32 -9.445 9.984 1 97.94 154 ALA B CA 1
ATOM 3016 C C . ALA B 1 154 ? -6.754 -9.727 10.422 1 97.94 154 ALA B C 1
ATOM 3018 O O . ALA B 1 154 ? -6.988 -10.484 11.367 1 97.94 154 ALA B O 1
ATOM 3019 N N . ASP B 1 155 ? -7.676 -9.055 9.828 1 97.94 155 ASP B N 1
ATOM 3020 C CA . ASP B 1 155 ? -9.094 -9.406 9.891 1 97.94 155 ASP B CA 1
ATOM 3021 C C . ASP B 1 155 ? -9.555 -10.055 8.594 1 97.94 155 ASP B C 1
ATOM 3023 O O . ASP B 1 155 ? -10.312 -9.461 7.828 1 97.94 155 ASP B O 1
ATOM 3027 N N . SER B 1 156 ? -9.219 -11.289 8.336 1 96.38 156 SER B N 1
ATOM 3028 C CA . SER B 1 156 ? -9.344 -12.07 7.113 1 96.38 156 SER B CA 1
ATOM 3029 C C . SER B 1 156 ? -10.773 -12.57 6.918 1 96.38 156 SER B C 1
ATOM 3031 O O . SER B 1 156 ? -11.539 -12.656 7.875 1 96.38 156 SER B O 1
ATOM 3033 N N . PRO B 1 157 ? -11.227 -12.93 5.691 1 98.31 157 PRO B N 1
ATOM 3034 C CA . PRO B 1 157 ? -10.352 -13.047 4.523 1 98.31 157 PRO B CA 1
ATOM 3035 C C . PRO B 1 157 ? -10.258 -11.742 3.729 1 98.31 157 PRO B C 1
ATOM 3037 O O . PRO B 1 157 ? -11.086 -10.852 3.9 1 98.31 157 PRO B O 1
ATOM 3040 N N . TYR B 1 158 ? -9.211 -11.625 2.967 1 98.94 158 TYR B N 1
ATOM 3041 C CA . TYR B 1 158 ? -9.047 -10.547 2 1 98.94 158 TYR B CA 1
ATOM 3042 C C . TYR B 1 158 ? -9.406 -11.016 0.595 1 98.94 158 TYR B C 1
ATOM 3044 O O . TYR B 1 158 ? -8.953 -12.07 0.155 1 98.94 158 TYR B O 1
ATOM 3052 N N . ARG B 1 159 ? -10.172 -10.234 -0.121 1 98.88 159 ARG B N 1
ATOM 3053 C CA . ARG B 1 159 ? -10.586 -10.578 -1.477 1 98.88 159 ARG B CA 1
ATOM 3054 C C . ARG B 1 159 ? -9.562 -10.109 -2.502 1 98.88 159 ARG B C 1
ATOM 3056 O O . ARG B 1 159 ? -9.344 -8.906 -2.656 1 98.88 159 ARG B O 1
ATOM 3063 N N . MET B 1 160 ? -8.93 -11.133 -3.168 1 98.94 160 MET B N 1
ATOM 3064 C CA . MET B 1 160 ? -7.961 -10.859 -4.223 1 98.94 160 MET B CA 1
ATOM 3065 C C . MET B 1 160 ? -8.625 -10.875 -5.594 1 98.94 160 MET B C 1
ATOM 3067 O O . MET B 1 160 ? -9.5 -11.695 -5.859 1 98.94 160 MET B O 1
ATOM 3071 N N . LYS B 1 161 ? -8.242 -9.977 -6.469 1 98.94 161 LYS B N 1
ATOM 3072 C CA . LYS B 1 161 ? -8.773 -9.945 -7.828 1 98.94 161 LYS B CA 1
ATOM 3073 C C . LYS B 1 161 ? -7.676 -9.586 -8.836 1 98.94 161 LYS B C 1
ATOM 3075 O O . LYS B 1 161 ? -7.02 -8.555 -8.703 1 98.94 161 LYS B O 1
ATOM 3080 N N . LEU B 1 162 ? -7.473 -10.453 -9.828 1 98.94 162 LEU B N 1
ATOM 3081 C CA . LEU B 1 162 ? -6.512 -10.289 -10.906 1 98.94 162 LEU B CA 1
ATOM 3082 C C . LEU B 1 162 ? -7.211 -10.266 -12.266 1 98.94 162 LEU B C 1
ATOM 3084 O O . LEU B 1 162 ? -8.016 -11.148 -12.562 1 98.94 162 LEU B O 1
ATOM 3088 N N . ILE B 1 163 ? -6.969 -9.242 -13.023 1 98.88 163 ILE B N 1
ATOM 3089 C CA . ILE B 1 163 ? -7.453 -9.164 -14.398 1 98.88 163 ILE B CA 1
ATOM 3090 C C . ILE B 1 163 ? -6.293 -9.367 -15.367 1 98.88 163 ILE B C 1
ATOM 3092 O O . ILE B 1 163 ? -5.246 -8.734 -15.234 1 98.88 163 ILE B O 1
ATOM 3096 N N . LYS B 1 164 ? -6.406 -10.219 -16.234 1 98.75 164 LYS B N 1
ATOM 3097 C CA . LYS B 1 164 ? -5.453 -10.484 -17.312 1 98.75 164 LYS B CA 1
ATOM 3098 C C . LYS B 1 164 ? -6.148 -10.523 -18.672 1 98.75 164 LYS B C 1
ATOM 3100 O O . LYS B 1 164 ? -6.969 -11.406 -18.922 1 98.75 164 LYS B O 1
ATOM 3105 N N . ASP B 1 165 ? -5.852 -9.578 -19.516 1 98.44 165 ASP B N 1
ATOM 3106 C CA . ASP B 1 165 ? -6.402 -9.5 -20.875 1 98.44 165 ASP B CA 1
ATOM 3107 C C . ASP B 1 165 ? -5.352 -9 -21.859 1 98.44 165 ASP B C 1
ATOM 3109 O O . ASP B 1 165 ? -5.09 -7.801 -21.938 1 98.44 165 ASP B O 1
ATOM 3113 N N . LYS B 1 166 ? -4.859 -9.898 -22.75 1 96.88 166 LYS B N 1
ATOM 3114 C CA . LYS B 1 166 ? -3.725 -9.578 -23.609 1 96.88 166 LYS B CA 1
ATOM 3115 C C . LYS B 1 166 ? -2.568 -8.992 -22.797 1 96.88 166 LYS B C 1
ATOM 3117 O O . LYS B 1 166 ? -2.129 -9.586 -21.812 1 96.88 166 LYS B O 1
ATOM 3122 N N . GLY B 1 167 ? -2.205 -7.824 -23.125 1 98 167 GLY B N 1
ATOM 3123 C CA . GLY B 1 167 ? -1.066 -7.254 -22.422 1 98 167 GLY B CA 1
ATOM 3124 C C . GLY B 1 167 ? -1.441 -6.605 -21.109 1 98 167 GLY B C 1
ATOM 3125 O O . GLY B 1 167 ? -0.568 -6.266 -20.312 1 98 167 GLY B O 1
ATOM 3126 N N . TYR B 1 168 ? -2.641 -6.512 -20.828 1 98.25 168 TYR B N 1
ATOM 3127 C CA . TYR B 1 168 ? -3.107 -5.758 -19.672 1 98.25 168 TYR B CA 1
ATOM 3128 C C . TYR B 1 168 ? -3.188 -6.648 -18.438 1 98.25 168 TYR B C 1
ATOM 3130 O O . TYR B 1 168 ? -3.779 -7.73 -18.484 1 98.25 168 TYR B O 1
ATOM 3138 N N . VAL B 1 169 ? -2.568 -6.207 -17.328 1 98.75 169 VAL B N 1
ATOM 3139 C CA . VAL B 1 169 ? -2.67 -6.867 -16.031 1 98.75 169 VAL B CA 1
ATOM 3140 C C . VAL B 1 169 ? -3.057 -5.848 -14.953 1 98.75 169 VAL B C 1
ATOM 3142 O O . VAL B 1 169 ? -2.488 -4.754 -14.898 1 98.75 169 VAL B O 1
ATOM 3145 N N . HIS B 1 170 ? -4.047 -6.164 -14.188 1 98.81 170 HIS B N 1
ATOM 3146 C CA . HIS B 1 170 ? -4.477 -5.328 -13.07 1 98.81 170 HIS B CA 1
ATOM 3147 C C . HIS B 1 170 ? -4.73 -6.164 -11.828 1 98.81 170 HIS B C 1
ATOM 3149 O O . HIS B 1 170 ? -5.301 -7.254 -11.906 1 98.81 170 HIS B O 1
ATOM 3155 N N . PHE B 1 171 ? -4.312 -5.684 -10.664 1 98.94 171 PHE B N 1
ATOM 3156 C CA . PHE B 1 171 ? -4.465 -6.402 -9.406 1 98.94 171 PHE B CA 1
ATOM 3157 C C . PHE B 1 171 ? -5.039 -5.492 -8.328 1 98.94 171 PHE B C 1
ATOM 3159 O O . PHE B 1 171 ? -4.625 -4.34 -8.195 1 98.94 171 PHE B O 1
ATOM 3166 N N . SER B 1 172 ? -6.004 -6.023 -7.59 1 98.88 172 SER B N 1
ATOM 3167 C CA . SER B 1 172 ? -6.602 -5.281 -6.484 1 98.88 172 SER B CA 1
ATOM 3168 C C . SER B 1 172 ? -6.848 -6.184 -5.281 1 98.88 172 SER B C 1
ATOM 3170 O O . SER B 1 172 ? -6.973 -7.402 -5.43 1 98.88 172 SER B O 1
ATOM 3172 N N . ILE B 1 173 ? -6.836 -5.66 -4.156 1 98.94 173 ILE B N 1
ATOM 3173 C CA . ILE B 1 173 ? -7.18 -6.316 -2.898 1 98.94 173 ILE B CA 1
ATOM 3174 C C . ILE B 1 173 ? -8.336 -5.578 -2.229 1 98.94 173 ILE B C 1
ATOM 3176 O O . ILE B 1 173 ? -8.25 -4.371 -1.98 1 98.94 173 ILE B O 1
ATOM 3180 N N . ASN B 1 174 ? -9.422 -6.293 -1.887 1 98.75 174 ASN B N 1
ATOM 3181 C CA . ASN B 1 174 ? -10.625 -5.68 -1.325 1 98.75 174 ASN B CA 1
ATOM 3182 C C . ASN B 1 174 ? -11.07 -4.473 -2.145 1 98.75 174 ASN B C 1
ATOM 3184 O O . ASN B 1 174 ? -11.461 -3.445 -1.584 1 98.75 174 ASN B O 1
ATOM 3188 N N . GLY B 1 175 ? -10.898 -4.586 -3.402 1 98.31 175 GLY B N 1
ATOM 3189 C CA . GLY B 1 175 ? -11.367 -3.545 -4.305 1 98.31 175 GLY B CA 1
ATOM 3190 C C . GLY B 1 175 ? -10.391 -2.395 -4.449 1 98.31 175 GLY B C 1
ATOM 3191 O O . GLY B 1 175 ? -10.555 -1.536 -5.316 1 98.31 175 GLY B O 1
ATOM 3192 N N . LEU B 1 176 ? -9.367 -2.293 -3.633 1 98.75 176 LEU B N 1
ATOM 3193 C CA . LEU B 1 176 ? -8.352 -1.254 -3.752 1 98.75 176 LEU B CA 1
ATOM 3194 C C . LEU B 1 176 ? -7.348 -1.602 -4.844 1 98.75 176 LEU B C 1
ATOM 3196 O O . LEU B 1 176 ? -6.637 -2.605 -4.742 1 98.75 176 LEU B O 1
ATOM 3200 N N . PRO B 1 177 ? -7.215 -0.757 -5.883 1 98.56 177 PRO B N 1
ATOM 3201 C CA . PRO B 1 177 ? -6.195 -1.037 -6.895 1 98.56 177 PRO B CA 1
ATOM 3202 C C . PRO B 1 177 ? -4.777 -1.009 -6.332 1 98.56 177 PRO B C 1
ATOM 3204 O O . PRO B 1 177 ? -4.43 -0.101 -5.574 1 98.56 177 PRO B O 1
ATOM 3207 N N . ILE B 1 178 ? -3.965 -2.018 -6.684 1 98.88 178 ILE B N 1
ATOM 3208 C CA . ILE B 1 178 ? -2.621 -2.148 -6.133 1 98.88 178 ILE B CA 1
ATOM 3209 C C . ILE B 1 178 ? -1.588 -1.888 -7.227 1 98.88 178 ILE B C 1
ATOM 3211 O O . ILE B 1 178 ? -0.674 -1.079 -7.047 1 98.88 178 ILE B O 1
ATOM 3215 N N . LEU B 1 179 ? -1.747 -2.555 -8.336 1 98.75 179 LEU B N 1
ATOM 3216 C CA . LEU B 1 179 ? -0.822 -2.318 -9.438 1 98.75 179 LEU B CA 1
ATOM 3217 C C . LEU B 1 179 ? -1.492 -2.6 -10.781 1 98.75 179 LEU B C 1
ATOM 3219 O O . LEU B 1 179 ? -2.531 -3.26 -10.828 1 98.75 179 LEU B O 1
ATOM 3223 N N . GLU B 1 180 ? -0.921 -2.049 -11.812 1 98.44 180 GLU B N 1
ATOM 3224 C CA . GLU B 1 180 ? -1.359 -2.176 -13.195 1 98.44 180 GLU B CA 1
ATOM 3225 C C . GLU B 1 180 ? -0.17 -2.199 -14.156 1 98.44 180 GLU B C 1
ATOM 3227 O O . GLU B 1 180 ? 0.844 -1.542 -13.906 1 98.44 180 GLU B O 1
ATOM 3232 N N . TRP B 1 181 ? -0.297 -2.965 -15.195 1 98.75 181 TRP B N 1
ATOM 3233 C CA . TRP B 1 181 ? 0.803 -3.094 -16.141 1 98.75 181 TRP B CA 1
ATOM 3234 C C . TRP B 1 181 ? 0.28 -3.365 -17.547 1 98.75 181 TRP B C 1
ATOM 3236 O O . TRP B 1 181 ? -0.673 -4.129 -17.734 1 98.75 181 TRP B O 1
ATOM 3246 N N . MET B 1 182 ? 0.896 -2.689 -18.531 1 98.75 182 MET B N 1
ATOM 3247 C CA . MET B 1 182 ? 0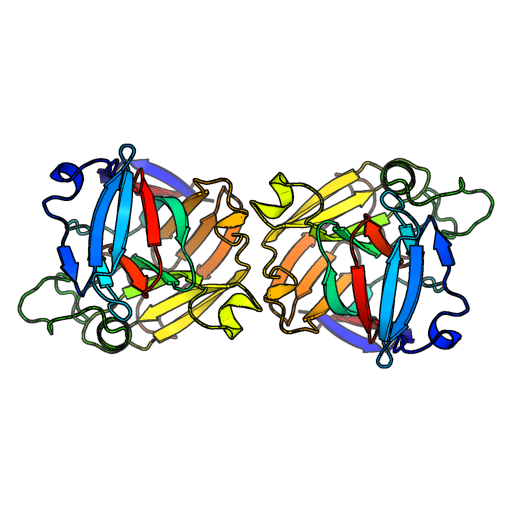.644 -2.975 -19.938 1 98.75 182 MET B CA 1
ATOM 3248 C C . MET B 1 182 ? 1.889 -3.545 -20.609 1 98.75 182 MET B C 1
ATOM 3250 O O . MET B 1 182 ? 2.873 -2.832 -20.812 1 98.75 182 MET B O 1
ATOM 3254 N N . ASP B 1 183 ? 1.845 -4.773 -20.891 1 98.62 183 ASP B N 1
ATOM 3255 C CA . ASP B 1 183 ? 2.924 -5.426 -21.625 1 98.62 183 ASP B CA 1
ATOM 3256 C C . ASP B 1 183 ? 2.984 -4.926 -23.078 1 98.62 183 ASP B C 1
ATOM 3258 O O . ASP B 1 183 ? 2.029 -5.094 -23.828 1 98.62 183 ASP B O 1
ATOM 3262 N N . ASP B 1 184 ? 4.066 -4.441 -23.453 1 98 184 ASP B N 1
ATOM 3263 C CA . ASP B 1 184 ? 4.168 -3.885 -24.812 1 98 184 ASP B CA 1
ATOM 3264 C C . ASP B 1 184 ? 4.516 -4.969 -25.828 1 98 184 ASP B C 1
ATOM 3266 O O . ASP B 1 184 ? 4.551 -4.711 -27.031 1 98 184 ASP B O 1
ATOM 3270 N N . GLY B 1 185 ? 4.824 -6.145 -25.312 1 97.62 185 GLY B N 1
ATOM 3271 C CA . GLY B 1 185 ? 5.07 -7.285 -26.188 1 97.62 185 GLY B CA 1
ATOM 3272 C C . GLY B 1 185 ? 6.473 -7.301 -26.766 1 97.62 185 GLY B C 1
ATOM 3273 O O . GLY B 1 185 ? 6.785 -8.141 -27.609 1 97.62 185 GLY B O 1
ATOM 3274 N N . SER B 1 186 ? 7.328 -6.441 -26.359 1 97.06 186 SER B N 1
ATOM 3275 C CA . SER B 1 186 ? 8.672 -6.352 -26.922 1 97.06 186 SER B CA 1
ATOM 3276 C C . SER B 1 186 ? 9.727 -6.301 -25.828 1 97.06 186 SER B C 1
ATOM 3278 O O . SER B 1 186 ? 10.703 -7.055 -25.875 1 97.06 186 SER B O 1
ATOM 3280 N N . THR B 1 187 ? 9.602 -5.492 -24.734 1 97.06 187 THR B N 1
ATOM 3281 C CA . THR B 1 187 ? 10.602 -5.262 -23.703 1 97.06 187 THR B CA 1
ATOM 3282 C C . THR B 1 187 ? 11.016 -6.578 -23.047 1 97.06 187 THR B C 1
ATOM 3284 O O . THR B 1 187 ? 12.203 -6.855 -22.891 1 97.06 187 THR B O 1
ATOM 3287 N N . TYR B 1 188 ? 10.023 -7.375 -22.672 1 97.12 188 TYR B N 1
ATOM 3288 C CA . TYR B 1 188 ? 10.312 -8.617 -21.984 1 97.12 188 TYR B CA 1
ATOM 3289 C C . TYR B 1 188 ? 9.805 -9.82 -22.766 1 97.12 188 TYR B C 1
ATOM 3291 O O . TYR B 1 188 ? 9.438 -10.844 -22.188 1 97.12 188 TYR B O 1
ATOM 3299 N N . GLY B 1 189 ? 9.719 -9.602 -24.109 1 95.94 189 GLY B N 1
ATOM 3300 C CA . GLY B 1 189 ? 9.242 -10.68 -24.969 1 95.94 189 GLY B CA 1
ATOM 3301 C C . GLY B 1 189 ? 7.766 -10.578 -25.297 1 95.94 189 GLY B C 1
ATOM 3302 O O . GLY B 1 189 ? 7.102 -9.617 -24.906 1 95.94 189 GLY B O 1
ATOM 3303 N N . PRO B 1 190 ? 7.281 -11.547 -26.031 1 97 190 PRO B N 1
ATOM 3304 C CA . PRO B 1 190 ? 5.883 -11.508 -26.469 1 97 190 PRO B CA 1
ATOM 3305 C C . PRO B 1 190 ? 4.898 -11.578 -25.312 1 97 190 PRO B C 1
ATOM 3307 O O . PRO B 1 190 ? 5.215 -12.141 -24.25 1 97 190 PRO B O 1
ATOM 3310 N N . VAL B 1 191 ? 3.752 -11.016 -25.531 1 98.31 191 VAL B N 1
ATOM 3311 C CA . VAL B 1 191 ? 2.688 -11.055 -24.547 1 98.31 191 VAL B CA 1
ATOM 3312 C C . VAL B 1 191 ? 2.311 -12.508 -24.25 1 98.31 191 VAL B C 1
ATOM 3314 O O . VAL B 1 191 ? 2.141 -13.312 -25.172 1 98.31 191 VAL B O 1
ATOM 3317 N N . LEU B 1 192 ? 2.211 -12.82 -22.953 1 98.19 192 LEU B N 1
ATOM 3318 C CA . LEU B 1 192 ? 1.709 -14.125 -22.547 1 98.19 192 LEU B CA 1
ATOM 3319 C C . LEU B 1 192 ? 0.184 -14.133 -22.516 1 98.19 192 LEU B C 1
ATOM 3321 O O . LEU B 1 192 ? -0.437 -13.156 -22.094 1 98.19 192 LEU B O 1
ATOM 3325 N N . THR B 1 193 ? -0.438 -15.195 -22.891 1 95.44 193 THR B N 1
ATOM 3326 C CA . THR B 1 193 ? -1.892 -15.211 -23 1 95.44 193 THR B CA 1
ATOM 3327 C C . THR B 1 193 ? -2.484 -16.391 -22.234 1 95.44 193 THR B C 1
ATOM 3329 O O . THR B 1 193 ? -2.748 -16.281 -21.031 1 95.44 193 THR B O 1
ATOM 3332 N N . LYS B 1 194 ? -2.576 -17.578 -22.812 1 96.75 194 LYS B N 1
ATOM 3333 C CA . LYS B 1 194 ? -3.178 -18.766 -22.188 1 96.75 194 LYS B CA 1
ATOM 3334 C C . LYS B 1 194 ? -2.186 -19.453 -21.266 1 96.75 194 LYS B C 1
ATOM 3336 O O . LYS B 1 194 ? -0.972 -19.375 -21.469 1 96.75 194 LYS B O 1
ATOM 3341 N N . GLY B 1 195 ? -2.791 -20.156 -20.219 1 98.62 195 GLY B N 1
ATOM 3342 C CA . GLY B 1 195 ? -1.913 -20.953 -19.391 1 98.62 195 GLY B CA 1
ATOM 3343 C C . GLY B 1 195 ? -2.529 -21.328 -18.062 1 98.62 195 GLY B C 1
ATOM 3344 O O . GLY B 1 195 ? -3.707 -21.047 -17.812 1 98.62 195 GLY B O 1
ATOM 3345 N N . LYS B 1 196 ? -1.74 -22 -17.281 1 98.88 196 LYS B N 1
ATOM 3346 C CA . LYS B 1 196 ? -2.213 -22.5 -15.984 1 98.88 196 LYS B CA 1
ATOM 3347 C C . LYS B 1 196 ? -2.01 -21.453 -14.891 1 98.88 196 LYS B C 1
ATOM 3349 O O . LYS B 1 196 ? -1.237 -20.5 -15.07 1 98.88 196 LYS B O 1
ATOM 3354 N N . ILE B 1 197 ? -2.734 -21.625 -13.789 1 98.94 197 ILE B N 1
ATOM 3355 C CA . ILE B 1 197 ? -2.646 -20.781 -12.609 1 98.94 197 ILE B CA 1
ATOM 3356 C C . ILE B 1 197 ? -2.215 -21.609 -11.398 1 98.94 197 ILE B C 1
ATOM 3358 O O . ILE B 1 197 ? -2.684 -22.734 -11.211 1 98.94 197 ILE B O 1
ATOM 3362 N N . GLY B 1 198 ? -1.31 -21.109 -10.617 1 98.88 198 GLY B N 1
ATOM 3363 C CA . GLY B 1 198 ? -0.845 -21.828 -9.438 1 98.88 198 GLY B CA 1
ATOM 3364 C C . GLY B 1 198 ? -0.547 -20.906 -8.273 1 98.88 198 GLY B C 1
ATOM 3365 O O . GLY B 1 198 ? -0.067 -19.781 -8.461 1 98.88 198 GLY B O 1
ATOM 3366 N N . PHE B 1 199 ? -0.812 -21.375 -7.02 1 98.88 199 PHE B N 1
ATOM 3367 C CA . PHE B 1 199 ? -0.446 -20.688 -5.793 1 98.88 199 PHE B CA 1
ATOM 3368 C C . PHE B 1 199 ? 0.962 -21.078 -5.352 1 98.88 199 PHE B C 1
ATOM 3370 O O . PHE B 1 199 ? 1.275 -22.25 -5.223 1 98.88 199 PHE B O 1
ATOM 3377 N N . ARG B 1 200 ? 1.783 -20.125 -5.145 1 98.81 200 ARG B N 1
ATOM 3378 C CA . ARG B 1 200 ? 3.123 -20.391 -4.629 1 98.81 200 ARG B CA 1
ATOM 3379 C C . ARG B 1 200 ? 3.275 -19.859 -3.205 1 98.81 200 ARG B C 1
ATOM 3381 O O . ARG B 1 200 ? 2.762 -18.797 -2.873 1 98.81 200 ARG B O 1
ATOM 3388 N N . GLN B 1 201 ? 3.998 -20.594 -2.387 1 98.5 201 GLN B N 1
ATOM 3389 C CA . GLN B 1 201 ? 4.41 -20.125 -1.07 1 98.5 201 GLN B CA 1
ATOM 3390 C C . GLN B 1 201 ? 5.871 -20.453 -0.797 1 98.5 201 GLN B C 1
ATOM 3392 O O . GLN B 1 201 ? 6.371 -21.5 -1.224 1 98.5 201 GLN B O 1
ATOM 3397 N N . MET B 1 202 ? 6.523 -19.5 -0.19 1 98.12 202 MET B N 1
ATOM 3398 C CA . MET B 1 202 ? 7.832 -19.797 0.392 1 98.12 202 MET B CA 1
ATOM 3399 C C . MET B 1 202 ? 7.715 -20.062 1.89 1 98.12 202 MET B C 1
ATOM 3401 O O . MET B 1 202 ? 7.129 -19.266 2.619 1 98.12 202 MET B O 1
ATOM 3405 N N . ALA B 1 203 ? 8.32 -21.156 2.295 1 96.25 203 ALA B N 1
ATOM 3406 C CA . ALA B 1 203 ? 8.359 -21.531 3.707 1 96.25 203 ALA B CA 1
ATOM 3407 C C . ALA B 1 203 ? 9.086 -20.484 4.539 1 96.25 203 ALA B C 1
ATOM 3409 O O . ALA B 1 203 ? 9.984 -19.797 4.039 1 96.25 203 ALA B O 1
ATOM 3410 N N . PRO B 1 204 ? 8.641 -20.266 5.812 1 97.25 204 PRO B N 1
ATOM 3411 C CA . PRO B 1 204 ? 7.684 -21.047 6.59 1 97.25 204 PRO B CA 1
ATOM 3412 C C . PRO B 1 204 ? 6.273 -20.469 6.555 1 97.25 204 PRO B C 1
ATOM 3414 O O . PRO B 1 204 ? 5.516 -20.625 7.516 1 97.25 204 PRO B O 1
ATOM 3417 N N . MET B 1 205 ? 5.883 -19.844 5.547 1 97.44 205 MET B N 1
ATOM 3418 C CA . MET B 1 205 ? 4.586 -19.219 5.34 1 97.44 205 MET B CA 1
ATOM 3419 C C . MET B 1 205 ? 3.453 -20.219 5.508 1 97.44 205 MET B C 1
ATOM 3421 O O . MET B 1 205 ? 3.553 -21.359 5.039 1 97.44 205 MET B O 1
ATOM 3425 N N . LYS B 1 206 ? 2.414 -19.859 6.207 1 98.12 206 LYS B N 1
ATOM 3426 C CA . LYS B 1 206 ? 1.143 -20.562 6.223 1 98.12 206 LYS B CA 1
ATOM 3427 C C . LYS B 1 206 ? -0.014 -19.641 5.863 1 98.12 206 LYS B C 1
ATOM 3429 O O . LYS B 1 206 ? -0.115 -18.531 6.391 1 98.12 206 LYS B O 1
ATOM 3434 N N . ALA B 1 207 ? -0.881 -20.109 5.02 1 98.69 207 ALA B N 1
ATOM 3435 C CA . ALA B 1 207 ? -1.998 -19.266 4.582 1 98.69 207 ALA B CA 1
ATOM 3436 C C . ALA B 1 207 ? -3.221 -20.125 4.246 1 98.69 207 ALA B C 1
ATOM 3438 O O . ALA B 1 207 ? -3.109 -21.328 4.066 1 98.69 207 ALA B O 1
ATOM 3439 N N . VAL B 1 208 ? -4.348 -19.469 4.227 1 98.81 208 VAL B N 1
ATOM 3440 C CA . VAL B 1 208 ? -5.621 -20.094 3.908 1 98.81 208 VAL B CA 1
ATOM 3441 C C . VAL B 1 208 ? -6.203 -19.484 2.637 1 98.81 208 VAL B C 1
ATOM 3443 O O . VAL B 1 208 ? -6.117 -18.281 2.428 1 98.81 208 VAL B O 1
ATOM 3446 N N . TYR B 1 209 ? -6.738 -20.312 1.794 1 98.81 209 TYR B N 1
ATOM 3447 C CA . TYR B 1 209 ? -7.367 -19.922 0.537 1 98.81 209 TYR B CA 1
ATOM 3448 C C . TYR B 1 209 ? -8.797 -20.438 0.454 1 98.81 209 TYR B C 1
ATOM 3450 O O . TYR B 1 209 ? -9.078 -21.547 0.9 1 98.81 209 TYR B O 1
ATOM 3458 N N . ARG B 1 210 ? -9.641 -19.641 -0.145 1 98.31 210 ARG B N 1
ATOM 3459 C CA . ARG B 1 210 ? -11.031 -20.031 -0.367 1 98.31 210 ARG B CA 1
ATOM 3460 C C . ARG B 1 210 ? -11.586 -19.375 -1.631 1 98.31 210 ARG B C 1
ATOM 3462 O O . ARG B 1 210 ? -11.055 -18.375 -2.104 1 98.31 210 ARG B O 1
ATOM 3469 N N . ASP B 1 211 ? -12.578 -20.062 -2.199 1 98.62 211 ASP B N 1
ATOM 3470 C CA . ASP B 1 211 ? -13.445 -19.484 -3.227 1 98.62 211 ASP B CA 1
ATOM 3471 C C . ASP B 1 211 ? -12.625 -18.984 -4.418 1 98.62 211 ASP B C 1
ATOM 3473 O O . ASP B 1 211 ? -12.758 -17.828 -4.828 1 98.62 211 ASP B O 1
ATOM 3477 N N . PHE B 1 212 ? -11.852 -19.922 -4.938 1 98.88 212 PHE B N 1
ATOM 3478 C CA . PHE B 1 212 ? -11.094 -19.656 -6.152 1 98.88 212 PHE B CA 1
ATOM 3479 C C . PHE B 1 212 ? -12 -19.703 -7.375 1 98.88 212 PHE B C 1
ATOM 3481 O O . PHE B 1 212 ? -12.766 -20.641 -7.555 1 98.88 212 PHE B O 1
ATOM 3488 N N . ALA B 1 213 ? -11.953 -18.594 -8.203 1 98.94 213 ALA B N 1
ATOM 3489 C CA . ALA B 1 213 ? -12.797 -18.578 -9.391 1 98.94 213 ALA B CA 1
ATOM 3490 C C . ALA B 1 213 ? -12.109 -17.859 -10.547 1 98.94 213 ALA B C 1
ATOM 3492 O O . ALA B 1 213 ? -11.305 -16.953 -10.328 1 98.94 213 ALA B O 1
ATOM 3493 N N . VAL B 1 214 ? -12.367 -18.328 -11.734 1 98.94 214 VAL B N 1
ATOM 3494 C CA . VAL B 1 214 ? -11.898 -17.719 -12.969 1 98.94 214 VAL B CA 1
ATOM 3495 C C . VAL B 1 214 ? -13.086 -17.406 -13.875 1 98.94 214 VAL B C 1
ATOM 3497 O O . VAL B 1 214 ? -13.898 -18.297 -14.172 1 98.94 214 VAL B O 1
ATOM 3500 N N . HIS B 1 215 ? -13.25 -16.172 -14.242 1 98.88 215 HIS B N 1
ATOM 3501 C CA . HIS B 1 215 ? -14.297 -15.719 -15.148 1 98.88 215 HIS B CA 1
ATOM 3502 C C . HIS B 1 215 ? -13.703 -15.102 -16.406 1 98.88 215 HIS B C 1
ATOM 3504 O O . HIS B 1 215 ? -12.547 -14.68 -16.406 1 98.88 215 HIS B O 1
ATOM 3510 N N . GLN B 1 216 ? -14.508 -15.094 -17.406 1 98.62 216 GLN B N 1
ATOM 3511 C CA . GLN B 1 216 ? -14.148 -14.289 -18.562 1 98.62 216 GLN B CA 1
ATOM 3512 C C . GLN B 1 216 ? -14.117 -12.805 -18.219 1 98.62 216 GLN B C 1
ATOM 3514 O O . GLN B 1 216 ? -14.984 -12.312 -17.484 1 98.62 216 GLN B O 1
ATOM 3519 N N . ALA B 1 217 ? -13.102 -12.18 -18.719 1 98.56 217 ALA B N 1
ATOM 3520 C CA . ALA B 1 217 ? -13.07 -10.727 -18.594 1 98.56 217 ALA B CA 1
ATOM 3521 C C . ALA B 1 217 ? -13.836 -10.055 -19.734 1 98.56 217 ALA B C 1
ATOM 3523 O O . ALA B 1 217 ? -13.492 -10.227 -20.906 1 98.56 217 ALA B O 1
ATOM 3524 N N . VAL B 1 218 ? -14.812 -9.297 -19.359 1 97.5 218 VAL B N 1
ATOM 3525 C CA . VAL B 1 218 ? -15.586 -8.586 -20.375 1 97.5 218 VAL B CA 1
ATOM 3526 C C . VAL B 1 218 ? -15.391 -7.078 -20.219 1 97.5 218 VAL B C 1
ATOM 3528 O O . VAL B 1 218 ? -15.57 -6.535 -19.125 1 97.5 218 VAL B O 1
ATOM 3531 N N . ARG B 1 219 ? -14.992 -6.375 -21.234 1 92.62 219 ARG B N 1
ATOM 3532 C CA . ARG B 1 219 ? -14.82 -4.93 -21.188 1 92.62 219 ARG B CA 1
ATOM 3533 C C . ARG B 1 219 ? -16.156 -4.215 -21.047 1 92.62 219 ARG B C 1
ATOM 3535 O O . ARG B 1 219 ? -17.141 -4.609 -21.672 1 92.62 219 ARG B O 1
ATOM 3542 N N . ARG B 1 220 ? -16.266 -3.27 -20.047 1 84.81 220 ARG B N 1
ATOM 3543 C CA . ARG B 1 220 ? -17.5 -2.512 -19.859 1 84.81 220 ARG B CA 1
ATOM 3544 C C . ARG B 1 220 ? -17.703 -1.516 -21 1 84.81 220 ARG B C 1
ATOM 3546 O O . ARG B 1 220 ? -16.75 -0.999 -21.562 1 84.81 220 ARG B O 1
#

InterPro domains:
  IPR013320 Concanavalin A-like lectin/glucanase domain superfamily [SSF49899] (1-220)
  IPR015305 Protein of unknown function DUF1961 [PF09224] (7-214)

Sequence (440 aa):
MYKEGACLYRNPLRSKSDVKDWRMEGGGQISFDDHSLHLSHVQDEAHFVFWCPETFPDGIIVTWDFSPIEQPGLCMLFFAAAGIRGEDLFDPSLRKRTGTYPEYHSGDINALHLSYFRRKYAEERAFRTCNLRKSRGFHLAAMGADPLPSPDDADSPYRMKLIKDKGYVHFSINGLPILEWMDDGSTYGPVLTKGKIGFRQMAPMKAVYRDFAVHQAVRRMYKEGACLYRNPLRSKSDVKDWRMEGGGQISFDDHSLHLSHVQDEAHFVFWCPETFPDGIIVTWDFSPIEQPGLCMLFFAAAGIRGEDLFDPSLRKRTGTYPEYHSGDINALHLSYFRRKYAEERAFRTCNLRKSRGFHLAAMGADPLPSPDDADSPYRMKLIKDKGYVHFSINGLPILEWMDDGSTYGPVLTKGKIGFRQMAPMKAVYRDFAVHQAVRR